Protein 9NA9 (pdb70)

B-factor: mean 200.67, std 48.1, range [132.58, 341.59]

InterPro domains:
  IPR026243 HAUS augmin-like complex subunit 1 [PF25762] (25-263)
  IPR026243 HAUS augmin-like complex subunit 1 [PR02087] (46-61)
  IPR026243 HAUS augmin-like complex subunit 1 [PR02087] (67-89)
  IPR026243 HAUS augmin-like complex subunit 1 [PR02087] (111-131)
  IPR026243 HAUS augmin-like complex subunit 1 [PR02087] (190-207)
  IPR026243 HAUS augmin-like complex subunit 1 [PTHR31570] (13-298)

Structure (mmCIF, N/CA/C/O backbone):
data_9NA9
#
_entry.id   9NA9
#
_cell.length_a   1.00
_cell.length_b   1.00
_cell.length_c   1.00
_cell.angle_alpha   90.00
_cell.angle_beta   90.00
_cell.angle_gamma   90.00
#
_symmetry.space_group_name_H-M   'P 1'
#
loop_
_entity.id
_entity.type
_entity.pdbx_description
1 polymer 'AUGMIN subunit 1'
2 polymer 'AUGMIN subunit 4'
3 polymer 'AUGMIN subunit 5,Green fluorescent protein'
4 polymer 'AUGMIN subunit 3'
#
loop_
_atom_site.group_PDB
_atom_site.id
_atom_site.type_symbol
_atom_site.label_atom_id
_atom_site.label_alt_id
_atom_site.label_comp_id
_atom_site.label_asym_id
_atom_site.label_entity_id
_atom_site.label_seq_id
_atom_site.pdbx_PDB_ins_code
_atom_site.Cartn_x
_atom_site.Cartn_y
_atom_site.Cartn_z
_atom_site.occupancy
_atom_site.B_iso_or_equiv
_atom_site.auth_seq_id
_atom_site.auth_comp_id
_atom_site.auth_asym_id
_atom_site.auth_atom_id
_atom_site.pdbx_PDB_model_num
ATOM 1 N N . THR A 1 196 ? 176.886 194.380 121.978 1.00 132.58 196 THR A N 1
ATOM 2 C CA . THR A 1 196 ? 175.533 194.163 121.481 1.00 132.58 196 THR A CA 1
ATOM 3 C C . THR A 1 196 ? 175.552 193.510 120.105 1.00 132.58 196 THR A C 1
ATOM 4 O O . THR A 1 196 ? 174.503 193.317 119.493 1.00 132.58 196 THR A O 1
ATOM 8 N N . ASN A 1 197 ? 176.752 193.157 119.635 1.00 132.75 197 ASN A N 1
ATOM 9 C CA . ASN A 1 197 ? 176.894 192.618 118.286 1.00 132.75 197 ASN A CA 1
ATOM 10 C C . ASN A 1 197 ? 176.076 191.346 118.106 1.00 132.75 197 ASN A C 1
ATOM 11 O O . ASN A 1 197 ? 175.432 191.158 117.067 1.00 132.75 197 ASN A O 1
ATOM 16 N N . LEU A 1 198 ? 176.091 190.459 119.104 1.00 132.82 198 LEU A N 1
ATOM 17 C CA . LEU A 1 198 ? 175.228 189.283 119.052 1.00 132.82 198 LEU A CA 1
ATOM 18 C C . LEU A 1 198 ? 173.761 189.691 119.003 1.00 132.82 198 LEU A C 1
ATOM 19 O O . LEU A 1 198 ? 172.973 189.119 118.241 1.00 132.82 198 LEU A O 1
ATOM 24 N N . GLU A 1 199 ? 173.378 190.681 119.813 1.00 132.78 199 GLU A N 1
ATOM 25 C CA . GLU A 1 199 ? 172.029 191.229 119.731 1.00 132.78 199 GLU A CA 1
ATOM 26 C C . GLU A 1 199 ? 171.827 191.937 118.397 1.00 132.78 199 GLU A C 1
ATOM 27 O O . GLU A 1 199 ? 170.761 191.823 117.782 1.00 132.78 199 GLU A O 1
ATOM 33 N N . VAL A 1 200 ? 172.844 192.665 117.927 1.00 132.74 200 VAL A N 1
ATOM 34 C CA . VAL A 1 200 ? 172.795 193.210 116.572 1.00 132.74 200 VAL A CA 1
ATOM 35 C C . VAL A 1 200 ? 172.718 192.081 115.553 1.00 132.74 200 VAL A C 1
ATOM 36 O O . VAL A 1 200 ? 171.978 192.168 114.566 1.00 132.74 200 VAL A O 1
ATOM 40 N N . MET A 1 201 ? 173.475 191.003 115.775 1.00 132.71 201 MET A N 1
ATOM 41 C CA . MET A 1 201 ? 173.339 189.827 114.923 1.00 132.71 201 MET A CA 1
ATOM 42 C C . MET A 1 201 ? 171.927 189.267 115.014 1.00 132.71 201 MET A C 1
ATOM 43 O O . MET A 1 201 ? 171.362 188.823 114.009 1.00 132.71 201 MET A O 1
ATOM 48 N N . ALA A 1 202 ? 171.342 189.279 116.215 1.00 132.76 202 ALA A N 1
ATOM 49 C CA . ALA A 1 202 ? 169.927 188.948 116.345 1.00 132.76 202 ALA A CA 1
ATOM 50 C C . ALA A 1 202 ? 169.062 189.949 115.591 1.00 132.76 202 ALA A C 1
ATOM 51 O O . ALA A 1 202 ? 168.117 189.560 114.897 1.00 132.76 202 ALA A O 1
ATOM 53 N N . VAL A 1 203 ? 169.372 191.244 115.705 1.00 132.78 203 VAL A N 1
ATOM 54 C CA . VAL A 1 203 ? 168.718 192.231 114.849 1.00 132.78 203 VAL A CA 1
ATOM 55 C C . VAL A 1 203 ? 169.022 191.932 113.390 1.00 132.78 203 VAL A C 1
ATOM 56 O O . VAL A 1 203 ? 168.156 192.058 112.516 1.00 132.78 203 VAL A O 1
ATOM 60 N N . LYS A 1 204 ? 170.251 191.499 113.112 1.00 132.88 204 LYS A N 1
ATOM 61 C CA . LYS A 1 204 ? 170.613 191.082 111.764 1.00 132.88 204 LYS A CA 1
ATOM 62 C C . LYS A 1 204 ? 169.914 189.773 111.398 1.00 132.88 204 LYS A C 1
ATOM 63 O O . LYS A 1 204 ? 169.934 189.350 110.236 1.00 132.88 204 LYS A O 1
ATOM 69 N N . GLU A 1 205 ? 169.259 189.134 112.377 1.00 132.78 205 GLU A N 1
ATOM 70 C CA . GLU A 1 205 ? 168.395 187.995 112.076 1.00 132.78 205 GLU A CA 1
ATOM 71 C C . GLU A 1 205 ? 166.961 188.428 111.786 1.00 132.78 205 GLU A C 1
ATOM 72 O O . GLU A 1 205 ? 166.280 187.807 110.962 1.00 132.78 205 GLU A O 1
ATOM 78 N N . GLU A 1 206 ? 166.478 189.490 112.438 1.00 132.76 206 GLU A N 1
ATOM 79 C CA . GLU A 1 206 ? 165.181 190.057 112.055 1.00 132.76 206 GLU A CA 1
ATOM 80 C C . GLU A 1 206 ? 165.363 191.073 110.925 1.00 132.76 206 GLU A C 1
ATOM 81 O O . GLU A 1 206 ? 164.630 192.051 110.789 1.00 132.76 206 GLU A O 1
ATOM 87 N N . GLN A 1 207 ? 166.418 190.848 110.143 1.00 132.98 207 GLN A N 1
ATOM 88 C CA . GLN A 1 207 ? 166.426 191.251 108.744 1.00 132.98 207 GLN A CA 1
ATOM 89 C C . GLN A 1 207 ? 166.331 190.020 107.848 1.00 132.98 207 GLN A C 1
ATOM 90 O O . GLN A 1 207 ? 165.673 190.071 106.804 1.00 132.98 207 GLN A O 1
ATOM 96 N N . TYR A 1 208 ? 166.964 188.906 108.235 1.00 132.83 208 TYR A N 1
ATOM 97 C CA . TYR A 1 208 ? 166.817 187.697 107.428 1.00 132.83 208 TYR A CA 1
ATOM 98 C C . TYR A 1 208 ? 165.453 187.035 107.593 1.00 132.83 208 TYR A C 1
ATOM 99 O O . TYR A 1 208 ? 165.025 186.275 106.715 1.00 132.83 208 TYR A O 1
ATOM 108 N N . ILE A 1 209 ? 164.753 187.287 108.698 1.00 133.10 209 ILE A N 1
ATOM 109 C CA . ILE A 1 209 ? 163.472 186.606 108.874 1.00 133.10 209 ILE A CA 1
ATOM 110 C C . ILE A 1 209 ? 162.382 187.275 108.030 1.00 133.10 209 ILE A C 1
ATOM 111 O O . ILE A 1 209 ? 161.241 186.799 107.984 1.00 133.10 209 ILE A O 1
ATOM 116 N N . GLN A 1 210 ? 162.706 188.373 107.330 1.00 133.07 210 GLN A N 1
ATOM 117 C CA . GLN A 1 210 ? 161.673 188.987 106.494 1.00 133.07 210 GLN A CA 1
ATOM 118 C C . GLN A 1 210 ? 161.893 188.775 104.995 1.00 133.07 210 GLN A C 1
ATOM 119 O O . GLN A 1 210 ? 161.013 189.127 104.205 1.00 133.07 210 GLN A O 1
ATOM 125 N N . GLN A 1 211 ? 163.050 188.264 104.548 1.00 133.16 211 GLN A N 1
ATOM 126 C CA . GLN A 1 211 ? 163.080 187.888 103.131 1.00 133.16 211 GLN A CA 1
ATOM 127 C C . GLN A 1 211 ? 162.351 186.573 102.907 1.00 133.16 211 GLN A C 1
ATOM 128 O O . GLN A 1 211 ? 161.967 186.255 101.776 1.00 133.16 211 GLN A O 1
ATOM 134 N N . TYR A 1 212 ? 162.127 185.804 103.973 1.00 133.33 212 TYR A N 1
ATOM 135 C CA . TYR A 1 212 ? 161.014 184.863 103.944 1.00 133.33 212 TYR A CA 1
ATOM 136 C C . TYR A 1 212 ? 159.728 185.593 103.578 1.00 133.33 212 TYR A C 1
ATOM 137 O O . TYR A 1 212 ? 158.846 185.029 102.921 1.00 133.33 212 TYR A O 1
ATOM 146 N N . LYS A 1 213 ? 159.601 186.849 104.024 1.00 133.38 213 LYS A N 1
ATOM 147 C CA . LYS A 1 213 ? 158.435 187.662 103.696 1.00 133.38 213 LYS A CA 1
ATOM 148 C C . LYS A 1 213 ? 158.700 188.588 102.504 1.00 133.38 213 LYS A C 1
ATOM 149 O O . LYS A 1 213 ? 157.836 189.393 102.138 1.00 133.38 213 LYS A O 1
ATOM 155 N N . LYS A 1 214 ? 159.884 188.496 101.877 1.00 133.68 214 LYS A N 1
ATOM 156 C CA . LYS A 1 214 ? 160.034 189.100 100.549 1.00 133.68 214 LYS A CA 1
ATOM 157 C C . LYS A 1 214 ? 159.947 188.073 99.419 1.00 133.68 214 LYS A C 1
ATOM 158 O O . LYS A 1 214 ? 159.467 188.397 98.328 1.00 133.68 214 LYS A O 1
ATOM 164 N N . TYR A 1 215 ? 160.445 186.852 99.624 1.00 139.34 215 TYR A N 1
ATOM 165 C CA . TYR A 1 215 ? 160.525 185.934 98.486 1.00 139.34 215 TYR A CA 1
ATOM 166 C C . TYR A 1 215 ? 159.250 185.122 98.274 1.00 139.34 215 TYR A C 1
ATOM 167 O O . TYR A 1 215 ? 159.121 184.446 97.249 1.00 139.34 215 TYR A O 1
ATOM 176 N N . GLU A 1 216 ? 158.287 185.180 99.200 1.00 141.48 216 GLU A N 1
ATOM 177 C CA . GLU A 1 216 ? 157.168 184.237 99.123 1.00 141.48 216 GLU A CA 1
ATOM 178 C C . GLU A 1 216 ? 156.327 184.466 97.871 1.00 141.48 216 GLU A C 1
ATOM 179 O O . GLU A 1 216 ? 155.818 183.508 97.281 1.00 141.48 216 GLU A O 1
ATOM 185 N N . MET A 1 217 ? 156.178 185.724 97.440 1.00 146.95 217 MET A N 1
ATOM 186 C CA . MET A 1 217 ? 155.398 185.999 96.233 1.00 146.95 217 MET A CA 1
ATOM 187 C C . MET A 1 217 ? 155.996 185.315 95.010 1.00 146.95 217 MET A C 1
ATOM 188 O O . MET A 1 217 ? 155.297 185.083 94.015 1.00 146.95 217 MET A O 1
ATOM 193 N N . LEU A 1 218 ? 157.287 184.989 95.058 1.00 146.74 218 LEU A N 1
ATOM 194 C CA . LEU A 1 218 ? 157.844 184.110 94.037 1.00 146.74 218 LEU A CA 1
ATOM 195 C C . LEU A 1 218 ? 158.093 182.710 94.595 1.00 146.74 218 LEU A C 1
ATOM 196 O O . LEU A 1 218 ? 158.089 181.728 93.844 1.00 146.74 218 LEU A O 1
ATOM 201 N N . LEU A 1 219 ? 158.287 182.596 95.914 1.00 144.68 219 LEU A N 1
ATOM 202 C CA . LEU A 1 219 ? 158.587 181.294 96.508 1.00 144.68 219 LEU A CA 1
ATOM 203 C C . LEU A 1 219 ? 157.376 180.369 96.476 1.00 144.68 219 LEU A C 1
ATOM 204 O O . LEU A 1 219 ? 157.526 179.156 96.304 1.00 144.68 219 LEU A O 1
ATOM 209 N N . ASN A 1 220 ? 156.168 180.911 96.656 1.00 145.56 220 ASN A N 1
ATOM 210 C CA . ASN A 1 220 ? 154.983 180.069 96.520 1.00 145.56 220 ASN A CA 1
ATOM 211 C C . ASN A 1 220 ? 154.902 179.490 95.114 1.00 145.56 220 ASN A C 1
ATOM 212 O O . ASN A 1 220 ? 154.435 178.362 94.919 1.00 145.56 220 ASN A O 1
ATOM 217 N N . ARG A 1 221 ? 155.352 180.259 94.122 1.00 145.07 221 ARG A N 1
ATOM 218 C CA . ARG A 1 221 ? 155.536 179.722 92.780 1.00 145.07 221 ARG A CA 1
ATOM 219 C C . ARG A 1 221 ? 156.732 178.774 92.732 1.00 145.07 221 ARG A C 1
ATOM 220 O O . ARG A 1 221 ? 156.742 177.815 91.953 1.00 145.07 221 ARG A O 1
ATOM 228 N N . VAL A 1 222 ? 157.754 179.032 93.557 1.00 145.99 222 VAL A N 1
ATOM 229 C CA . VAL A 1 222 ? 158.929 178.160 93.601 1.00 145.99 222 VAL A CA 1
ATOM 230 C C . VAL A 1 222 ? 158.667 176.939 94.477 1.00 145.99 222 VAL A C 1
ATOM 231 O O . VAL A 1 222 ? 159.093 175.823 94.158 1.00 145.99 222 VAL A O 1
ATOM 235 N N . GLY A 1 223 ? 157.987 177.134 95.607 1.00 146.76 223 GLY A N 1
ATOM 236 C CA . GLY A 1 223 ? 157.898 176.070 96.595 1.00 146.76 223 GLY A CA 1
ATOM 237 C C . GLY A 1 223 ? 156.940 174.960 96.208 1.00 146.76 223 GLY A C 1
ATOM 238 O O . GLY A 1 223 ? 157.089 173.820 96.653 1.00 146.76 223 GLY A O 1
ATOM 239 N N . TYR A 1 224 ? 155.936 175.274 95.392 1.00 146.93 224 TYR A N 1
ATOM 240 C CA . TYR A 1 224 ? 154.901 174.296 95.080 1.00 146.93 224 TYR A CA 1
ATOM 241 C C . TYR A 1 224 ? 155.080 173.637 93.717 1.00 146.93 224 TYR A C 1
ATOM 242 O O . TYR A 1 224 ? 155.246 172.417 93.643 1.00 146.93 224 TYR A O 1
ATOM 251 N N . THR A 1 225 ? 155.069 174.418 92.636 1.00 144.91 225 THR A N 1
ATOM 252 C CA . THR A 1 225 ? 155.055 173.821 91.300 1.00 144.91 225 THR A CA 1
ATOM 253 C C . THR A 1 225 ? 156.335 173.062 90.963 1.00 144.91 225 THR A C 1
ATOM 254 O O . THR A 1 225 ? 156.234 171.909 90.509 1.00 144.91 225 THR A O 1
ATOM 258 N N . PRO A 1 226 ? 157.543 173.618 91.133 1.00 145.84 226 PRO A N 1
ATOM 259 C CA . PRO A 1 226 ? 158.742 172.797 90.889 1.00 145.84 226 PRO A CA 1
ATOM 260 C C . PRO A 1 226 ? 158.822 171.580 91.789 1.00 145.84 226 PRO A C 1
ATOM 261 O O . PRO A 1 226 ? 159.306 170.525 91.362 1.00 145.84 226 PRO A O 1
ATOM 265 N N . LYS A 1 227 ? 158.359 171.701 93.034 1.00 144.88 227 LYS A N 1
ATOM 266 C CA . LYS A 1 227 ? 158.421 170.571 93.953 1.00 144.88 227 LYS A CA 1
ATOM 267 C C . LYS A 1 227 ? 157.444 169.474 93.551 1.00 144.88 227 LYS A C 1
ATOM 268 O O . LYS A 1 227 ? 157.820 168.299 93.486 1.00 144.88 227 LYS A O 1
ATOM 274 N N . ILE A 1 228 ? 156.190 169.832 93.258 1.00 146.18 228 ILE A N 1
ATOM 275 C CA . ILE A 1 228 ? 155.236 168.811 92.834 1.00 146.18 228 ILE A CA 1
ATOM 276 C C . ILE A 1 228 ? 155.661 168.220 91.498 1.00 146.18 228 ILE A C 1
ATOM 277 O O . ILE A 1 228 ? 155.477 167.025 91.246 1.00 146.18 228 ILE A O 1
ATOM 282 N N . SER A 1 229 ? 156.236 169.047 90.620 1.00 147.92 229 SER A N 1
ATOM 283 C CA . SER A 1 229 ? 156.708 168.545 89.335 1.00 147.92 229 SER A CA 1
ATOM 284 C C . SER A 1 229 ? 157.890 167.602 89.510 1.00 147.92 229 SER A C 1
ATOM 285 O O . SER A 1 229 ? 157.897 166.499 88.955 1.00 147.92 229 SER A O 1
ATOM 288 N N . HIS A 1 230 ? 158.901 168.011 90.280 1.00 150.15 230 HIS A N 1
ATOM 289 C CA . HIS A 1 230 ? 160.087 167.174 90.427 1.00 150.15 230 HIS A CA 1
ATOM 290 C C . HIS A 1 230 ? 159.777 165.883 91.175 1.00 150.15 230 HIS A C 1
ATOM 291 O O . HIS A 1 230 ? 160.277 164.813 90.810 1.00 150.15 230 HIS A O 1
ATOM 298 N N . ARG A 1 231 ? 158.963 165.964 92.233 1.00 150.19 231 ARG A N 1
ATOM 299 C CA . ARG A 1 231 ? 158.713 164.784 93.056 1.00 150.19 231 ARG A CA 1
ATOM 300 C C . ARG A 1 231 ? 158.034 163.679 92.259 1.00 150.19 231 ARG A C 1
ATOM 301 O O . ARG A 1 231 ? 158.406 162.506 92.379 1.00 150.19 231 ARG A O 1
ATOM 309 N N . GLU A 1 232 ? 157.038 164.024 91.437 1.00 151.93 232 GLU A N 1
ATOM 310 C CA . GLU A 1 232 ? 156.373 162.989 90.652 1.00 151.93 232 GLU A CA 1
ATOM 311 C C . GLU A 1 232 ? 157.331 162.366 89.643 1.00 151.93 232 GLU A C 1
ATOM 312 O O . GLU A 1 232 ? 157.349 161.143 89.482 1.00 151.93 232 GLU A O 1
ATOM 318 N N . LEU A 1 233 ? 158.151 163.186 88.972 1.00 154.08 233 LEU A N 1
ATOM 319 C CA . LEU A 1 233 ? 159.124 162.642 88.026 1.00 154.08 233 LEU A CA 1
ATOM 320 C C . LEU A 1 233 ? 160.164 161.776 88.726 1.00 154.08 233 LEU A C 1
ATOM 321 O O . LEU A 1 233 ? 160.574 160.740 88.193 1.00 154.08 233 LEU A O 1
ATOM 326 N N . VAL A 1 234 ? 160.624 162.196 89.907 1.00 147.42 234 VAL A N 1
ATOM 327 C CA . VAL A 1 234 ? 161.510 161.341 90.692 1.00 147.42 234 VAL A CA 1
ATOM 328 C C . VAL A 1 234 ? 160.787 160.065 91.097 1.00 147.42 234 VAL A C 1
ATOM 329 O O . VAL A 1 234 ? 161.337 158.961 90.994 1.00 147.42 234 VAL A O 1
ATOM 333 N N . GLU A 1 235 ? 159.542 160.191 91.558 1.00 154.29 235 GLU A N 1
ATOM 334 C CA . GLU A 1 235 ? 158.719 159.003 91.742 1.00 154.29 235 GLU A CA 1
ATOM 335 C C . GLU A 1 235 ? 158.480 158.304 90.410 1.00 154.29 235 GLU A C 1
ATOM 336 O O . GLU A 1 235 ? 158.485 157.070 90.341 1.00 154.29 235 GLU A O 1
ATOM 342 N N . MET A 1 236 ? 158.287 159.078 89.337 1.00 153.48 236 MET A N 1
ATOM 343 C CA . MET A 1 236 ? 158.182 158.481 88.010 1.00 153.48 236 MET A CA 1
ATOM 344 C C . MET A 1 236 ? 159.507 157.869 87.581 1.00 153.48 236 MET A C 1
ATOM 345 O O . MET A 1 236 ? 159.527 156.886 86.836 1.00 153.48 236 MET A O 1
ATOM 350 N N . ALA A 1 237 ? 160.627 158.438 88.039 1.00 151.75 237 ALA A N 1
ATOM 351 C CA . ALA A 1 237 ? 161.933 157.898 87.671 1.00 151.75 237 ALA A CA 1
ATOM 352 C C . ALA A 1 237 ? 162.052 156.434 88.069 1.00 151.75 237 ALA A C 1
ATOM 353 O O . ALA A 1 237 ? 162.400 155.586 87.242 1.00 151.75 237 ALA A O 1
ATOM 355 N N . GLU A 1 238 ? 161.744 156.114 89.326 1.00 154.01 238 GLU A N 1
ATOM 356 C CA . GLU A 1 238 ? 161.655 154.712 89.713 1.00 154.01 238 GLU A CA 1
ATOM 357 C C . GLU A 1 238 ? 160.455 154.052 89.049 1.00 154.01 238 GLU A C 1
ATOM 358 O O . GLU A 1 238 ? 160.491 152.861 88.719 1.00 154.01 238 GLU A O 1
ATOM 364 N N . HIS A 1 239 ? 159.382 154.818 88.838 1.00 160.78 239 HIS A N 1
ATOM 365 C CA . HIS A 1 239 ? 158.187 154.252 88.226 1.00 160.78 239 HIS A CA 1
ATOM 366 C C . HIS A 1 239 ? 158.409 153.989 86.740 1.00 160.78 239 HIS A C 1
ATOM 367 O O . HIS A 1 239 ? 158.002 152.945 86.224 1.00 160.78 239 HIS A O 1
ATOM 374 N N . ARG A 1 240 ? 159.067 154.913 86.034 1.00 157.01 240 ARG A N 1
ATOM 375 C CA . ARG A 1 240 ? 159.413 154.631 84.644 1.00 157.01 240 ARG A CA 1
ATOM 376 C C . ARG A 1 240 ? 160.413 153.486 84.560 1.00 157.01 240 ARG A C 1
ATOM 377 O O . ARG A 1 240 ? 160.350 152.668 83.635 1.00 157.01 240 ARG A O 1
ATOM 385 N N . LYS A 1 241 ? 161.342 153.406 85.520 1.00 160.08 241 LYS A N 1
ATOM 386 C CA . LYS A 1 241 ? 162.243 152.260 85.569 1.00 160.08 241 LYS A CA 1
ATOM 387 C C . LYS A 1 241 ? 161.480 150.970 85.828 1.00 160.08 241 LYS A C 1
ATOM 388 O O . LYS A 1 241 ? 161.917 149.894 85.406 1.00 160.08 241 LYS A O 1
ATOM 394 N N . GLU A 1 242 ? 160.356 151.039 86.546 1.00 164.45 242 GLU A N 1
ATOM 395 C CA . GLU A 1 242 ? 159.546 149.834 86.676 1.00 164.45 242 GLU A CA 1
ATOM 396 C C . GLU A 1 242 ? 158.614 149.672 85.479 1.00 164.45 242 GLU A C 1
ATOM 397 O O . GLU A 1 242 ? 158.316 148.544 85.079 1.00 164.45 242 GLU A O 1
ATOM 403 N N . LEU A 1 243 ? 158.180 150.784 84.867 1.00 167.34 243 LEU A N 1
ATOM 404 C CA . LEU A 1 243 ? 157.323 150.700 83.681 1.00 167.34 243 LEU A CA 1
ATOM 405 C C . LEU A 1 243 ? 158.003 149.969 82.533 1.00 167.34 243 LEU A C 1
ATOM 406 O O . LEU A 1 243 ? 157.398 149.102 81.896 1.00 167.34 243 LEU A O 1
ATOM 411 N N . ASP A 1 244 ? 159.247 150.326 82.225 1.00 175.46 244 ASP A N 1
ATOM 412 C CA . ASP A 1 244 ? 159.898 149.707 81.078 1.00 175.46 244 ASP A CA 1
ATOM 413 C C . ASP A 1 244 ? 160.341 148.282 81.389 1.00 175.46 244 ASP A C 1
ATOM 414 O O . ASP A 1 244 ? 160.608 147.498 80.471 1.00 175.46 244 ASP A O 1
ATOM 419 N N . LYS A 1 245 ? 160.421 147.918 82.675 1.00 177.68 245 LYS A N 1
ATOM 420 C CA . LYS A 1 245 ? 161.049 146.642 83.006 1.00 177.68 245 LYS A CA 1
ATOM 421 C C . LYS A 1 245 ? 160.062 145.478 82.939 1.00 177.68 245 LYS A C 1
ATOM 422 O O . LYS A 1 245 ? 160.387 144.441 82.351 1.00 177.68 245 LYS A O 1
ATOM 428 N N . MET A 1 246 ? 158.844 145.624 83.497 1.00 176.65 246 MET A N 1
ATOM 429 C CA . MET A 1 246 ? 158.048 144.422 83.766 1.00 176.65 246 MET A CA 1
ATOM 430 C C . MET A 1 246 ? 157.714 143.691 82.475 1.00 176.65 246 MET A C 1
ATOM 431 O O . MET A 1 246 ? 157.292 142.530 82.504 1.00 176.65 246 MET A O 1
ATOM 436 N N . THR A 1 247 ? 157.880 144.363 81.335 1.00 192.78 247 THR A N 1
ATOM 437 C CA . THR A 1 247 ? 157.791 143.680 80.052 1.00 192.78 247 THR A CA 1
ATOM 438 C C . THR A 1 247 ? 158.676 142.443 80.037 1.00 192.78 247 THR A C 1
ATOM 439 O O . THR A 1 247 ? 158.227 141.354 79.662 1.00 192.78 247 THR A O 1
ATOM 443 N N . LYS A 1 248 ? 159.929 142.589 80.465 1.00 211.13 248 LYS A N 1
ATOM 444 C CA . LYS A 1 248 ? 160.855 141.461 80.442 1.00 211.13 248 LYS A CA 1
ATOM 445 C C . LYS A 1 248 ? 160.431 140.321 81.368 1.00 211.13 248 LYS A C 1
ATOM 446 O O . LYS A 1 248 ? 160.434 139.166 80.909 1.00 211.13 248 LYS A O 1
ATOM 452 N N . PRO A 1 249 ? 160.078 140.545 82.644 1.00 225.66 249 PRO A N 1
ATOM 453 C CA . PRO A 1 249 ? 159.495 139.437 83.422 1.00 225.66 249 PRO A CA 1
ATOM 454 C C . PRO A 1 249 ? 158.206 138.897 82.830 1.00 225.66 249 PRO A C 1
ATOM 455 O O . PRO A 1 249 ? 157.941 137.695 82.939 1.00 225.66 249 PRO A O 1
ATOM 459 N N . VAL A 1 250 ? 157.386 139.753 82.216 1.00 227.23 250 VAL A N 1
ATOM 460 C CA . VAL A 1 250 ? 156.196 139.258 81.530 1.00 227.23 250 VAL A CA 1
ATOM 461 C C . VAL A 1 250 ? 156.597 138.417 80.327 1.00 227.23 250 VAL A C 1
ATOM 462 O O . VAL A 1 250 ? 155.980 137.384 80.044 1.00 227.23 250 VAL A O 1
ATOM 466 N N . LEU A 1 251 ? 157.642 138.836 79.607 1.00 234.02 251 LEU A N 1
ATOM 467 C CA . LEU A 1 251 ? 158.231 137.963 78.596 1.00 234.02 251 LEU A CA 1
ATOM 468 C C . LEU A 1 251 ? 158.669 136.642 79.215 1.00 234.02 251 LEU A C 1
ATOM 469 O O . LEU A 1 251 ? 158.511 135.577 78.607 1.00 234.02 251 LEU A O 1
ATOM 474 N N . ASP A 1 252 ? 159.221 136.694 80.429 1.00 253.18 252 ASP A N 1
ATOM 475 C CA . ASP A 1 252 ? 159.503 135.467 81.167 1.00 253.18 252 ASP A CA 1
ATOM 476 C C . ASP A 1 252 ? 158.215 134.807 81.644 1.00 253.18 252 ASP A C 1
ATOM 477 O O . ASP A 1 252 ? 158.094 133.577 81.624 1.00 253.18 252 ASP A O 1
ATOM 482 N N . THR A 1 253 ? 157.241 135.610 82.082 1.00 245.07 253 THR A N 1
ATOM 483 C CA . THR A 1 253 ? 155.975 135.050 82.546 1.00 245.07 253 THR A CA 1
ATOM 484 C C . THR A 1 253 ? 155.136 134.541 81.380 1.00 245.07 253 THR A C 1
ATOM 485 O O . THR A 1 253 ? 154.360 133.591 81.532 1.00 245.07 253 THR A O 1
ATOM 489 N N . LEU A 1 254 ? 155.274 135.166 80.207 1.00 250.39 254 LEU A N 1
ATOM 490 C CA . LEU A 1 254 ? 154.571 134.676 79.025 1.00 250.39 254 LEU A CA 1
ATOM 491 C C . LEU A 1 254 ? 155.045 133.278 78.653 1.00 250.39 254 LEU A C 1
ATOM 492 O O . LEU A 1 254 ? 154.280 132.482 78.098 1.00 250.39 254 LEU A O 1
ATOM 497 N N . ARG A 1 255 ? 156.309 132.963 78.949 1.00 278.96 255 ARG A N 1
ATOM 498 C CA . ARG A 1 255 ? 156.791 131.598 78.773 1.00 278.96 255 ARG A CA 1
ATOM 499 C C . ARG A 1 255 ? 156.079 130.637 79.718 1.00 278.96 255 ARG A C 1
ATOM 500 O O . ARG A 1 255 ? 155.773 129.499 79.344 1.00 278.96 255 ARG A O 1
ATOM 508 N N . SER A 1 256 ? 155.812 131.077 80.950 1.00 264.18 256 SER A N 1
ATOM 509 C CA . SER A 1 256 ? 155.090 130.233 81.898 1.00 264.18 256 SER A CA 1
ATOM 510 C C . SER A 1 256 ? 153.686 129.921 81.397 1.00 264.18 256 SER A C 1
ATOM 511 O O . SER A 1 256 ? 153.196 128.797 81.557 1.00 264.18 256 SER A O 1
ATOM 514 N N . TYR A 1 257 ? 153.023 130.902 80.789 1.00 262.50 257 TYR A N 1
ATOM 515 C CA . TYR A 1 257 ? 151.712 130.710 80.187 1.00 262.50 257 TYR A CA 1
ATOM 516 C C . TYR A 1 257 ? 151.780 130.632 78.667 1.00 262.50 257 TYR A C 1
ATOM 517 O O . TYR A 1 257 ? 150.834 131.047 77.989 1.00 262.50 257 TYR A O 1
ATOM 526 N N . GLN A 1 258 ? 152.884 130.114 78.120 1.00 290.71 258 GLN A N 1
ATOM 527 C CA . GLN A 1 258 ? 153.024 129.993 76.672 1.00 290.71 258 GLN A CA 1
ATOM 528 C C . GLN A 1 258 ? 152.072 128.947 76.105 1.00 290.71 258 GLN A C 1
ATOM 529 O O . GLN A 1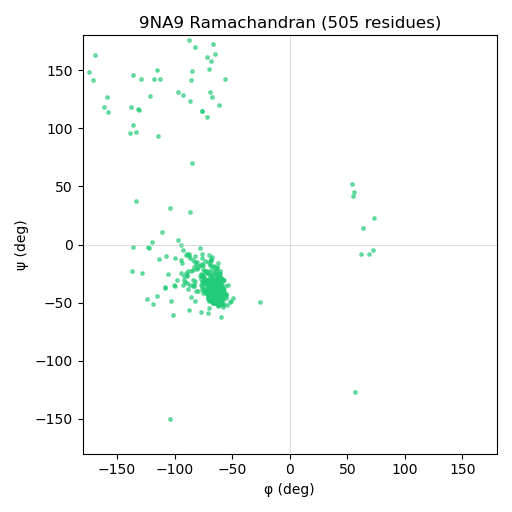 258 ? 151.801 128.931 74.900 1.00 290.71 258 GLN A O 1
ATOM 535 N N . ASP A 1 259 ? 151.545 128.069 76.961 1.00 290.21 259 ASP A N 1
ATOM 536 C CA . ASP A 1 259 ? 150.706 126.976 76.477 1.00 290.21 259 ASP A CA 1
ATOM 537 C C . ASP A 1 259 ? 149.416 127.489 75.843 1.00 290.21 259 ASP A C 1
ATOM 538 O O . ASP A 1 259 ? 148.963 126.953 74.825 1.00 290.21 259 ASP A O 1
ATOM 543 N N . LEU A 1 260 ? 148.808 128.518 76.432 1.00 295.04 260 LEU A N 1
ATOM 544 C CA . LEU A 1 260 ? 147.493 128.960 75.970 1.00 295.04 260 LEU A CA 1
ATOM 545 C C . LEU A 1 260 ? 147.467 129.508 74.543 1.00 295.04 260 LEU A C 1
ATOM 546 O O . LEU A 1 260 ? 146.600 129.066 73.769 1.00 295.04 260 LEU A O 1
ATOM 551 N N . PRO A 1 261 ? 148.327 130.446 74.135 1.00 319.15 261 PRO A N 1
ATOM 552 C CA . PRO A 1 261 ? 148.130 131.125 72.834 1.00 319.15 261 PRO A CA 1
ATOM 553 C C . PRO A 1 261 ? 148.080 130.165 71.653 1.00 319.15 261 PRO A C 1
ATOM 554 O O . PRO A 1 261 ? 147.251 130.359 70.751 1.00 319.15 261 PRO A O 1
ATOM 558 N N . PRO A 1 262 ? 148.935 129.129 71.589 1.00 322.41 262 PRO A N 1
ATOM 559 C CA . PRO A 1 262 ? 148.758 128.150 70.501 1.00 322.41 262 PRO A CA 1
ATOM 560 C C . PRO A 1 262 ? 147.421 127.434 70.547 1.00 322.41 262 PRO A C 1
ATOM 561 O O . PRO A 1 262 ? 146.851 127.121 69.494 1.00 322.41 262 PRO A O 1
ATOM 565 N N . ASP A 1 263 ? 146.903 127.162 71.746 1.00 284.08 263 ASP A N 1
ATOM 566 C CA . ASP A 1 263 ? 145.629 126.461 71.859 1.00 284.08 263 ASP A CA 1
ATOM 567 C C . ASP A 1 263 ? 144.470 127.343 71.408 1.00 284.08 263 ASP A C 1
ATOM 568 O O . ASP A 1 263 ? 143.529 126.863 70.766 1.00 284.08 263 ASP A O 1
ATOM 573 N N . LYS A 1 264 ? 144.520 128.632 71.735 1.00 271.02 264 LYS A N 1
ATOM 574 C CA . LYS A 1 264 ? 143.481 129.555 71.302 1.00 271.02 264 LYS A CA 1
ATOM 575 C C . LYS A 1 264 ? 143.589 129.821 69.806 1.00 271.02 264 LYS A C 1
ATOM 576 O O . LYS A 1 264 ? 144.629 129.575 69.188 1.00 271.02 264 LYS A O 1
ATOM 582 N N . ALA A 1 265 ? 142.496 130.319 69.221 1.00 257.72 265 ALA A N 1
ATOM 583 C CA . ALA A 1 265 ? 142.512 130.668 67.804 1.00 257.72 265 ALA A CA 1
ATOM 584 C C . ALA A 1 265 ? 143.526 131.769 67.521 1.00 257.72 265 ALA A C 1
ATOM 585 O O . ALA A 1 265 ? 144.286 131.688 66.549 1.00 257.72 265 ALA A O 1
ATOM 587 N N . LEU A 1 266 ? 143.554 132.803 68.359 1.00 259.72 266 LEU A N 1
ATOM 588 C CA . LEU A 1 266 ? 144.551 133.861 68.269 1.00 259.72 266 LEU A CA 1
ATOM 589 C C . LEU A 1 266 ? 144.652 134.553 69.622 1.00 259.72 266 LEU A C 1
ATOM 590 O O . LEU A 1 266 ? 143.679 135.146 70.099 1.00 259.72 266 LEU A O 1
ATOM 595 N N . ALA A 1 267 ? 145.808 134.409 70.270 1.00 251.64 267 ALA A N 1
ATOM 596 C CA . ALA A 1 267 ? 146.070 135.090 71.531 1.00 251.64 267 ALA A CA 1
ATOM 597 C C . ALA A 1 267 ? 147.478 135.672 71.543 1.00 251.64 267 ALA A C 1
ATOM 598 O O . ALA A 1 267 ? 147.765 136.611 72.293 1.00 251.64 267 ALA A O 1
ATOM 600 N N . ALA A 1 268 ? 148.362 135.115 70.713 1.00 253.15 268 ALA A N 1
ATOM 601 C CA . ALA A 1 268 ? 149.752 135.559 70.705 1.00 253.15 268 ALA A CA 1
ATOM 602 C C . ALA A 1 268 ? 149.904 136.901 70.000 1.00 253.15 268 ALA A C 1
ATOM 603 O O . ALA A 1 268 ? 150.766 137.707 70.365 1.00 253.15 268 ALA A O 1
ATOM 605 N N . LEU A 1 269 ? 149.084 137.152 68.977 1.00 266.63 269 LEU A N 1
ATOM 606 C CA . LEU A 1 269 ? 149.188 138.408 68.240 1.00 266.63 269 LEU A CA 1
ATOM 607 C C . LEU A 1 269 ? 148.840 139.602 69.122 1.00 266.63 269 LEU A C 1
ATOM 608 O O . LEU A 1 269 ? 149.503 140.643 69.057 1.00 266.63 269 LEU A O 1
ATOM 613 N N . ALA A 1 270 ? 147.804 139.467 69.955 1.00 270.05 270 ALA A N 1
ATOM 614 C CA . ALA A 1 270 ? 147.341 140.597 70.757 1.00 270.05 270 ALA A CA 1
ATOM 615 C C . ALA A 1 270 ? 148.419 141.082 71.719 1.00 270.05 270 ALA A C 1
ATOM 616 O O . ALA A 1 270 ? 148.638 142.291 71.857 1.00 270.05 270 ALA A O 1
ATOM 618 N N . ILE A 1 271 ? 149.097 140.157 72.401 1.00 266.94 271 ILE A N 1
ATOM 619 C CA . ILE A 1 271 ? 150.169 140.556 73.309 1.00 266.94 271 ILE A CA 1
ATOM 620 C C . ILE A 1 271 ? 151.378 141.049 72.523 1.00 266.94 271 ILE A C 1
ATOM 621 O O . ILE A 1 271 ? 152.119 141.927 72.980 1.00 266.94 271 ILE A O 1
ATOM 626 N N . GLU A 1 272 ? 151.590 140.502 71.323 1.00 287.07 272 GLU A N 1
ATOM 627 C CA . GLU A 1 272 ? 152.768 140.863 70.540 1.00 287.07 272 GLU A CA 1
ATOM 628 C C . GLU A 1 272 ? 152.705 142.311 70.066 1.00 287.07 272 GLU A C 1
ATOM 629 O O . GLU A 1 272 ? 153.690 143.050 70.178 1.00 287.07 272 GLU A O 1
ATOM 635 N N . ASP A 1 273 ? 151.556 142.735 69.533 1.00 271.63 273 ASP A N 1
ATOM 636 C CA . ASP A 1 273 ? 151.465 144.068 68.945 1.00 271.63 273 ASP A CA 1
ATOM 637 C C . ASP A 1 273 ? 151.502 145.161 70.008 1.00 271.63 273 ASP A C 1
ATOM 638 O O . ASP A 1 273 ? 152.115 146.215 69.800 1.00 271.63 273 ASP A O 1
ATOM 643 N N . LYS A 1 274 ? 150.848 144.935 71.152 1.00 267.40 274 LYS A N 1
ATOM 644 C CA . LYS A 1 274 ? 150.849 145.951 72.202 1.00 267.40 274 LYS A CA 1
ATOM 645 C C . LYS A 1 274 ? 152.253 146.168 72.753 1.00 267.40 274 LYS A C 1
ATOM 646 O O . LYS A 1 274 ? 152.611 147.288 73.135 1.00 267.40 274 LYS A O 1
ATOM 652 N N . LYS A 1 275 ? 153.061 145.106 72.805 1.00 262.68 275 LYS A N 1
ATOM 653 C CA . LYS A 1 275 ? 154.456 145.262 73.202 1.00 262.68 275 LYS A CA 1
ATOM 654 C C . LYS A 1 275 ? 155.233 146.068 72.169 1.00 262.68 275 LYS A C 1
ATOM 655 O O . LYS A 1 275 ? 156.129 146.843 72.523 1.00 262.68 275 LYS A O 1
ATOM 661 N N . ARG A 1 276 ? 154.908 145.895 70.885 1.00 250.23 276 ARG A N 1
ATOM 662 C CA . ARG A 1 276 ? 155.600 146.645 69.840 1.00 250.23 276 ARG A CA 1
ATOM 663 C C . ARG A 1 276 ? 155.351 148.142 69.974 1.00 250.23 276 ARG A C 1
ATOM 664 O O . ARG A 1 276 ? 156.275 148.947 69.808 1.00 250.23 276 ARG A O 1
ATOM 672 N N . GLN A 1 277 ? 154.109 148.536 70.266 1.00 220.04 277 GLN A N 1
ATOM 673 C CA . GLN A 1 277 ? 153.835 149.942 70.544 1.00 220.04 277 GLN A CA 1
ATOM 674 C C . GLN A 1 277 ? 154.581 150.398 71.791 1.00 220.04 277 GLN A C 1
ATOM 675 O O . GLN A 1 277 ? 155.115 151.513 71.834 1.00 220.04 277 GLN A O 1
ATOM 681 N N . PHE A 1 278 ? 154.621 149.547 72.819 1.00 216.03 278 PHE A N 1
ATOM 682 C CA . PHE A 1 278 ? 155.456 149.827 73.983 1.00 216.03 278 PHE A CA 1
ATOM 683 C C . PHE A 1 278 ? 156.927 149.885 73.594 1.00 216.03 278 PHE A C 1
ATOM 684 O O . PHE A 1 278 ? 157.671 150.746 74.078 1.00 216.03 278 PHE A O 1
ATOM 692 N N . THR A 1 279 ? 157.368 148.966 72.731 1.00 223.19 279 THR A N 1
ATOM 693 C CA . THR A 1 279 ? 158.739 149.017 72.235 1.00 223.19 279 THR A CA 1
ATOM 694 C C . THR A 1 279 ? 158.985 150.299 71.450 1.00 223.19 279 THR A C 1
ATOM 695 O O . THR A 1 279 ? 160.070 150.886 71.527 1.00 223.19 279 THR A O 1
ATOM 699 N N . ALA A 1 280 ? 157.983 150.747 70.689 1.00 227.22 280 ALA A N 1
ATOM 700 C CA . ALA A 1 280 ? 158.100 152.016 69.979 1.00 227.22 280 ALA A CA 1
ATOM 701 C C . ALA A 1 280 ? 158.228 153.183 70.951 1.00 227.22 280 ALA A C 1
ATOM 702 O O . ALA A 1 280 ? 158.861 154.198 70.634 1.00 227.22 280 ALA A O 1
ATOM 704 N N . ALA A 1 281 ? 157.627 153.061 72.138 1.00 216.94 281 ALA A N 1
ATOM 705 C CA . ALA A 1 281 ? 157.753 154.113 73.142 1.00 216.94 281 ALA A CA 1
ATOM 706 C C . ALA A 1 281 ? 159.201 154.282 73.584 1.00 216.94 281 ALA A C 1
ATOM 707 O O . ALA A 1 281 ? 159.672 155.408 73.777 1.00 216.94 281 ALA A O 1
ATOM 709 N N . GLU A 1 282 ? 159.922 153.174 73.763 1.00 223.98 282 GLU A N 1
ATOM 710 C CA . GLU A 1 282 ? 161.337 153.274 74.103 1.00 223.98 282 GLU A CA 1
ATOM 711 C C . GLU A 1 282 ? 162.215 153.198 72.859 1.00 223.98 282 GLU A C 1
ATOM 712 O O . GLU A 1 282 ? 163.446 153.263 72.958 1.00 223.98 282 GLU A O 1
ATOM 718 N N . LYS A 1 283 ? 161.605 153.053 71.678 1.00 245.18 283 LYS A N 1
ATOM 719 C CA . LYS A 1 283 ? 162.392 153.029 70.448 1.00 245.18 283 LYS A CA 1
ATOM 720 C C . LYS A 1 283 ? 163.072 154.370 70.204 1.00 245.18 283 LYS A C 1
ATOM 721 O O . LYS A 1 283 ? 164.283 154.424 69.963 1.00 245.18 283 LYS A O 1
ATOM 727 N N . TYR A 1 284 ? 162.310 155.465 70.263 1.00 211.06 284 TYR A N 1
ATOM 728 C CA . TYR A 1 284 ? 162.918 156.778 70.087 1.00 211.06 284 TYR A CA 1
ATOM 729 C C . TYR A 1 284 ? 163.775 157.144 71.294 1.00 211.06 284 TYR A C 1
ATOM 730 O O . TYR A 1 284 ? 164.784 157.845 71.157 1.00 211.06 284 TYR A O 1
ATOM 739 N N . LEU A 1 285 ? 163.405 156.650 72.477 1.00 206.86 285 LEU A N 1
ATOM 740 C CA . LEU A 1 285 ? 164.222 156.781 73.687 1.00 206.86 285 LEU A CA 1
ATOM 741 C C . LEU A 1 285 ? 164.567 158.249 73.942 1.00 206.86 285 LEU A C 1
ATOM 742 O O . LEU A 1 285 ? 165.730 158.632 74.064 1.00 206.86 285 LEU A O 1
ATOM 747 N N . GLU A 1 286 ? 163.534 159.089 73.959 1.00 195.74 286 GLU A N 1
ATOM 748 C CA . GLU A 1 286 ? 163.630 160.511 74.270 1.00 195.74 286 GLU A CA 1
ATOM 749 C C . GLU A 1 286 ? 164.475 161.298 73.272 1.00 195.74 286 GLU A C 1
ATOM 750 O O . GLU A 1 286 ? 164.846 162.440 73.555 1.00 195.74 286 GLU A O 1
ATOM 756 N N . GLU A 1 287 ? 164.793 160.730 72.104 1.00 193.58 287 GLU A N 1
ATOM 757 C CA . GLU A 1 287 ? 165.588 161.476 71.130 1.00 193.58 287 GLU A CA 1
ATOM 758 C C . GLU A 1 287 ? 164.837 162.708 70.637 1.00 193.58 287 GLU A C 1
ATOM 759 O O . GLU A 1 287 ? 165.424 163.787 70.493 1.00 193.58 287 GLU A O 1
ATOM 765 N N . VAL A 1 288 ? 163.536 162.568 70.374 1.00 195.81 288 VAL A N 1
ATOM 766 C CA . VAL A 1 288 ? 162.705 163.735 70.096 1.00 195.81 288 VAL A CA 1
ATOM 767 C C . VAL A 1 288 ? 162.523 164.557 71.365 1.00 195.81 288 VAL A C 1
ATOM 768 O O . VAL A 1 288 ? 162.509 165.794 71.328 1.00 195.81 288 VAL A O 1
ATOM 772 N N . LEU A 1 289 ? 162.384 163.879 72.509 1.00 199.84 289 LEU A N 1
ATOM 773 C CA . LEU A 1 289 ? 162.268 164.582 73.782 1.00 199.84 289 LEU A CA 1
ATOM 774 C C . LEU A 1 289 ? 163.516 165.407 74.067 1.00 199.84 289 LEU A C 1
ATOM 775 O O . LEU A 1 289 ? 163.432 166.479 74.678 1.00 199.84 289 LEU A O 1
ATOM 780 N N . GLN A 1 290 ? 164.685 164.920 73.641 1.00 184.62 290 GLN A N 1
ATOM 781 C CA . GLN A 1 290 ? 165.888 165.741 73.725 1.00 184.62 290 GLN A CA 1
ATOM 782 C C . GLN A 1 290 ? 165.712 167.038 72.950 1.00 184.62 290 GLN A C 1
ATOM 783 O O . GLN A 1 290 ? 166.010 168.120 73.465 1.00 184.62 290 GLN A O 1
ATOM 789 N N . SER A 1 291 ? 165.198 166.950 71.719 1.00 192.18 291 SER A N 1
ATOM 790 C CA . SER A 1 291 ? 164.933 168.153 70.936 1.00 192.18 291 SER A CA 1
ATOM 791 C C . SER A 1 291 ? 163.928 169.054 71.641 1.00 192.18 291 SER A C 1
ATOM 792 O O . SER A 1 291 ? 164.074 170.282 71.639 1.00 192.18 291 SER A O 1
ATOM 795 N N . ALA A 1 292 ? 162.895 168.461 72.244 1.00 197.98 292 ALA A N 1
ATOM 796 C CA . ALA A 1 292 ? 162.015 169.231 73.115 1.00 197.98 292 ALA A CA 1
ATOM 797 C C . ALA A 1 292 ? 162.781 169.775 74.312 1.00 197.98 292 ALA A C 1
ATOM 798 O O . ALA A 1 292 ? 162.561 170.916 74.736 1.00 197.98 292 ALA A O 1
ATOM 800 N N . LEU A 1 293 ? 163.685 168.969 74.874 1.00 182.00 293 LEU A N 1
ATOM 801 C CA . LEU A 1 293 ? 164.540 169.449 75.954 1.00 182.00 293 LEU A CA 1
ATOM 802 C C . LEU A 1 293 ? 165.537 170.483 75.441 1.00 182.00 293 LEU A C 1
ATOM 803 O O . LEU A 1 293 ? 165.947 171.381 76.188 1.00 182.00 293 LEU A O 1
ATOM 808 N N . GLU A 1 294 ? 165.941 170.377 74.169 1.00 187.72 294 GLU A N 1
ATOM 809 C CA . GLU A 1 294 ? 166.828 171.386 73.595 1.00 187.72 294 GLU A CA 1
ATOM 810 C C . GLU A 1 294 ? 166.164 172.757 73.590 1.00 187.72 294 GLU A C 1
ATOM 811 O O . GLU A 1 294 ? 166.806 173.767 73.902 1.00 187.72 294 GLU A O 1
ATOM 817 N N . THR A 1 295 ? 164.878 172.811 73.231 1.00 181.32 295 THR A N 1
ATOM 818 C CA . THR A 1 295 ? 164.162 174.083 73.213 1.00 181.32 295 THR A CA 1
ATOM 819 C C . THR A 1 295 ? 164.103 174.701 74.603 1.00 181.32 295 THR A C 1
ATOM 820 O O . THR A 1 295 ? 164.139 175.929 74.749 1.00 181.32 295 THR A O 1
ATOM 824 N N . ASN A 1 296 ? 164.000 173.867 75.639 1.00 176.59 296 ASN A N 1
ATOM 825 C CA . ASN A 1 296 ? 164.044 174.380 77.003 1.00 176.59 296 ASN A CA 1
ATOM 826 C C . ASN A 1 296 ? 165.462 174.775 77.395 1.00 176.59 296 ASN A C 1
ATOM 827 O O . ASN A 1 296 ? 165.667 175.779 78.088 1.00 176.59 296 ASN A O 1
ATOM 832 N N . ASP A 1 297 ? 166.455 173.996 76.961 1.00 188.21 297 ASP A N 1
ATOM 833 C CA . ASP A 1 297 ? 167.838 174.290 77.324 1.00 188.21 297 ASP A CA 1
ATOM 834 C C . ASP A 1 297 ? 168.372 175.494 76.558 1.00 188.21 297 ASP A C 1
A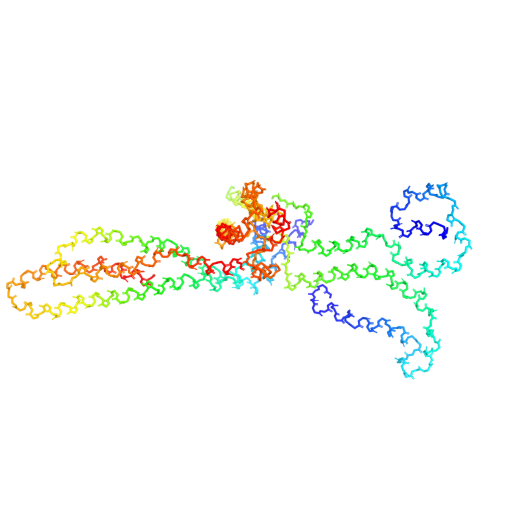TOM 835 O O . ASP A 1 297 ? 169.112 176.313 77.116 1.00 188.21 297 ASP A O 1
ATOM 840 N N . GLU A 1 298 ? 168.019 175.618 75.282 1.00 224.46 298 GLU A N 1
ATOM 841 C CA . GLU A 1 298 ? 168.444 176.772 74.493 1.00 224.46 298 GLU A CA 1
ATOM 842 C C . GLU A 1 298 ? 167.417 177.123 73.422 1.00 224.46 298 GLU A C 1
ATOM 843 O O . GLU A 1 298 ? 167.574 178.106 72.700 1.00 224.46 298 GLU A O 1
ATOM 850 N N . LYS B 2 322 ? 168.511 177.160 123.597 1.00 140.22 267 LYS D N 1
ATOM 851 C CA . LYS B 2 322 ? 167.634 177.070 122.436 1.00 140.22 267 LYS D CA 1
ATOM 852 C C . LYS B 2 322 ? 167.603 178.386 121.664 1.00 140.22 267 LYS D C 1
ATOM 853 O O . LYS B 2 322 ? 167.407 178.399 120.449 1.00 140.22 267 LYS D O 1
ATOM 859 N N . THR B 2 323 ? 167.801 179.495 122.380 1.00 137.30 268 THR D N 1
ATOM 860 C CA . THR B 2 323 ? 167.778 180.802 121.732 1.00 137.30 268 THR D CA 1
ATOM 861 C C . THR B 2 323 ? 169.014 181.012 120.868 1.00 137.30 268 THR D C 1
ATOM 862 O O . THR B 2 323 ? 168.930 181.610 119.789 1.00 137.30 268 THR D O 1
ATOM 866 N N . TRP B 2 324 ? 170.171 180.528 121.322 1.00 139.71 269 TRP D N 1
ATOM 867 C CA . TRP B 2 324 ? 171.393 180.701 120.542 1.00 139.71 269 TRP D CA 1
ATOM 868 C C . TRP B 2 324 ? 171.529 179.615 119.482 1.00 139.71 269 TRP D C 1
ATOM 869 O O . TRP B 2 324 ? 172.031 179.872 118.381 1.00 139.71 269 TRP D O 1
ATOM 880 N N . LEU B 2 325 ? 171.098 178.392 119.801 1.00 144.50 270 LEU D N 1
ATOM 881 C CA . LEU B 2 325 ? 171.185 177.303 118.833 1.00 144.50 270 LEU D CA 1
ATOM 882 C C . LEU B 2 325 ? 170.341 177.595 117.599 1.00 144.50 270 LEU D C 1
ATOM 883 O O . LEU B 2 325 ? 170.802 177.418 116.466 1.00 144.50 270 LEU D O 1
ATOM 888 N N . CYS B 2 326 ? 169.105 178.047 117.797 1.00 135.49 271 CYS D N 1
ATOM 889 C CA . CYS B 2 326 ? 168.317 178.538 116.680 1.00 135.49 271 CYS D CA 1
ATOM 890 C C . CYS B 2 326 ? 168.615 180.024 116.485 1.00 135.49 271 CYS D C 1
ATOM 891 O O . CYS B 2 326 ? 169.434 180.607 117.195 1.00 135.49 271 CYS D O 1
ATOM 894 N N . LYS B 2 327 ? 168.020 180.599 115.434 1.00 134.68 272 LYS D N 1
ATOM 895 C CA . LYS B 2 327 ? 168.242 181.951 114.901 1.00 134.68 272 LYS D CA 1
ATOM 896 C C . LYS B 2 327 ? 169.694 182.087 114.446 1.00 134.68 272 LYS D C 1
ATOM 897 O O . LYS B 2 327 ? 170.073 183.083 113.823 1.00 134.68 272 LYS D O 1
ATOM 903 N N . ARG B 2 328 ? 170.505 181.073 114.756 1.00 138.03 273 ARG D N 1
ATOM 904 C CA . ARG B 2 328 ? 171.542 180.631 113.835 1.00 138.03 273 ARG D CA 1
ATOM 905 C C . ARG B 2 328 ? 170.969 179.568 112.911 1.00 138.03 273 ARG D C 1
ATOM 906 O O . ARG B 2 328 ? 171.441 179.381 111.783 1.00 138.03 273 ARG D O 1
ATOM 914 N N . CYS B 2 329 ? 169.949 178.853 113.394 1.00 135.68 274 CYS D N 1
ATOM 915 C CA . CYS B 2 329 ? 169.040 178.128 112.514 1.00 135.68 274 CYS D CA 1
ATOM 916 C C . CYS B 2 329 ? 168.547 179.022 111.385 1.00 135.68 274 CYS D C 1
ATOM 917 O O . CYS B 2 329 ? 168.538 178.617 110.217 1.00 135.68 274 CYS D O 1
ATOM 920 N N . GLU B 2 330 ? 168.133 180.246 111.719 1.00 136.08 275 GLU D N 1
ATOM 921 C CA . GLU B 2 330 ? 167.628 181.163 110.703 1.00 136.08 275 GLU D CA 1
ATOM 922 C C . GLU B 2 330 ? 168.745 181.655 109.791 1.00 136.08 275 GLU D C 1
ATOM 923 O O . GLU B 2 330 ? 168.500 181.959 108.619 1.00 136.08 275 GLU D O 1
ATOM 929 N N . THR B 2 331 ? 169.973 181.761 110.311 1.00 140.83 276 THR D N 1
ATOM 930 C CA . THR B 2 331 ? 171.101 182.119 109.453 1.00 140.83 276 THR D CA 1
ATOM 931 C C . THR B 2 331 ? 171.259 181.112 108.324 1.00 140.83 276 THR D C 1
ATOM 932 O O . THR B 2 331 ? 171.420 181.490 107.157 1.00 140.83 276 THR D O 1
ATOM 936 N N . MET B 2 332 ? 171.226 179.820 108.659 1.00 146.43 277 MET D N 1
ATOM 937 C CA . MET B 2 332 ? 171.303 178.782 107.640 1.00 146.43 277 MET D CA 1
ATOM 938 C C . MET B 2 332 ? 170.110 178.849 106.696 1.00 146.43 277 MET D C 1
ATOM 939 O O . MET B 2 332 ? 170.279 178.901 105.473 1.00 146.43 277 MET D O 1
ATOM 944 N N . ASN B 2 333 ? 168.894 178.874 107.250 1.00 137.31 278 ASN D N 1
ATOM 945 C CA . ASN B 2 333 ? 167.698 178.852 106.414 1.00 137.31 278 ASN D CA 1
ATOM 946 C C . ASN B 2 333 ? 167.618 180.088 105.525 1.00 137.31 278 ASN D C 1
ATOM 947 O O . ASN B 2 333 ? 167.127 180.013 104.393 1.00 137.31 278 ASN D O 1
ATOM 952 N N . ALA B 2 334 ? 168.091 181.235 106.017 1.00 137.09 279 ALA D N 1
ATOM 953 C CA . ALA B 2 334 ? 168.158 182.421 105.168 1.00 137.09 279 ALA D CA 1
ATOM 954 C C . ALA B 2 334 ? 169.164 182.228 104.043 1.00 137.09 279 ALA D C 1
ATOM 955 O O . ALA B 2 334 ? 168.850 182.467 102.871 1.00 137.09 279 ALA D O 1
ATOM 957 N N . LYS B 2 335 ? 170.381 181.791 104.381 1.00 141.96 280 LYS D N 1
ATOM 958 C CA . LYS B 2 335 ? 171.344 181.411 103.352 1.00 141.96 280 LYS D CA 1
ATOM 959 C C . LYS B 2 335 ? 170.784 180.297 102.479 1.00 141.96 280 LYS D C 1
ATOM 960 O O . LYS B 2 335 ? 171.120 180.190 101.294 1.00 141.96 280 LYS D O 1
ATOM 966 N N . LEU B 2 336 ? 169.927 179.456 103.058 1.00 142.31 281 LEU D N 1
ATOM 967 C CA . LEU B 2 336 ? 169.254 178.413 102.295 1.00 142.31 281 LEU D CA 1
ATOM 968 C C . LEU B 2 336 ? 168.207 179.007 101.358 1.00 142.31 281 LEU D C 1
ATOM 969 O O . LEU B 2 336 ? 167.727 178.334 100.440 1.00 142.31 281 LEU D O 1
ATOM 974 N N . ARG B 2 337 ? 167.836 180.271 101.579 1.00 140.28 282 ARG D N 1
ATOM 975 C CA . ARG B 2 337 ? 166.808 180.894 100.751 1.00 140.28 282 ARG D CA 1
ATOM 976 C C . ARG B 2 337 ? 167.396 181.936 99.805 1.00 140.28 282 ARG D C 1
ATOM 977 O O . ARG B 2 337 ? 166.957 182.049 98.655 1.00 140.28 282 ARG D O 1
ATOM 985 N N . VAL B 2 338 ? 168.400 182.694 100.261 1.00 144.04 283 VAL D N 1
ATOM 986 C CA . VAL B 2 338 ? 168.836 183.883 99.525 1.00 144.04 283 VAL D CA 1
ATOM 987 C C . VAL B 2 338 ? 169.255 183.517 98.106 1.00 144.04 283 VAL D C 1
ATOM 988 O O . VAL B 2 338 ? 168.982 184.254 97.152 1.00 144.04 283 VAL D O 1
ATOM 992 N N . LEU B 2 339 ? 169.928 182.377 97.944 1.00 143.24 284 LEU D N 1
ATOM 993 C CA . LEU B 2 339 ? 170.295 181.936 96.603 1.00 143.24 284 LEU D CA 1
ATOM 994 C C . LEU B 2 339 ? 169.218 181.045 95.996 1.00 143.24 284 LEU D C 1
ATOM 995 O O . LEU B 2 339 ? 169.010 181.060 94.778 1.00 143.24 284 LEU D O 1
ATOM 1000 N N . GLU B 2 340 ? 168.516 180.270 96.827 1.00 142.94 285 GLU D N 1
ATOM 1001 C CA . GLU B 2 340 ? 167.556 179.299 96.309 1.00 142.94 285 GLU D CA 1
ATOM 1002 C C . GLU B 2 340 ? 166.454 179.977 95.504 1.00 142.94 285 GLU D C 1
ATOM 1003 O O . GLU B 2 340 ? 166.136 179.553 94.387 1.00 142.94 285 GLU D O 1
ATOM 1009 N N . ASN B 2 341 ? 165.849 181.027 96.062 1.00 143.28 286 ASN D N 1
ATOM 1010 C CA . ASN B 2 341 ? 164.745 181.690 95.376 1.00 143.28 286 ASN D CA 1
ATOM 1011 C C . ASN B 2 341 ? 165.200 182.342 94.075 1.00 143.28 286 ASN D C 1
ATOM 1012 O O . ASN B 2 341 ? 164.545 182.195 93.037 1.00 143.28 286 ASN D O 1
ATOM 1017 N N . VAL B 2 342 ? 166.318 183.069 94.107 1.00 142.47 287 VAL D N 1
ATOM 1018 C CA . VAL B 2 342 ? 166.759 183.790 92.915 1.00 142.47 287 VAL D CA 1
ATOM 1019 C C . VAL B 2 342 ? 167.273 182.820 91.855 1.00 142.47 287 VAL D C 1
ATOM 1020 O O . VAL B 2 342 ? 166.977 182.968 90.664 1.00 142.47 287 VAL D O 1
ATOM 1024 N N . LEU B 2 343 ? 168.049 181.814 92.266 1.00 142.92 288 LEU D N 1
ATOM 1025 C CA . LEU B 2 343 ? 168.624 180.885 91.297 1.00 142.92 288 LEU D CA 1
ATOM 1026 C C . LEU B 2 343 ? 167.545 180.046 90.625 1.00 142.92 288 LEU D C 1
ATOM 1027 O O . LEU B 2 343 ? 167.545 179.884 89.400 1.00 142.92 288 LEU D O 1
ATOM 1032 N N . LEU B 2 344 ? 166.613 179.503 91.411 1.00 142.24 289 LEU D N 1
ATOM 1033 C CA . LEU B 2 344 ? 165.576 178.654 90.834 1.00 142.24 289 LEU D CA 1
ATOM 1034 C C . LEU B 2 344 ? 164.660 179.445 89.909 1.00 142.24 289 LEU D C 1
ATOM 1035 O O . LEU B 2 344 ? 164.372 179.002 88.791 1.00 142.24 289 LEU D O 1
ATOM 1040 N N . LEU B 2 345 ? 164.229 180.632 90.344 1.00 143.34 290 LEU D N 1
ATOM 1041 C CA . LEU B 2 345 ? 163.206 181.385 89.621 1.00 143.34 290 LEU D CA 1
ATOM 1042 C C . LEU B 2 345 ? 163.602 181.614 88.167 1.00 143.34 290 LEU D C 1
ATOM 1043 O O . LEU B 2 345 ? 162.793 181.421 87.253 1.00 143.34 290 LEU D O 1
ATOM 1048 N N . GLU B 2 346 ? 164.846 182.030 87.932 1.00 147.11 291 GLU D N 1
ATOM 1049 C CA . GLU B 2 346 ? 165.292 182.281 86.566 1.00 147.11 291 GLU D CA 1
ATOM 1050 C C . GLU B 2 346 ? 165.465 180.981 85.788 1.00 147.11 291 GLU D C 1
ATOM 1051 O O . GLU B 2 346 ? 165.397 180.970 84.554 1.00 147.11 291 GLU D O 1
ATOM 1057 N N . THR B 2 347 ? 165.692 179.869 86.493 1.00 149.51 292 THR D N 1
ATOM 1058 C CA . THR B 2 347 ? 165.980 178.614 85.804 1.00 149.51 292 THR D CA 1
ATOM 1059 C C . THR B 2 347 ? 164.705 177.849 85.462 1.00 149.51 292 THR D C 1
ATOM 1060 O O . THR B 2 347 ? 164.474 177.507 84.296 1.00 149.51 292 THR D O 1
ATOM 1064 N N . TYR B 2 348 ? 163.874 177.545 86.463 1.00 145.28 293 TYR D N 1
ATOM 1065 C CA . TYR B 2 348 ? 162.772 176.620 86.213 1.00 145.28 293 TYR D CA 1
ATOM 1066 C C . TYR B 2 348 ? 161.640 177.288 85.439 1.00 145.28 293 TYR D C 1
ATOM 1067 O O . TYR B 2 348 ? 161.033 176.658 84.567 1.00 145.28 293 TYR D O 1
ATOM 1076 N N . THR B 2 349 ? 161.346 178.557 85.734 1.00 150.37 294 THR D N 1
ATOM 1077 C CA . THR B 2 349 ? 160.174 179.198 85.136 1.00 150.37 294 THR D CA 1
ATOM 1078 C C . THR B 2 349 ? 160.150 179.160 83.610 1.00 150.37 294 THR D C 1
ATOM 1079 O O . THR B 2 349 ? 159.066 178.907 83.054 1.00 150.37 294 THR D O 1
ATOM 1083 N N . PRO B 2 350 ? 161.247 179.395 82.877 1.00 153.12 295 PRO D N 1
ATOM 1084 C CA . PRO B 2 350 ? 161.159 179.232 81.417 1.00 153.12 295 PRO D CA 1
ATOM 1085 C C . PRO B 2 350 ? 160.906 177.795 80.991 1.00 153.12 295 PRO D C 1
ATOM 1086 O O . PRO B 2 350 ? 160.471 177.558 79.857 1.00 153.12 295 PRO D O 1
ATOM 1090 N N . ASP B 2 351 ? 161.166 176.827 81.869 1.00 157.84 296 ASP D N 1
ATOM 1091 C CA . ASP B 2 351 ? 161.077 175.415 81.525 1.00 157.84 296 ASP D CA 1
ATOM 1092 C C . ASP B 2 351 ? 160.120 174.630 82.416 1.00 157.84 296 ASP D C 1
ATOM 1093 O O . ASP B 2 351 ? 159.940 173.431 82.191 1.00 157.84 296 ASP D O 1
ATOM 1098 N N . SER B 2 352 ? 159.506 175.270 83.417 1.00 155.34 297 SER D N 1
ATOM 1099 C CA . SER B 2 352 ? 158.699 174.530 84.385 1.00 155.34 297 SER D CA 1
ATOM 1100 C C . SER B 2 352 ? 157.476 173.896 83.736 1.00 155.34 297 SER D C 1
ATOM 1101 O O . SER B 2 352 ? 157.170 172.724 83.987 1.00 155.34 297 SER D O 1
ATOM 1104 N N . ILE B 2 353 ? 156.760 174.654 82.904 1.00 173.73 298 ILE D N 1
ATOM 1105 C CA . ILE B 2 353 ? 155.546 174.127 82.285 1.00 173.73 298 ILE D CA 1
ATOM 1106 C C . ILE B 2 353 ? 155.879 172.965 81.356 1.00 173.73 298 ILE D C 1
ATOM 1107 O O . ILE B 2 353 ? 155.183 171.942 81.343 1.00 173.73 298 ILE D O 1
ATOM 1112 N N . SER B 2 354 ? 156.950 173.099 80.573 1.00 160.64 299 SER D N 1
ATOM 1113 C CA . SER B 2 354 ? 157.336 172.030 79.658 1.00 160.64 299 SER D CA 1
ATOM 1114 C C . SER B 2 354 ? 157.991 170.869 80.399 1.00 160.64 299 SER D C 1
ATOM 1115 O O . SER B 2 354 ? 158.044 169.747 79.881 1.00 160.64 299 SER D O 1
ATOM 1118 N N . ALA B 2 355 ? 158.508 171.121 81.605 1.00 156.43 300 ALA D N 1
ATOM 1119 C CA . ALA B 2 355 ? 159.197 170.071 82.352 1.00 156.43 300 ALA D CA 1
ATOM 1120 C C . ALA B 2 355 ? 158.269 168.906 82.663 1.00 156.43 300 ALA D C 1
ATOM 1121 O O . ALA B 2 355 ? 158.656 167.740 82.521 1.00 156.43 300 ALA D O 1
ATOM 1123 N N . LEU B 2 356 ? 157.046 169.200 83.102 1.00 154.38 301 LEU D N 1
ATOM 1124 C CA . LEU B 2 356 ? 156.087 168.136 83.368 1.00 154.38 301 LEU D CA 1
ATOM 1125 C C . LEU B 2 356 ? 155.537 167.550 82.075 1.00 154.38 301 LEU D C 1
ATOM 1126 O O . LEU B 2 356 ? 155.371 166.331 81.959 1.00 154.38 301 LEU D O 1
ATOM 1131 N N . HIS B 2 357 ? 155.259 168.405 81.086 1.00 163.40 302 HIS D N 1
ATOM 1132 C CA . HIS B 2 357 ? 154.532 167.967 79.898 1.00 163.40 302 HIS D CA 1
ATOM 1133 C C . HIS B 2 357 ? 155.298 166.897 79.129 1.00 163.40 302 HIS D C 1
ATOM 1134 O O . HIS B 2 357 ? 154.706 165.916 78.666 1.00 163.40 302 HIS D O 1
ATOM 1141 N N . ASN B 2 358 ? 156.613 167.067 78.978 1.00 159.64 303 ASN D N 1
ATOM 1142 C CA . ASN B 2 358 ? 157.372 166.152 78.130 1.00 159.64 303 ASN D CA 1
ATOM 1143 C C . ASN B 2 358 ? 157.441 164.752 78.734 1.00 159.64 303 ASN D C 1
ATOM 1144 O O . ASN B 2 358 ? 157.840 163.798 78.056 1.00 159.64 303 ASN D O 1
ATOM 1149 N N . ILE B 2 359 ? 157.073 164.603 80.009 1.00 166.83 304 ILE D N 1
ATOM 1150 C CA . ILE B 2 359 ? 156.807 163.264 80.525 1.00 166.83 304 ILE D CA 1
ATOM 1151 C C . ILE B 2 359 ? 155.323 162.933 80.389 1.00 166.83 304 ILE D C 1
ATOM 1152 O O . ILE B 2 359 ? 154.948 161.780 80.137 1.00 166.83 304 ILE D O 1
ATOM 1157 N N . ARG B 2 360 ? 154.457 163.942 80.544 1.00 165.08 305 ARG D N 1
ATOM 1158 C CA . ARG B 2 360 ? 153.016 163.720 80.437 1.00 165.08 305 ARG D CA 1
ATOM 1159 C C . ARG B 2 360 ? 152.637 163.174 79.065 1.00 165.08 305 ARG D C 1
ATOM 1160 O O . ARG B 2 360 ? 151.794 162.276 78.960 1.00 165.08 305 ARG D O 1
ATOM 1168 N N . ASN B 2 361 ? 153.246 163.704 77.999 1.00 170.10 306 ASN D N 1
ATOM 1169 C CA . ASN B 2 361 ? 153.018 163.143 76.670 1.00 170.10 306 ASN D CA 1
ATOM 1170 C C . ASN B 2 361 ? 153.501 161.699 76.592 1.00 170.10 306 ASN D C 1
ATOM 1171 O O . ASN B 2 361 ? 152.901 160.872 75.896 1.00 170.10 306 ASN D O 1
ATOM 1176 N N . TYR B 2 362 ? 154.591 161.381 77.295 1.00 192.45 307 TYR D N 1
ATOM 1177 C CA . TYR B 2 362 ? 155.032 159.993 77.383 1.00 192.45 307 TYR D CA 1
ATOM 1178 C C . TYR B 2 362 ? 154.126 159.190 78.309 1.00 192.45 307 TYR D C 1
ATOM 1179 O O . TYR B 2 362 ? 153.975 157.974 78.144 1.00 192.45 307 TYR D O 1
ATOM 1188 N N . LEU B 2 363 ? 153.528 159.852 79.301 1.00 194.58 308 LEU D N 1
ATOM 1189 C CA . LEU B 2 363 ? 152.625 159.156 80.212 1.00 194.58 308 LEU D CA 1
ATOM 1190 C C . LEU B 2 363 ? 151.319 158.781 79.521 1.00 194.58 308 LEU D C 1
ATOM 1191 O O . LEU B 2 363 ? 150.807 157.671 79.706 1.00 194.58 308 LEU D O 1
ATOM 1196 N N . VAL B 2 364 ? 150.761 159.697 78.725 1.00 208.64 309 VAL D N 1
ATOM 1197 C CA . VAL B 2 364 ? 149.465 159.445 78.099 1.00 208.64 309 VAL D CA 1
ATOM 1198 C C . VAL B 2 364 ? 149.584 158.391 77.003 1.00 208.64 309 VAL D C 1
ATOM 1199 O O . VAL B 2 364 ? 148.659 157.599 76.787 1.00 208.64 309 VAL D O 1
ATOM 1203 N N . GLU B 2 365 ? 150.714 158.363 76.288 1.00 215.76 310 GLU D N 1
ATOM 1204 C CA . GLU B 2 365 ? 150.863 157.391 75.209 1.00 215.76 310 GLU D CA 1
ATOM 1205 C C . GLU B 2 365 ? 150.924 155.970 75.756 1.00 215.76 310 GLU D C 1
ATOM 1206 O O . GLU B 2 365 ? 150.400 155.035 75.139 1.00 215.76 310 GLU D O 1
ATOM 1212 N N . ALA B 2 366 ? 151.562 155.785 76.914 1.00 225.50 311 ALA D N 1
ATOM 1213 C CA . ALA B 2 366 ? 151.505 154.491 77.585 1.00 225.50 311 ALA D CA 1
ATOM 1214 C C . ALA B 2 366 ? 150.117 154.239 78.159 1.00 225.50 311 ALA D C 1
ATOM 1215 O O . ALA B 2 366 ? 149.659 153.092 78.219 1.00 225.50 311 ALA D O 1
ATOM 1217 N N . THR B 2 367 ? 149.437 155.302 78.596 1.00 233.03 312 THR D N 1
ATOM 1218 C CA . THR B 2 367 ? 148.088 155.157 79.133 1.00 233.03 312 THR D CA 1
ATOM 1219 C C . THR B 2 367 ? 147.105 154.713 78.055 1.00 233.03 312 THR D C 1
ATOM 1220 O O . THR B 2 367 ? 146.308 153.792 78.273 1.00 233.03 312 THR D O 1
ATOM 1224 N N . GLU B 2 368 ? 147.147 155.353 76.883 1.00 245.77 313 GLU D N 1
ATOM 1225 C CA . GLU B 2 368 ? 146.207 155.008 75.821 1.00 245.77 313 GLU D CA 1
ATOM 1226 C C . GLU B 2 368 ? 146.491 153.622 75.257 1.00 245.77 313 GLU D C 1
ATOM 1227 O O . GLU B 2 368 ? 145.568 152.913 74.838 1.00 245.77 313 GLU D O 1
ATOM 1233 N N . GLU B 2 369 ? 147.764 153.220 75.228 1.00 237.07 314 GLU D N 1
ATOM 1234 C CA . GLU B 2 369 ? 148.103 151.877 74.767 1.00 237.07 314 GLU D CA 1
ATOM 1235 C C . GLU B 2 369 ? 147.530 150.818 75.700 1.00 237.07 314 GLU D C 1
ATOM 1236 O O . GLU B 2 369 ? 147.018 149.789 75.245 1.00 237.07 314 GLU D O 1
ATOM 1242 N N . ALA B 2 370 ? 147.608 151.055 77.011 1.00 207.36 315 ALA D N 1
ATOM 1243 C CA . ALA B 2 370 ? 147.027 150.120 77.967 1.00 207.36 315 ALA D CA 1
ATOM 1244 C C . ALA B 2 370 ? 145.506 150.100 77.870 1.00 207.36 315 ALA D C 1
ATOM 1245 O O . ALA B 2 370 ? 144.874 149.071 78.137 1.00 207.36 315 ALA D O 1
ATOM 1247 N N . SER B 2 371 ? 144.897 151.235 77.519 1.00 218.27 316 SER D N 1
ATOM 1248 C CA . SER B 2 371 ? 143.446 151.265 77.355 1.00 218.27 316 SER D CA 1
ATOM 1249 C C . SER B 2 371 ? 143.005 150.356 76.215 1.00 218.27 316 SER D C 1
ATOM 1250 O O . SER B 2 371 ? 142.074 149.556 76.373 1.00 218.27 316 SER D O 1
ATOM 1253 N N . ALA B 2 372 ? 143.672 150.452 75.063 1.00 208.16 317 ALA D N 1
ATOM 1254 C CA . ALA B 2 372 ? 143.464 149.465 74.010 1.00 208.16 317 ALA D CA 1
ATOM 1255 C C . ALA B 2 372 ? 143.870 148.079 74.485 1.00 208.16 317 ALA D C 1
ATOM 1256 O O . ALA B 2 372 ? 143.340 147.067 74.013 1.00 208.16 317 ALA D O 1
ATOM 1258 N N . ALA B 2 373 ? 144.823 148.016 75.415 1.00 198.42 318 ALA D N 1
ATOM 1259 C CA . ALA B 2 373 ? 145.300 146.728 75.897 1.00 198.42 318 ALA D CA 1
ATOM 1260 C C . ALA B 2 373 ? 144.263 146.040 76.777 1.00 198.42 318 ALA D C 1
ATOM 1261 O O . ALA B 2 373 ? 144.201 144.807 76.811 1.00 198.42 318 ALA D O 1
ATOM 1263 N N . TYR B 2 374 ? 143.465 146.809 77.529 1.00 204.57 319 TYR D N 1
ATOM 1264 C CA . TYR B 2 374 ? 142.244 146.235 78.091 1.00 204.57 319 TYR D CA 1
ATOM 1265 C C . TYR B 2 374 ? 141.295 145.819 76.975 1.00 204.57 319 TYR D C 1
ATOM 1266 O O . TYR B 2 374 ? 140.704 144.737 77.025 1.00 204.57 319 TYR D O 1
ATOM 1275 N N . ASN B 2 375 ? 141.147 146.670 75.952 1.00 219.71 320 ASN D N 1
ATOM 1276 C CA . ASN B 2 375 ? 140.302 146.332 74.811 1.00 219.71 320 ASN D CA 1
ATOM 1277 C C . ASN B 2 375 ? 140.778 145.049 74.147 1.00 219.71 320 ASN D C 1
ATOM 1278 O O . ASN B 2 375 ? 139.967 144.184 73.799 1.00 219.71 320 ASN D O 1
ATOM 1283 N N . LYS B 2 376 ? 142.094 144.902 73.982 1.00 224.76 321 LYS D N 1
ATOM 1284 C CA . LYS B 2 376 ? 142.644 143.636 73.511 1.00 224.76 321 LYS D CA 1
ATOM 1285 C C . LYS B 2 376 ? 142.415 142.529 74.533 1.00 224.76 321 LYS D C 1
ATOM 1286 O O . LYS B 2 376 ? 142.137 141.382 74.164 1.00 224.76 321 LYS D O 1
ATOM 1292 N N . ALA B 2 377 ? 142.544 142.848 75.823 1.00 231.49 322 ALA D N 1
ATOM 1293 C CA . ALA B 2 377 ? 142.150 141.899 76.859 1.00 231.49 322 ALA D CA 1
ATOM 1294 C C . ALA B 2 377 ? 140.647 141.648 76.825 1.00 231.49 322 ALA D C 1
ATOM 1295 O O . ALA B 2 377 ? 140.196 140.510 76.999 1.00 231.49 322 ALA D O 1
ATOM 1297 N N . VAL B 2 378 ? 139.855 142.702 76.610 1.00 228.53 323 VAL D N 1
ATOM 1298 C CA . VAL B 2 378 ? 138.420 142.525 76.401 1.00 228.53 323 VAL D CA 1
ATOM 1299 C C . VAL B 2 378 ? 138.172 141.739 75.120 1.00 228.53 323 VAL D C 1
ATOM 1300 O O . VAL B 2 378 ? 137.239 140.931 75.041 1.00 228.53 323 VAL D O 1
ATOM 1304 N N . THR B 2 379 ? 139.007 141.956 74.100 1.00 238.83 324 THR D N 1
ATOM 1305 C CA . THR B 2 379 ? 138.927 141.124 72.904 1.00 238.83 324 THR D CA 1
ATOM 1306 C C . THR B 2 379 ? 139.202 139.664 73.241 1.00 238.83 324 THR D C 1
ATOM 1307 O O . THR B 2 379 ? 138.608 138.758 72.646 1.00 238.83 324 THR D O 1
ATOM 1311 N N . ARG B 2 380 ? 140.099 139.417 74.200 1.00 249.23 325 ARG D N 1
ATOM 1312 C CA . ARG B 2 380 ? 140.296 138.054 74.682 1.00 249.23 325 ARG D CA 1
ATOM 1313 C C . ARG B 2 380 ? 139.089 137.580 75.481 1.00 249.23 325 ARG D C 1
ATOM 1314 O O . ARG B 2 380 ? 138.765 136.387 75.484 1.00 249.23 325 ARG D O 1
ATOM 1322 N N . LEU B 2 381 ? 138.418 138.500 76.177 1.00 246.97 326 LEU D N 1
ATOM 1323 C CA . LEU B 2 381 ? 137.097 138.188 76.711 1.00 246.97 326 LEU D CA 1
ATOM 1324 C C . LEU B 2 381 ? 136.074 138.084 75.587 1.00 246.97 326 LEU D C 1
ATOM 1325 O O . LEU B 2 381 ? 135.148 137.268 75.653 1.00 246.97 326 LEU D O 1
ATOM 1330 N N . ARG B 2 382 ? 136.223 138.911 74.548 1.00 246.65 327 ARG D N 1
ATOM 1331 C CA . ARG B 2 382 ? 135.315 138.847 73.406 1.00 246.65 327 ARG D CA 1
ATOM 1332 C C . ARG B 2 382 ? 135.475 137.541 72.638 1.00 246.65 327 ARG D C 1
ATOM 1333 O O . ARG B 2 382 ? 134.481 136.934 72.224 1.00 246.65 327 ARG D O 1
ATOM 1341 N N . GLU B 2 383 ? 136.716 137.096 72.423 1.00 259.06 328 GLU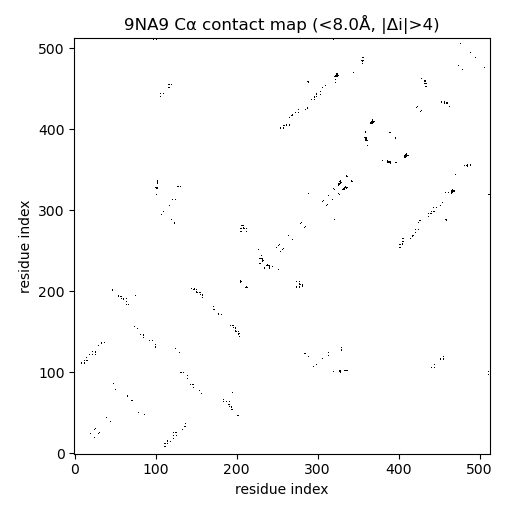 D N 1
ATOM 1342 C CA . GLU B 2 383 ? 136.909 135.815 71.751 1.00 259.06 328 GLU D CA 1
ATOM 1343 C C . GLU B 2 383 ? 136.427 134.668 72.628 1.00 259.06 328 GLU D C 1
ATOM 1344 O O . GLU B 2 383 ? 136.067 133.599 72.124 1.00 259.06 328 GLU D O 1
ATOM 1350 N N . TYR B 2 384 ? 136.410 134.874 73.949 1.00 286.10 329 TYR D N 1
ATOM 1351 C CA . TYR B 2 384 ? 135.780 133.903 74.837 1.00 286.10 329 TYR D CA 1
ATOM 1352 C C . TYR B 2 384 ? 134.282 133.822 74.569 1.00 286.10 329 TYR D C 1
ATOM 1353 O O . TYR B 2 384 ? 133.692 132.737 74.620 1.00 286.10 329 TYR D O 1
ATOM 1362 N N . GLN B 2 385 ? 133.647 134.965 74.287 1.00 279.57 330 GLN D N 1
ATOM 1363 C CA . GLN B 2 385 ? 132.276 134.934 73.791 1.00 279.57 330 GLN D CA 1
ATOM 1364 C C . GLN B 2 385 ? 132.199 134.190 72.465 1.00 279.57 330 GLN D C 1
ATOM 1365 O O . GLN B 2 385 ? 131.174 133.576 72.147 1.00 279.57 330 GLN D O 1
ATOM 1371 N N . GLY B 2 386 ? 133.268 134.251 71.667 1.00 274.91 331 GLY D N 1
ATOM 1372 C CA . GLY B 2 386 ? 133.343 133.412 70.482 1.00 274.91 331 GLY D CA 1
ATOM 1373 C C . GLY B 2 386 ? 133.701 131.976 70.813 1.00 274.91 331 GLY D C 1
ATOM 1374 O O . GLY B 2 386 ? 133.389 131.056 70.054 1.00 274.91 331 GLY D O 1
ATOM 1375 N N . VAL B 2 387 ? 134.378 131.766 71.946 1.00 289.93 332 VAL D N 1
ATOM 1376 C CA . VAL B 2 387 ? 134.636 130.410 72.422 1.00 289.93 332 VAL D CA 1
ATOM 1377 C C . VAL B 2 387 ? 133.353 129.782 72.952 1.00 289.93 332 VAL D C 1
ATOM 1378 O O . VAL B 2 387 ? 133.212 128.553 72.967 1.00 289.93 332 VAL D O 1
ATOM 1382 N N . ASP B 2 388 ? 132.388 130.606 73.364 1.00 291.60 333 ASP D N 1
ATOM 1383 C CA . ASP B 2 388 ? 131.130 130.071 73.879 1.00 291.60 333 ASP D CA 1
ATOM 1384 C C . ASP B 2 388 ? 130.398 129.178 72.880 1.00 291.60 333 ASP D C 1
ATOM 1385 O O . ASP B 2 388 ? 129.901 128.119 73.300 1.00 291.60 333 ASP D O 1
ATOM 1390 N N . PRO B 2 389 ? 130.276 129.522 71.589 1.00 291.22 334 PRO D N 1
ATOM 1391 C CA . PRO B 2 389 ? 129.760 128.524 70.636 1.00 291.22 334 PRO D CA 1
ATOM 1392 C C . PRO B 2 389 ? 130.608 127.266 70.578 1.00 291.22 334 PRO D C 1
ATOM 1393 O O . PRO B 2 389 ? 130.078 126.177 70.329 1.00 291.22 334 PRO D O 1
ATOM 1397 N N . HIS B 2 390 ? 131.921 127.389 70.782 1.00 297.34 335 HIS D N 1
ATOM 1398 C CA . HIS B 2 390 ? 132.764 126.204 70.898 1.00 297.34 335 HIS D CA 1
ATOM 1399 C C . HIS B 2 390 ? 132.614 125.558 72.270 1.00 297.34 335 HIS D C 1
ATOM 1400 O O . HIS B 2 390 ? 132.767 124.340 72.414 1.00 297.34 335 HIS D O 1
ATOM 1407 N N . PHE B 2 391 ? 132.311 126.365 73.292 1.00 278.64 336 PHE D N 1
ATOM 1408 C CA . PHE B 2 391 ? 132.284 125.864 74.664 1.00 278.64 336 PHE D CA 1
ATOM 1409 C C . PHE B 2 391 ? 131.170 124.844 74.869 1.00 278.64 336 PHE D C 1
ATOM 1410 O O . PHE B 2 391 ? 131.249 124.006 75.775 1.00 278.64 336 PHE D O 1
ATOM 1418 N N . ASP B 2 392 ? 130.120 124.902 74.047 1.00 276.07 337 ASP D N 1
ATOM 1419 C CA . ASP B 2 392 ? 129.028 123.942 74.185 1.00 276.07 337 ASP D CA 1
ATOM 1420 C C . ASP B 2 392 ? 129.490 122.526 73.856 1.00 276.07 337 ASP D C 1
ATOM 1421 O O . ASP B 2 392 ? 129.051 121.558 74.489 1.00 276.07 337 ASP D O 1
ATOM 1426 N N . THR B 2 393 ? 130.369 122.386 72.866 1.00 276.49 338 THR D N 1
ATOM 1427 C CA . THR B 2 393 ? 130.906 121.078 72.516 1.00 276.49 338 THR D CA 1
ATOM 1428 C C . THR B 2 393 ? 131.784 120.560 73.648 1.00 276.49 338 THR D C 1
ATOM 1429 O O . THR B 2 393 ? 132.717 121.240 74.084 1.00 276.49 338 THR D O 1
ATOM 1433 N N . ILE B 2 394 ? 131.489 119.344 74.112 1.00 254.83 339 ILE D N 1
ATOM 1434 C CA . ILE B 2 394 ? 132.140 118.815 75.309 1.00 254.83 339 ILE D CA 1
ATOM 1435 C C . ILE B 2 394 ? 133.622 118.566 75.056 1.00 254.83 339 ILE D C 1
ATOM 1436 O O . ILE B 2 394 ? 134.460 118.771 75.944 1.00 254.83 339 ILE D O 1
ATOM 1441 N N . ALA B 2 395 ? 133.970 118.122 73.845 1.00 243.15 340 ALA D N 1
ATOM 1442 C CA . ALA B 2 395 ? 135.347 117.728 73.561 1.00 243.15 340 ALA D CA 1
ATOM 1443 C C . ALA B 2 395 ? 136.321 118.879 73.786 1.00 243.15 340 ALA D C 1
ATOM 1444 O O . ALA B 2 395 ? 137.318 118.725 74.502 1.00 243.15 340 ALA D O 1
ATOM 1446 N N . ARG B 2 396 ? 136.052 120.041 73.187 1.00 260.56 341 ARG D N 1
ATOM 1447 C CA . ARG B 2 396 ? 136.954 121.174 73.365 1.00 260.56 341 ARG D CA 1
ATOM 1448 C C . ARG B 2 396 ? 136.664 121.920 74.662 1.00 260.56 341 ARG D C 1
ATOM 1449 O O . ARG B 2 396 ? 137.519 122.662 75.160 1.00 260.56 341 ARG D O 1
ATOM 1457 N N . GLN B 2 397 ? 135.465 121.740 75.225 1.00 251.92 342 GLN D N 1
ATOM 1458 C CA . GLN B 2 397 ? 135.141 122.400 76.487 1.00 251.92 342 GLN D CA 1
ATOM 1459 C C . GLN B 2 397 ? 136.055 121.926 77.607 1.00 251.92 342 GLN D C 1
ATOM 1460 O O . GLN B 2 397 ? 136.564 122.738 78.388 1.00 251.92 342 GLN D O 1
ATOM 1466 N N . TYR B 2 398 ? 136.277 120.612 77.701 1.00 255.10 343 TYR D N 1
ATOM 1467 C CA . TYR B 2 398 ? 137.227 120.092 78.679 1.00 255.10 343 TYR D CA 1
ATOM 1468 C C . TYR B 2 398 ? 138.610 120.685 78.455 1.00 255.10 343 TYR D C 1
ATOM 1469 O O . TYR B 2 398 ? 139.339 120.968 79.412 1.00 255.10 343 TYR D O 1
ATOM 1478 N N . HIS B 2 399 ? 138.991 120.870 77.190 1.00 212.89 344 HIS D N 1
ATOM 1479 C CA . HIS B 2 399 ? 140.182 121.653 76.887 1.00 212.89 344 HIS D CA 1
ATOM 1480 C C . HIS B 2 399 ? 139.984 123.115 77.268 1.00 212.89 344 HIS D C 1
ATOM 1481 O O . HIS B 2 399 ? 140.878 123.738 77.850 1.00 212.89 344 HIS D O 1
ATOM 1488 N N . ASP B 2 400 ? 138.811 123.676 76.962 1.00 193.52 345 ASP D N 1
ATOM 1489 C CA . ASP B 2 400 ? 138.581 125.098 77.205 1.00 193.52 345 ASP D CA 1
ATOM 1490 C C . ASP B 2 400 ? 138.630 125.436 78.690 1.00 193.52 345 ASP D C 1
ATOM 1491 O O . ASP B 2 400 ? 139.220 126.450 79.077 1.00 193.52 345 ASP D O 1
ATOM 1496 N N . ILE B 2 401 ? 138.021 124.602 79.539 1.00 203.06 346 ILE D N 1
ATOM 1497 C CA . ILE B 2 401 ? 137.894 124.953 80.953 1.00 203.06 346 ILE D CA 1
ATOM 1498 C C . ILE B 2 401 ? 139.267 125.125 81.596 1.00 203.06 346 ILE D C 1
ATOM 1499 O O . ILE B 2 401 ? 139.486 126.059 82.377 1.00 203.06 346 ILE D O 1
ATOM 1504 N N . VAL B 2 402 ? 140.213 124.237 81.283 1.00 197.12 347 VAL D N 1
ATOM 1505 C CA . VAL B 2 402 ? 141.576 124.436 81.765 1.00 197.12 347 VAL D CA 1
ATOM 1506 C C . VAL B 2 402 ? 142.244 125.576 81.004 1.00 197.12 347 VAL D C 1
ATOM 1507 O O . VAL B 2 402 ? 143.062 126.317 81.562 1.00 197.12 347 VAL D O 1
ATOM 1511 N N . LYS B 2 403 ? 141.906 125.738 79.721 1.00 194.57 348 LYS D N 1
ATOM 1512 C CA . LYS B 2 403 ? 142.409 126.886 78.973 1.00 194.57 348 LYS D CA 1
ATOM 1513 C C . LYS B 2 403 ? 141.808 128.187 79.488 1.00 194.57 348 LYS D C 1
ATOM 1514 O O . LYS B 2 403 ? 142.497 129.209 79.549 1.00 194.57 348 LYS D O 1
ATOM 1520 N N . LYS B 2 404 ? 140.522 128.175 79.851 1.00 194.45 349 LYS D N 1
ATOM 1521 C CA . LYS B 2 404 ? 139.951 129.335 80.528 1.00 194.45 349 LYS D CA 1
ATOM 1522 C C . LYS B 2 404 ? 140.635 129.568 81.868 1.00 194.45 349 LYS D C 1
ATOM 1523 O O . LYS B 2 404 ? 140.883 130.716 82.255 1.00 194.45 349 LYS D O 1
ATOM 1529 N N . LEU B 2 405 ? 140.944 128.490 82.591 1.00 193.00 350 LEU D N 1
ATOM 1530 C CA . LEU B 2 405 ? 141.802 128.616 83.762 1.00 193.00 350 LEU D CA 1
ATOM 1531 C C . LEU B 2 405 ? 143.172 129.149 83.366 1.00 193.00 350 LEU D C 1
ATOM 1532 O O . LEU B 2 405 ? 143.735 130.012 84.050 1.00 193.00 350 LEU D O 1
ATOM 1537 N N . GLU B 2 406 ? 143.725 128.644 82.260 1.00 200.10 351 GLU D N 1
ATOM 1538 C CA . GLU B 2 406 ? 144.931 129.242 81.700 1.00 200.10 351 GLU D CA 1
ATOM 1539 C C . GLU B 2 406 ? 144.670 130.674 81.250 1.00 200.10 351 GLU D C 1
ATOM 1540 O O . GLU B 2 406 ? 145.483 131.569 81.506 1.00 200.10 351 GLU D O 1
ATOM 1546 N N . ASN B 2 407 ? 143.533 130.909 80.586 1.00 207.42 352 ASN D N 1
ATOM 1547 C CA . ASN B 2 407 ? 143.180 132.264 80.172 1.00 207.42 352 ASN D CA 1
ATOM 1548 C C . ASN B 2 407 ? 143.019 133.178 81.375 1.00 207.42 352 ASN D C 1
ATOM 1549 O O . ASN B 2 407 ? 143.445 134.338 81.343 1.00 207.42 352 ASN D O 1
ATOM 1554 N N . MET B 2 408 ? 142.393 132.676 82.443 1.00 210.46 353 MET D N 1
ATOM 1555 C CA . MET B 2 408 ? 142.342 133.431 83.689 1.00 210.46 353 MET D CA 1
ATOM 1556 C C . MET B 2 408 ? 143.743 133.811 84.145 1.00 210.46 353 MET D C 1
ATOM 1557 O O . MET B 2 408 ? 144.021 134.987 84.404 1.00 210.46 353 MET D O 1
ATOM 1562 N N . GLN B 2 409 ? 144.645 132.830 84.228 1.00 218.19 354 GLN D N 1
ATOM 1563 C CA . GLN B 2 409 ? 146.031 133.119 84.585 1.00 218.19 354 GLN D CA 1
ATOM 1564 C C . GLN B 2 409 ? 146.721 133.951 83.511 1.00 218.19 354 GLN D C 1
ATOM 1565 O O . GLN B 2 409 ? 147.553 134.812 83.822 1.00 218.19 354 GLN D O 1
ATOM 1571 N N . TRP B 2 410 ? 146.399 133.701 82.238 1.00 214.42 355 TRP D N 1
ATOM 1572 C CA . TRP B 2 410 ? 147.041 134.434 81.149 1.00 214.42 355 TRP D CA 1
ATOM 1573 C C . TRP B 2 410 ? 146.759 135.928 81.246 1.00 214.42 355 TRP D C 1
ATOM 1574 O O . TRP B 2 410 ? 147.523 136.748 80.724 1.00 214.42 355 TRP D O 1
ATOM 1585 N N . THR B 2 411 ? 145.654 136.302 81.894 1.00 223.78 356 THR D N 1
ATOM 1586 C CA . THR B 2 411 ? 145.318 137.716 82.015 1.00 223.78 356 THR D CA 1
ATOM 1587 C C . THR B 2 411 ? 146.338 138.469 82.863 1.00 223.78 356 THR D C 1
ATOM 1588 O O . THR B 2 411 ? 146.779 139.557 82.479 1.00 223.78 356 THR D O 1
ATOM 1592 N N . ILE B 2 412 ? 146.747 137.895 84.002 1.00 223.73 357 ILE D N 1
ATOM 1593 C CA . ILE B 2 412 ? 147.469 138.673 85.012 1.00 223.73 357 ILE D CA 1
ATOM 1594 C C . ILE B 2 412 ? 148.748 139.274 84.444 1.00 223.73 357 ILE D C 1
ATOM 1595 O O . ILE B 2 412 ? 148.989 140.480 84.578 1.00 223.73 357 ILE D O 1
ATOM 1600 N N . HIS B 2 413 ? 149.588 138.459 83.799 1.00 219.19 358 HIS D N 1
ATOM 1601 C CA . HIS B 2 413 ? 150.833 139.008 83.271 1.00 219.19 358 HIS D CA 1
ATOM 1602 C C . HIS B 2 413 ? 150.551 139.973 82.128 1.00 219.19 358 HIS D C 1
ATOM 1603 O O . HIS B 2 413 ? 151.309 140.923 81.901 1.00 219.19 358 HIS D O 1
ATOM 1610 N N . GLN B 2 414 ? 149.461 139.742 81.395 1.00 218.47 359 GLN D N 1
ATOM 1611 C CA . GLN B 2 414 ? 149.039 140.701 80.382 1.00 218.47 359 GLN D CA 1
ATOM 1612 C C . GLN B 2 414 ? 148.365 141.912 81.022 1.00 218.47 359 GLN D C 1
ATOM 1613 O O . GLN B 2 414 ? 148.518 143.040 80.542 1.00 218.47 359 GLN D O 1
ATOM 1619 N N . VAL B 2 415 ? 147.615 141.697 82.107 1.00 225.96 360 VAL D N 1
ATOM 1620 C CA . VAL B 2 415 ? 146.973 142.812 82.803 1.00 225.96 360 VAL D CA 1
ATOM 1621 C C . VAL B 2 415 ? 148.002 143.646 83.558 1.00 225.96 360 VAL D C 1
ATOM 1622 O O . VAL B 2 415 ? 147.936 144.881 83.559 1.00 225.96 360 VAL D O 1
ATOM 1626 N N . GLU B 2 416 ? 148.965 142.994 84.217 1.00 235.39 361 GLU D N 1
ATOM 1627 C CA . GLU B 2 416 ? 149.988 143.751 84.935 1.00 235.39 361 GLU D CA 1
ATOM 1628 C C . GLU B 2 416 ? 150.828 144.577 83.969 1.00 235.39 361 GLU D C 1
ATOM 1629 O O . GLU B 2 416 ? 151.454 145.568 84.364 1.00 235.39 361 GLU D O 1
ATOM 1635 N N . MET B 2 417 ? 150.846 144.184 82.694 1.00 208.09 362 MET D N 1
ATOM 1636 C CA . MET B 2 417 ? 151.288 145.093 81.646 1.00 208.09 362 MET D CA 1
ATOM 1637 C C . MET B 2 417 ? 150.345 146.280 81.519 1.00 208.09 362 MET D C 1
ATOM 1638 O O . MET B 2 417 ? 150.788 147.429 81.384 1.00 208.09 362 MET D O 1
ATOM 1643 N N . ASP B 2 418 ? 149.039 146.017 81.576 1.00 202.89 363 ASP D N 1
ATOM 1644 C CA . ASP B 2 418 ? 148.059 147.034 81.224 1.00 202.89 363 ASP D CA 1
ATOM 1645 C C . ASP B 2 418 ? 147.735 147.927 82.417 1.00 202.89 363 ASP D C 1
ATOM 1646 O O . ASP B 2 418 ? 147.275 149.064 82.251 1.00 202.89 363 ASP D O 1
ATOM 1651 N N . LEU B 2 419 ? 147.967 147.420 83.630 1.00 215.13 364 LEU D N 1
ATOM 1652 C CA . LEU B 2 419 ? 147.602 148.158 84.831 1.00 215.13 364 LEU D CA 1
ATOM 1653 C C . LEU B 2 419 ? 148.507 149.366 85.038 1.00 215.13 364 LEU D C 1
ATOM 1654 O O . LEU B 2 419 ? 148.030 150.507 85.092 1.00 215.13 364 LEU D O 1
ATOM 1659 N N . LYS B 2 420 ? 149.817 149.136 85.156 1.00 212.04 365 LYS D N 1
ATOM 1660 C CA . LYS B 2 420 ? 150.731 150.223 85.491 1.00 212.04 365 LYS D CA 1
ATOM 1661 C C . LYS B 2 420 ? 150.988 151.126 84.291 1.00 212.04 365 LYS D C 1
ATOM 1662 O O . LYS B 2 420 ? 151.465 152.256 84.448 1.00 212.04 365 LYS D O 1
ATOM 1668 N N . SER B 2 421 ? 150.676 150.649 83.084 1.00 204.49 366 SER D N 1
ATOM 1669 C CA . SER B 2 421 ? 150.909 151.466 81.898 1.00 204.49 366 SER D CA 1
ATOM 1670 C C . SER B 2 421 ? 150.006 152.694 81.892 1.00 204.49 366 SER D C 1
ATOM 1671 O O . SER B 2 421 ? 150.386 153.750 81.373 1.00 204.49 366 SER D O 1
ATOM 1674 N N . HIS B 2 422 ? 148.802 152.575 82.460 1.00 213.54 367 HIS D N 1
ATOM 1675 C CA . HIS B 2 422 ? 148.003 153.768 82.726 1.00 213.54 367 HIS D CA 1
ATOM 1676 C C . HIS B 2 422 ? 148.709 154.683 83.719 1.00 213.54 367 HIS D C 1
ATOM 1677 O O . HIS B 2 422 ? 148.722 155.907 83.549 1.00 213.54 367 HIS D O 1
ATOM 1684 N N . ASP B 2 423 ? 149.298 154.105 84.762 1.00 205.34 368 ASP D N 1
ATOM 1685 C CA . ASP B 2 423 ? 149.980 154.872 85.797 1.00 205.34 368 ASP D CA 1
ATOM 1686 C C . ASP B 2 423 ? 151.287 155.460 85.276 1.00 205.34 368 ASP D C 1
ATOM 1687 O O . ASP B 2 423 ? 151.766 155.091 84.204 1.00 205.34 368 ASP D O 1
ATOM 1693 N N . MET C 3 1 ? 163.745 206.386 94.939 1.00 287.98 1 MET E N 1
ATOM 1694 C CA . MET C 3 1 ? 164.895 206.131 94.081 1.00 287.98 1 MET E CA 1
ATOM 1695 C C . MET C 3 1 ? 165.223 204.642 94.033 1.00 287.98 1 MET E C 1
ATOM 1696 O O . MET C 3 1 ? 164.821 203.936 93.109 1.00 287.98 1 MET E O 1
ATOM 1701 N N . GLN C 3 2 ? 165.965 204.172 95.038 1.00 310.57 2 GLN E N 1
ATOM 1702 C CA . GLN C 3 2 ? 166.331 202.760 95.087 1.00 310.57 2 GLN E CA 1
ATOM 1703 C C . GLN C 3 2 ? 165.159 201.900 95.544 1.00 310.57 2 GLN E C 1
ATOM 1704 O O . GLN C 3 2 ? 165.023 200.747 95.118 1.00 310.57 2 GLN E O 1
ATOM 1710 N N . SER C 3 3 ? 164.304 202.443 96.415 1.00 307.52 3 SER E N 1
ATOM 1711 C CA . SER C 3 3 ? 163.200 201.658 96.960 1.00 307.52 3 SER E CA 1
ATOM 1712 C C . SER C 3 3 ? 162.220 201.236 95.872 1.00 307.52 3 SER E C 1
ATOM 1713 O O . SER C 3 3 ? 161.775 200.082 95.840 1.00 307.52 3 SER E O 1
ATOM 1716 N N . LEU C 3 4 ? 161.872 202.152 94.972 1.00 311.67 4 LEU E N 1
ATOM 1717 C CA . LEU C 3 4 ? 160.941 201.876 93.886 1.00 311.67 4 LEU E CA 1
ATOM 1718 C C . LEU C 3 4 ? 161.625 202.142 92.554 1.00 311.67 4 LEU E C 1
ATOM 1719 O O . LEU C 3 4 ? 162.182 203.224 92.342 1.00 311.67 4 LEU E O 1
ATOM 1724 N N . SER C 3 5 ? 161.581 201.151 91.660 1.00 270.71 5 SER E N 1
ATOM 1725 C CA . SER C 3 5 ? 162.202 201.312 90.350 1.00 270.71 5 SER E CA 1
ATOM 1726 C C . SER C 3 5 ? 161.476 202.358 89.515 1.00 270.71 5 SER E C 1
ATOM 1727 O O . SER C 3 5 ? 162.109 203.114 88.772 1.00 270.71 5 SER E O 1
ATOM 1730 N N . SER C 3 6 ? 160.146 202.407 89.609 1.00 295.37 6 SER E N 1
ATOM 1731 C CA . SER C 3 6 ? 159.388 203.368 88.814 1.00 295.37 6 SER E CA 1
ATOM 1732 C C . SER C 3 6 ? 159.564 204.788 89.339 1.00 295.37 6 SER E C 1
ATOM 1733 O O . SER C 3 6 ? 159.374 205.760 88.599 1.00 295.37 6 SER E O 1
ATOM 1736 N N . SER C 3 7 ? 159.925 204.929 90.616 1.00 295.79 7 SER E N 1
ATOM 1737 C CA . SER C 3 7 ? 160.045 206.258 91.209 1.00 295.79 7 SER E CA 1
ATOM 1738 C C . SER C 3 7 ? 161.298 206.977 90.725 1.00 295.79 7 SER E C 1
ATOM 1739 O O . SER C 3 7 ? 161.279 208.194 90.513 1.00 295.79 7 SER E O 1
ATOM 1742 N N . ALA C 3 8 ? 162.399 206.244 90.559 1.00 250.13 8 ALA E N 1
ATOM 1743 C CA . ALA C 3 8 ? 163.676 206.879 90.241 1.00 250.13 8 ALA E CA 1
ATOM 1744 C C . ALA C 3 8 ? 163.701 207.644 88.919 1.00 250.13 8 ALA E C 1
ATOM 1745 O O . ALA C 3 8 ? 164.186 208.789 88.918 1.00 250.13 8 ALA E O 1
ATOM 1747 N N . PRO C 3 9 ? 163.230 207.107 87.785 1.00 239.59 9 PRO E N 1
ATOM 1748 C CA . PRO C 3 9 ? 163.476 207.813 86.517 1.00 239.59 9 PRO E CA 1
ATOM 1749 C C . PRO C 3 9 ? 162.512 208.954 86.253 1.00 239.59 9 PRO E C 1
ATOM 1750 O O . PRO C 3 9 ? 162.789 209.797 85.392 1.00 239.59 9 PRO E O 1
ATOM 1754 N N . THR C 3 10 ? 161.377 209.000 86.951 1.00 236.72 10 THR E N 1
ATOM 1755 C CA . THR C 3 10 ? 160.419 210.075 86.705 1.00 236.72 10 THR E CA 1
ATOM 1756 C C . THR C 3 10 ? 160.989 211.466 86.979 1.00 236.72 10 THR E C 1
ATOM 1757 O O . THR C 3 10 ? 160.742 212.366 86.157 1.00 236.72 10 THR E O 1
ATOM 1761 N N . PRO C 3 11 ? 161.728 211.727 88.068 1.00 224.23 11 PRO E N 1
ATOM 1762 C CA . PRO C 3 11 ? 162.471 212.997 88.118 1.00 224.23 11 PRO E CA 1
ATOM 1763 C C . PRO C 3 11 ? 163.503 213.113 87.013 1.00 224.23 11 PRO E C 1
ATOM 1764 O O . PRO C 3 11 ? 163.731 214.212 86.493 1.00 224.23 11 PRO E O 1
ATOM 1768 N N . GLU C 3 12 ? 164.136 211.998 86.637 1.00 217.44 12 GLU E N 1
ATOM 1769 C CA . GLU C 3 12 ? 165.127 212.031 85.566 1.00 217.44 12 GLU E CA 1
ATOM 1770 C C . GLU C 3 12 ? 164.471 212.266 84.212 1.00 217.44 12 GLU E C 1
ATOM 1771 O O . GLU C 3 12 ? 165.003 213.006 83.378 1.00 217.44 12 GLU E O 1
ATOM 1777 N N . ALA C 3 13 ? 163.310 211.648 83.976 1.00 213.96 13 ALA E N 1
ATOM 1778 C CA . ALA C 3 13 ? 162.652 211.778 82.679 1.00 213.96 13 ALA E CA 1
ATOM 1779 C C . ALA C 3 13 ? 162.297 213.229 82.383 1.00 213.96 13 ALA E C 1
ATOM 1780 O O . ALA C 3 13 ? 162.422 213.688 81.242 1.00 213.96 13 ALA E O 1
ATOM 1782 N N . ILE C 3 14 ? 161.848 213.965 83.400 1.00 198.99 14 ILE E N 1
ATOM 1783 C CA . ILE C 3 14 ? 161.552 215.382 83.215 1.00 198.99 14 ILE E CA 1
ATOM 1784 C C . ILE C 3 14 ? 162.819 216.217 83.352 1.00 198.99 14 ILE E C 1
ATOM 1785 O O . ILE C 3 14 ? 162.843 217.397 82.980 1.00 198.99 14 ILE E O 1
ATOM 1790 N N . LEU C 3 15 ? 163.896 215.616 83.872 1.00 201.45 15 LEU E N 1
ATOM 1791 C CA . LEU C 3 15 ? 165.083 216.391 84.229 1.00 201.45 15 LEU E CA 1
ATOM 1792 C C . LEU C 3 15 ? 165.703 217.074 83.017 1.00 201.45 15 LEU E C 1
ATOM 1793 O O . LEU C 3 15 ? 166.062 218.254 83.086 1.00 201.45 15 LEU E O 1
ATOM 1798 N N . GLU C 3 16 ? 165.836 216.356 81.896 1.00 198.12 16 GLU E N 1
ATOM 1799 C CA . GLU C 3 16 ? 166.429 216.971 80.710 1.00 198.12 16 GLU E CA 1
ATOM 1800 C C . GLU C 3 16 ? 165.594 218.151 80.234 1.00 198.12 16 GLU E C 1
ATOM 1801 O O . GLU C 3 16 ? 166.134 219.133 79.710 1.00 198.12 16 GLU E O 1
ATOM 1807 N N . TRP C 3 17 ? 164.274 218.074 80.405 1.00 200.10 17 TRP E N 1
ATOM 1808 C CA . TRP C 3 17 ? 163.442 219.249 80.179 1.00 200.10 17 TRP E CA 1
ATOM 1809 C C . TRP C 3 17 ? 163.586 220.241 81.326 1.00 200.10 17 TRP E C 1
ATOM 1810 O O . TRP C 3 17 ? 163.631 221.455 81.100 1.00 200.10 17 TRP E O 1
ATOM 1821 N N . LEU C 3 18 ? 163.666 219.738 82.563 1.00 196.36 18 LEU E N 1
ATOM 1822 C CA . LEU C 3 18 ? 163.772 220.619 83.722 1.00 196.36 18 LEU E CA 1
ATOM 1823 C C . LEU C 3 18 ? 165.045 221.452 83.680 1.00 196.36 18 LEU E C 1
ATOM 1824 O O . LEU C 3 18 ? 164.998 222.672 83.874 1.00 196.36 18 LEU E O 1
ATOM 1829 N N . GLN C 3 19 ? 166.191 220.814 83.413 1.00 189.15 19 GLN E N 1
ATOM 1830 C CA . GLN C 3 19 ? 167.473 221.495 83.581 1.00 189.15 19 GLN E CA 1
ATOM 1831 C C . GLN C 3 19 ? 167.559 222.735 82.704 1.00 189.15 19 GLN E C 1
ATOM 1832 O O . GLN C 3 19 ? 168.120 223.758 83.115 1.00 189.15 19 GLN E O 1
ATOM 1838 N N . LYS C 3 20 ? 167.009 222.666 81.493 1.00 183.11 20 LYS E N 1
ATOM 1839 C CA . LYS C 3 20 ? 167.079 223.818 80.606 1.00 183.11 20 LYS E CA 1
ATOM 1840 C C . LYS C 3 20 ? 166.063 224.876 81.021 1.00 183.11 20 LYS E C 1
ATOM 1841 O O . LYS C 3 20 ? 166.329 226.079 80.918 1.00 183.11 20 LYS E O 1
ATOM 1847 N N . GLU C 3 21 ? 164.893 224.450 81.510 1.00 187.23 21 GLU E N 1
ATOM 1848 C CA . GLU C 3 21 ? 163.883 225.423 81.915 1.00 187.23 21 GLU E CA 1
ATOM 1849 C C . GLU C 3 21 ? 164.089 225.869 83.361 1.00 187.23 21 GLU E C 1
ATOM 1850 O O . GLU C 3 21 ? 163.468 226.836 83.816 1.00 187.23 21 GLU E O 1
ATOM 1856 N N . MET C 3 22 ? 164.954 225.173 84.107 1.00 183.92 22 MET E N 1
ATOM 1857 C CA . MET C 3 22 ? 165.551 225.803 85.283 1.00 183.92 22 MET E CA 1
ATOM 1858 C C . MET C 3 22 ? 166.333 227.045 84.881 1.00 183.92 22 MET E C 1
ATOM 1859 O O . MET C 3 22 ? 166.309 228.063 85.583 1.00 183.92 22 MET E O 1
ATOM 1864 N N . GLY C 3 23 ? 167.046 226.973 83.756 1.00 181.76 23 GLY E N 1
ATOM 1865 C CA . GLY C 3 23 ? 167.633 228.174 83.190 1.00 181.76 23 GLY E CA 1
ATOM 1866 C C . GLY C 3 23 ? 166.588 229.100 82.597 1.00 181.76 23 GLY E C 1
ATOM 1867 O O . GLY C 3 23 ? 166.812 230.307 82.475 1.00 181.76 23 GLY E O 1
ATOM 1868 N N . TYR C 3 24 ? 165.438 228.545 82.202 1.00 191.67 24 TYR E N 1
ATOM 1869 C CA . TYR C 3 24 ? 164.377 229.371 81.631 1.00 191.67 24 TYR E CA 1
ATOM 1870 C C . TYR C 3 24 ? 163.454 229.934 82.704 1.00 191.67 24 TYR E C 1
ATOM 1871 O O . TYR C 3 24 ? 162.606 230.786 82.414 1.00 191.67 24 TYR E O 1
ATOM 1880 N N . ARG C 3 25 ? 163.590 229.472 83.949 1.00 190.04 25 ARG E N 1
ATOM 1881 C CA . ARG C 3 25 ? 162.696 229.962 84.994 1.00 190.04 25 ARG E CA 1
ATOM 1882 C C . ARG C 3 25 ? 163.310 231.135 85.748 1.00 190.04 25 ARG E C 1
ATOM 1883 O O . ARG C 3 25 ? 162.589 231.944 86.340 1.00 190.04 25 ARG E O 1
ATOM 1891 N N . GLN C 3 26 ? 164.634 231.236 85.765 1.00 193.25 26 GLN E N 1
ATOM 1892 C CA . GLN C 3 26 ? 165.264 232.270 86.576 1.00 193.25 26 GLN E CA 1
ATOM 1893 C C . GLN C 3 26 ? 164.840 233.664 86.115 1.00 193.25 26 GLN E C 1
ATOM 1894 O O . GLN C 3 26 ? 165.055 234.045 84.962 1.00 193.25 26 GLN E O 1
ATOM 1900 N N . LEU C 3 27 ? 164.213 234.414 87.024 1.00 200.41 27 LEU E N 1
ATOM 1901 C CA . LEU C 3 27 ? 163.742 235.791 86.857 1.00 200.41 27 LEU E CA 1
ATOM 1902 C C . LEU C 3 27 ? 162.498 235.783 85.958 1.00 200.41 27 LEU E C 1
ATOM 1903 O O . LEU C 3 27 ? 162.152 236.810 85.359 1.00 200.41 27 LEU E O 1
ATOM 1908 N N . GLY C 3 28 ? 161.792 234.661 85.867 1.00 253.93 28 GLY E N 1
ATOM 1909 C CA . GLY C 3 28 ? 160.558 234.610 85.121 1.00 253.93 28 GLY E CA 1
ATOM 1910 C C . GLY C 3 28 ? 159.668 233.454 85.534 1.00 253.93 28 GLY E C 1
ATOM 1911 O O . GLY C 3 28 ? 160.094 232.296 85.564 1.00 253.93 28 GLY E O 1
ATOM 1912 N N . PRO C 3 29 ? 158.404 233.747 85.865 1.00 325.61 29 PRO E N 1
ATOM 1913 C CA . PRO C 3 29 ? 157.491 232.656 86.259 1.00 325.61 29 PRO E CA 1
ATOM 1914 C C . PRO C 3 29 ? 157.327 231.600 85.181 1.00 325.61 29 PRO E C 1
ATOM 1915 O O . PRO C 3 29 ? 157.303 230.400 85.484 1.00 325.61 29 PRO E O 1
ATOM 1919 N N . TYR C 3 30 ? 157.225 232.018 83.924 1.00 327.86 30 TYR E N 1
ATOM 1920 C CA . TYR C 3 30 ? 157.310 231.133 82.774 1.00 327.86 30 TYR E CA 1
ATOM 1921 C C . TYR C 3 30 ? 158.187 231.805 81.730 1.00 327.86 30 TYR E C 1
ATOM 1922 O O . TYR C 3 30 ? 158.179 233.033 81.606 1.00 327.86 30 TYR E O 1
ATOM 1931 N N . ASN C 3 31 ? 158.950 230.997 80.989 1.00 320.67 31 ASN E N 1
ATOM 1932 C CA . ASN C 3 31 ? 159.918 231.555 80.050 1.00 320.67 31 ASN E CA 1
ATOM 1933 C C . ASN C 3 31 ? 159.238 232.400 78.978 1.00 320.67 31 ASN E C 1
ATOM 1934 O O . ASN C 3 31 ? 159.681 233.517 78.684 1.00 320.67 31 ASN E O 1
ATOM 1939 N N . GLY C 3 32 ? 158.163 231.883 78.381 1.00 305.47 32 GLY E N 1
ATOM 1940 C CA . GLY C 3 32 ? 157.457 232.646 77.366 1.00 305.47 32 GLY E CA 1
ATOM 1941 C C . GLY C 3 32 ? 156.720 233.845 77.929 1.00 305.47 32 GLY E C 1
ATOM 1942 O O . GLY C 3 32 ? 156.676 234.907 77.306 1.00 305.47 32 GLY E O 1
ATOM 1943 N N . SER C 3 33 ? 156.134 233.693 79.119 1.00 300.60 33 SER E N 1
ATOM 1944 C CA . SER C 3 33 ? 155.225 234.712 79.635 1.00 300.60 33 SER E CA 1
ATOM 1945 C C . SER C 3 33 ? 155.966 235.982 80.043 1.00 300.60 33 SER E C 1
ATOM 1946 O O . SER C 3 33 ? 155.492 237.093 79.781 1.00 300.60 33 SER E O 1
ATOM 1949 N N . SER C 3 34 ? 157.131 235.839 80.673 1.00 271.13 34 SER E N 1
ATOM 1950 C CA . SER C 3 34 ? 157.853 236.951 81.278 1.00 271.13 34 SER E CA 1
ATOM 1951 C C . SER C 3 34 ? 158.850 237.531 80.285 1.00 271.13 34 SER E C 1
ATOM 1952 O O . SER C 3 34 ? 159.645 236.797 79.689 1.00 271.13 34 SER E O 1
ATOM 1955 N N . LYS C 3 35 ? 158.799 238.851 80.110 1.00 250.03 35 LYS E N 1
ATOM 1956 C CA . LYS C 3 35 ? 159.773 239.526 79.261 1.00 250.03 35 LYS E CA 1
ATOM 1957 C C . LYS C 3 35 ? 161.098 239.720 79.990 1.00 250.03 35 LYS E C 1
ATOM 1958 O O . LYS C 3 35 ? 162.129 239.977 79.359 1.00 250.03 35 LYS E O 1
ATOM 1964 N N . SER C 3 36 ? 161.089 239.625 81.324 1.00 218.00 36 SER E N 1
ATOM 1965 C CA . SER C 3 36 ? 162.300 239.904 82.090 1.00 218.00 36 SER E CA 1
ATOM 1966 C C . SER C 3 36 ? 163.347 238.823 81.880 1.00 218.00 36 SER E C 1
ATOM 1967 O O . SER C 3 36 ? 164.542 239.052 82.110 1.00 218.00 36 SER E O 1
ATOM 1970 N N . HIS C 3 37 ? 162.916 237.628 81.472 1.00 214.73 37 HIS E N 1
ATOM 1971 C CA . HIS C 3 37 ? 163.855 236.517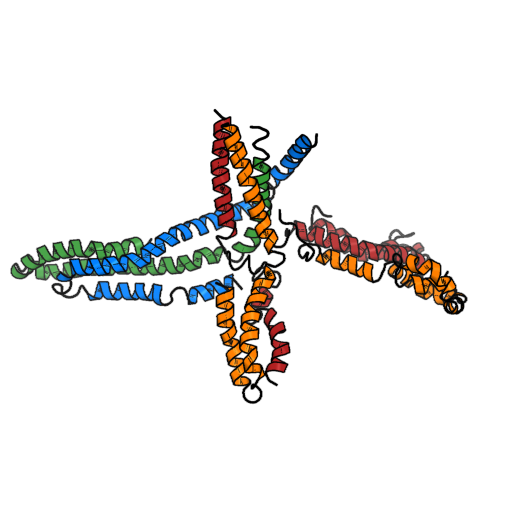 81.397 1.00 214.73 37 HIS E CA 1
ATOM 1972 C C . HIS C 3 37 ? 164.778 236.621 80.194 1.00 214.73 37 HIS E C 1
ATOM 1973 O O . HIS C 3 37 ? 165.979 236.333 80.293 1.00 214.73 37 HIS E O 1
ATOM 1980 N N . VAL C 3 38 ? 164.232 237.007 79.037 1.00 248.68 38 VAL E N 1
ATOM 1981 C CA . VAL C 3 38 ? 164.984 236.869 77.781 1.00 248.68 38 VAL E CA 1
ATOM 1982 C C . VAL C 3 38 ? 166.269 237.688 77.759 1.00 248.68 38 VAL E C 1
ATOM 1983 O O . VAL C 3 38 ? 167.211 237.292 77.055 1.00 248.68 38 VAL E O 1
ATOM 1987 N N . PRO C 3 39 ? 166.404 238.816 78.478 1.00 263.63 39 PRO E N 1
ATOM 1988 C CA . PRO C 3 39 ? 167.742 239.425 78.564 1.00 263.63 39 PRO E CA 1
ATOM 1989 C C . PRO C 3 39 ? 168.707 238.640 79.436 1.00 263.63 39 PRO E C 1
ATOM 1990 O O . PRO C 3 39 ? 169.917 238.672 79.184 1.00 263.63 39 PRO E O 1
ATOM 1994 N N . SER C 3 40 ? 168.214 237.937 80.461 1.00 278.38 40 SER E N 1
ATOM 1995 C CA . SER C 3 40 ? 169.120 237.267 81.390 1.00 278.38 40 SER E CA 1
ATOM 1996 C C . SER C 3 40 ? 169.921 236.173 80.694 1.00 278.38 40 SER E C 1
ATOM 1997 O O . SER C 3 40 ? 171.125 236.028 80.934 1.00 278.38 40 SER E O 1
ATOM 2000 N N . ILE C 3 41 ? 169.271 235.388 79.833 1.00 279.57 41 ILE E N 1
ATOM 2001 C CA . ILE C 3 41 ? 169.982 234.375 79.063 1.00 279.57 41 ILE E CA 1
ATOM 2002 C C . ILE C 3 41 ? 170.572 235.003 77.809 1.00 279.57 41 ILE E C 1
ATOM 2003 O O . ILE C 3 41 ? 170.026 235.967 77.255 1.00 279.57 41 ILE E O 1
ATOM 2008 N N . ASP C 3 42 ? 171.698 234.462 77.357 1.00 311.02 42 ASP E N 1
ATOM 2009 C CA . ASP C 3 42 ? 172.388 234.946 76.171 1.00 311.02 42 ASP E CA 1
ATOM 2010 C C . ASP C 3 42 ? 172.312 233.882 75.085 1.00 311.02 42 ASP E C 1
ATOM 2011 O O . ASP C 3 42 ? 172.392 232.684 75.378 1.00 311.02 42 ASP E O 1
ATOM 2016 N N . ALA C 3 43 ? 172.144 234.324 73.836 1.00 315.00 43 ALA E N 1
ATOM 2017 C CA . ALA C 3 43 ? 172.004 233.383 72.729 1.00 315.00 43 ALA E CA 1
ATOM 2018 C C . ALA C 3 43 ? 173.259 232.536 72.556 1.00 315.00 43 ALA E C 1
ATOM 2019 O O . ALA C 3 43 ? 173.172 231.322 72.335 1.00 315.00 43 ALA E O 1
ATOM 2021 N N . ILE C 3 44 ? 174.432 233.154 72.654 1.00 282.22 44 ILE E N 1
ATOM 2022 C CA . ILE C 3 44 ? 175.705 232.459 72.509 1.00 282.22 44 ILE E CA 1
ATOM 2023 C C . ILE C 3 44 ? 176.588 232.813 73.697 1.00 282.22 44 ILE E C 1
ATOM 2024 O O . ILE C 3 44 ? 176.561 233.948 74.186 1.00 282.22 44 ILE E O 1
ATOM 2029 N N . ARG C 3 45 ? 177.351 231.829 74.177 1.00 253.63 45 ARG E N 1
ATOM 2030 C CA . ARG C 3 45 ? 178.267 232.016 75.305 1.00 253.63 45 ARG E CA 1
ATOM 2031 C C . ARG C 3 45 ? 177.532 232.549 76.533 1.00 253.63 45 ARG E C 1
ATOM 2032 O O . ARG C 3 45 ? 177.987 233.479 77.203 1.00 253.63 45 ARG E O 1
ATOM 2040 N N . LYS C 3 46 ? 176.379 231.953 76.830 1.00 245.60 46 LYS E N 1
ATOM 2041 C CA . LYS C 3 46 ? 175.554 232.436 77.929 1.00 245.60 46 LYS E CA 1
ATOM 2042 C C . LYS C 3 46 ? 176.229 232.178 79.271 1.00 245.60 46 LYS E C 1
ATOM 2043 O O . LYS C 3 46 ? 177.099 231.311 79.395 1.00 245.60 46 LYS E O 1
ATOM 2049 N N . ILE C 3 47 ? 175.820 232.952 80.280 1.00 222.07 47 ILE E N 1
ATOM 2050 C CA . ILE C 3 47 ? 176.412 232.834 81.611 1.00 222.07 47 ILE E CA 1
ATOM 2051 C C . ILE C 3 47 ? 176.134 231.457 82.199 1.00 222.07 47 ILE E C 1
ATOM 2052 O O . ILE C 3 47 ? 176.969 230.889 82.914 1.00 222.07 47 ILE E O 1
ATOM 2057 N N . CYS C 3 48 ? 174.957 230.897 81.908 1.00 215.02 48 CYS E N 1
ATOM 2058 C CA . CYS C 3 48 ? 174.652 229.543 82.358 1.00 215.02 48 CYS E CA 1
ATOM 2059 C C . CYS C 3 48 ? 175.623 228.536 81.752 1.00 215.02 48 CYS E C 1
ATOM 2060 O O . CYS C 3 48 ? 176.065 227.601 82.430 1.00 215.02 48 CYS E O 1
ATOM 2063 N N . ARG C 3 49 ? 175.967 228.714 80.474 1.00 222.34 49 ARG E N 1
ATOM 2064 C CA . ARG C 3 49 ? 176.999 227.886 79.858 1.00 222.34 49 ARG E CA 1
ATOM 2065 C C . ARG C 3 49 ? 178.374 228.215 80.429 1.00 222.34 49 ARG E C 1
ATOM 2066 O O . ARG C 3 49 ? 179.328 227.446 80.264 1.00 222.34 49 ARG E O 1
ATOM 2074 N N . GLY C 3 50 ? 178.495 229.358 81.107 1.00 221.71 50 GLY E N 1
ATOM 2075 C CA . GLY C 3 50 ? 179.778 229.735 81.677 1.00 221.71 50 GLY E CA 1
ATOM 2076 C C . GLY C 3 50 ? 180.053 229.066 83.010 1.00 221.71 50 GLY E C 1
ATOM 2077 O O . GLY C 3 50 ? 181.139 228.527 83.231 1.00 221.71 50 GLY E O 1
ATOM 2078 N N . ASN C 3 51 ? 179.082 229.105 83.922 1.00 210.25 51 ASN E N 1
ATOM 2079 C CA . ASN C 3 51 ? 179.250 228.528 85.250 1.00 210.25 51 ASN E CA 1
ATOM 2080 C C . ASN C 3 51 ? 178.267 227.405 85.544 1.00 210.25 51 ASN E C 1
ATOM 2081 O O . ASN C 3 51 ? 178.686 226.321 85.965 1.00 210.25 51 ASN E O 1
ATOM 2086 N N . MET C 3 52 ? 176.967 227.630 85.331 1.00 201.31 52 MET E N 1
ATOM 2087 C CA . MET C 3 52 ? 175.967 226.656 85.764 1.00 201.31 52 MET E CA 1
ATOM 2088 C C . MET C 3 52 ? 176.094 225.342 85.005 1.00 201.31 52 MET E C 1
ATOM 2089 O O . MET C 3 52 ? 176.137 224.267 85.616 1.00 201.31 52 MET E O 1
ATOM 2094 N N . ILE C 3 53 ? 176.145 225.401 83.671 1.00 212.98 53 ILE E N 1
ATOM 2095 C CA . ILE C 3 53 ? 176.315 224.178 82.884 1.00 212.98 53 ILE E CA 1
ATOM 2096 C C . ILE C 3 53 ? 177.644 223.497 83.174 1.00 212.98 53 ILE E C 1
ATOM 2097 O O . ILE C 3 53 ? 177.653 222.273 83.368 1.00 212.98 53 ILE E O 1
ATOM 2102 N N . PRO C 3 54 ? 178.793 224.190 83.211 1.00 217.37 54 PRO E N 1
ATOM 2103 C CA . PRO C 3 54 ? 180.027 223.499 83.624 1.00 217.37 54 PRO E CA 1
ATOM 2104 C C . PRO C 3 54 ? 179.933 222.879 85.007 1.00 217.37 54 PRO E C 1
ATOM 2105 O O . PRO C 3 54 ? 180.455 221.778 85.219 1.00 217.37 54 PRO E O 1
ATOM 2109 N N . ILE C 3 55 ? 179.273 223.550 85.954 1.00 211.87 55 ILE E N 1
ATOM 2110 C CA . ILE C 3 55 ? 179.006 222.925 87.247 1.00 211.87 55 ILE E CA 1
ATOM 2111 C C . ILE C 3 55 ? 178.114 221.706 87.062 1.00 211.87 55 ILE E C 1
ATOM 2112 O O . ILE C 3 55 ? 178.350 220.646 87.656 1.00 211.87 55 ILE E O 1
ATOM 2117 N N . TRP C 3 56 ? 177.077 221.834 86.229 1.00 204.08 56 TRP E N 1
ATOM 2118 C CA . TRP C 3 56 ? 176.285 220.668 85.854 1.00 204.08 56 TRP E CA 1
ATOM 2119 C C . TRP C 3 56 ? 177.125 219.666 85.073 1.00 204.08 56 TRP E C 1
ATOM 2120 O O . TRP C 3 56 ? 177.019 218.455 85.291 1.00 204.08 56 TRP E O 1
ATOM 2131 N N . ASN C 3 57 ? 177.972 220.154 84.162 1.00 207.61 57 ASN E N 1
ATOM 2132 C CA . ASN C 3 57 ? 178.859 219.258 83.425 1.00 207.61 57 ASN E CA 1
ATOM 2133 C C . ASN C 3 57 ? 179.845 218.578 84.365 1.00 207.61 57 ASN E C 1
ATOM 2134 O O . ASN C 3 57 ? 180.156 217.393 84.200 1.00 207.61 57 ASN E O 1
ATOM 2139 N N . PHE C 3 58 ? 180.352 219.317 85.356 1.00 205.00 58 PHE E N 1
ATOM 2140 C CA . PHE C 3 58 ? 181.085 218.679 86.443 1.00 205.00 58 PHE E CA 1
ATOM 2141 C C . PHE C 3 58 ? 180.215 217.644 87.142 1.00 205.00 58 PHE E C 1
ATOM 2142 O O . PHE C 3 58 ? 180.690 216.562 87.505 1.00 205.00 58 PHE E O 1
ATOM 2150 N N . LEU C 3 59 ? 178.935 217.966 87.345 1.00 218.35 59 LEU E N 1
ATOM 2151 C CA . LEU C 3 59 ? 178.020 217.011 87.959 1.00 218.35 59 LEU E CA 1
ATOM 2152 C C . LEU C 3 59 ? 177.768 215.814 87.050 1.00 218.35 59 LEU E C 1
ATOM 2153 O O . LEU C 3 59 ? 177.719 214.676 87.527 1.00 218.35 59 LEU E O 1
ATOM 2158 N N . ILE C 3 60 ? 177.629 216.045 85.738 1.00 213.48 60 ILE E N 1
ATOM 2159 C CA . ILE C 3 60 ? 177.308 214.955 84.813 1.00 213.48 60 ILE E CA 1
ATOM 2160 C C . ILE C 3 60 ? 178.320 213.827 84.940 1.00 213.48 60 ILE E C 1
ATOM 2161 O O . ILE C 3 60 ? 177.955 212.646 84.950 1.00 213.48 60 ILE E O 1
ATOM 2166 N N . ASN C 3 61 ? 179.605 214.172 85.044 1.00 206.32 61 ASN E N 1
ATOM 2167 C CA . ASN C 3 61 ? 180.630 213.156 85.252 1.00 206.32 61 ASN E CA 1
ATOM 2168 C C . ASN C 3 61 ? 180.371 212.350 86.517 1.00 206.32 61 ASN E C 1
ATOM 2169 O O . ASN C 3 61 ? 180.726 211.168 86.584 1.00 206.32 61 ASN E O 1
ATOM 2174 N N . ARG C 3 62 ? 179.751 212.963 87.525 1.00 224.90 62 ARG E N 1
ATOM 2175 C CA . ARG C 3 62 ? 179.350 212.235 88.722 1.00 224.90 62 ARG E CA 1
ATOM 2176 C C . ARG C 3 62 ? 177.879 211.835 88.672 1.00 224.90 62 ARG E C 1
ATOM 2177 O O . ARG C 3 62 ? 177.497 210.809 89.247 1.00 224.90 62 ARG E O 1
ATOM 2185 N N . VAL C 3 63 ? 177.041 212.632 88.001 1.00 230.40 63 VAL E N 1
ATOM 2186 C CA . VAL C 3 63 ? 175.636 212.265 87.836 1.00 230.40 63 VAL E CA 1
ATOM 2187 C C . VAL C 3 63 ? 175.514 210.990 87.014 1.00 230.40 63 VAL E C 1
ATOM 2188 O O . VAL C 3 63 ? 174.790 210.061 87.390 1.00 230.40 63 VAL E O 1
ATOM 2192 N N . LYS C 3 64 ? 176.234 210.911 85.891 1.00 224.28 64 LYS E N 1
ATOM 2193 C CA . LYS C 3 64 ? 176.209 209.683 85.102 1.00 224.28 64 LYS E CA 1
ATOM 2194 C C . LYS C 3 64 ? 176.774 208.516 85.901 1.00 224.28 64 LYS E C 1
ATOM 2195 O O . LYS C 3 64 ? 176.429 207.356 85.650 1.00 224.28 64 LYS E O 1
ATOM 2201 N N . SER C 3 65 ? 177.649 208.805 86.869 1.00 229.37 65 SER E N 1
ATOM 2202 C CA . SER C 3 65 ? 178.114 207.763 87.777 1.00 229.37 65 SER E CA 1
ATOM 2203 C C . SER C 3 65 ? 177.003 207.317 88.719 1.00 229.37 65 SER E C 1
ATOM 2204 O O . SER C 3 65 ? 176.763 206.114 88.880 1.00 229.37 65 SER E O 1
ATOM 2207 N N . GLU C 3 66 ? 176.308 208.269 89.350 1.00 239.66 66 GLU E N 1
ATOM 2208 C CA . GLU C 3 66 ? 175.233 207.898 90.264 1.00 239.66 66 GLU E CA 1
ATOM 2209 C C . GLU C 3 66 ? 174.016 207.387 89.502 1.00 239.66 66 GLU E C 1
ATOM 2210 O O . GLU C 3 66 ? 173.298 206.506 89.989 1.00 239.66 66 GLU E O 1
ATOM 2216 N N . LYS C 3 67 ? 173.763 207.930 88.307 1.00 242.86 67 LYS E N 1
ATOM 2217 C CA . LYS C 3 67 ? 172.719 207.364 87.457 1.00 242.86 67 LYS E CA 1
ATOM 2218 C C . LYS C 3 67 ? 173.049 205.929 87.073 1.00 242.86 67 LYS E C 1
ATOM 2219 O O . LYS C 3 67 ? 172.171 205.059 87.093 1.00 242.86 67 LYS E O 1
ATOM 2225 N N . THR C 3 68 ? 174.313 205.658 86.735 1.00 238.66 68 THR E N 1
ATOM 2226 C CA . THR C 3 68 ? 174.719 204.291 86.423 1.00 238.66 68 THR E CA 1
ATOM 2227 C C . THR C 3 68 ? 174.370 203.345 87.564 1.00 238.66 68 THR E C 1
ATOM 2228 O O . THR C 3 68 ? 173.843 202.250 87.336 1.00 238.66 68 THR E O 1
ATOM 2232 N N . VAL C 3 69 ? 174.646 203.757 88.802 1.00 257.42 69 VAL E N 1
ATOM 2233 C CA . VAL C 3 69 ? 174.185 202.991 89.954 1.00 257.42 69 VAL E CA 1
ATOM 2234 C C . VAL C 3 69 ? 172.667 203.069 90.072 1.00 257.42 69 VAL E C 1
ATOM 2235 O O . VAL C 3 69 ? 172.012 202.095 90.461 1.00 257.42 69 VAL E O 1
ATOM 2239 N N . GLU C 3 70 ? 172.084 204.227 89.744 1.00 275.54 70 GLU E N 1
ATOM 2240 C CA . GLU C 3 70 ? 170.633 204.378 89.829 1.00 275.54 70 GLU E CA 1
ATOM 2241 C C . GLU C 3 70 ? 169.921 203.434 88.867 1.00 275.54 70 GLU E C 1
ATOM 2242 O O . GLU C 3 70 ? 168.887 202.850 89.215 1.00 275.54 70 GLU E O 1
ATOM 2248 N N . ARG C 3 71 ? 170.448 203.278 87.648 1.00 287.05 71 ARG E N 1
ATOM 2249 C CA . ARG C 3 71 ? 169.928 202.243 86.759 1.00 287.05 71 ARG E CA 1
ATOM 2250 C C . ARG C 3 71 ? 170.082 200.863 87.385 1.00 287.05 71 ARG E C 1
ATOM 2251 O O . ARG C 3 71 ? 169.167 200.034 87.309 1.00 287.05 71 ARG E O 1
ATOM 2259 N N . ILE C 3 72 ? 171.232 200.598 88.008 1.00 281.53 72 ILE E N 1
ATOM 2260 C CA . ILE C 3 72 ? 171.400 199.356 88.757 1.00 281.53 72 ILE E CA 1
ATOM 2261 C C . ILE C 3 72 ? 170.436 199.316 89.935 1.00 281.53 72 ILE E C 1
ATOM 2262 O O . ILE C 3 72 ? 169.819 198.281 90.215 1.00 281.53 72 ILE E O 1
ATOM 2267 N N . ARG C 3 73 ? 170.287 200.442 90.640 1.00 287.73 73 ARG E N 1
ATOM 2268 C CA . ARG C 3 73 ? 169.341 200.499 91.751 1.00 287.73 73 ARG E CA 1
ATOM 2269 C C . ARG C 3 73 ? 167.926 200.185 91.282 1.00 287.73 73 ARG E C 1
ATOM 2270 O O . ARG C 3 73 ? 167.168 199.503 91.982 1.00 287.73 73 ARG E O 1
ATOM 2278 N N . ARG C 3 74 ? 167.549 200.681 90.102 1.00 254.75 74 ARG E N 1
ATOM 2279 C CA . ARG C 3 74 ? 166.262 200.309 89.524 1.00 254.75 74 ARG E CA 1
ATOM 2280 C C . ARG C 3 74 ? 166.250 198.846 89.097 1.00 254.75 74 ARG E C 1
ATOM 2281 O O . ARG C 3 74 ? 165.263 198.135 89.315 1.00 254.75 74 ARG E O 1
ATOM 2289 N N . ASN C 3 75 ? 167.342 198.381 88.484 1.00 288.09 75 ASN E N 1
ATOM 2290 C CA . ASN C 3 75 ? 167.356 197.038 87.909 1.00 288.09 75 ASN E CA 1
ATOM 2291 C C . ASN C 3 75 ? 167.349 195.962 88.988 1.00 288.09 75 ASN E C 1
ATOM 2292 O O . ASN C 3 75 ? 166.742 194.901 88.807 1.00 288.09 75 ASN E O 1
ATOM 2297 N N . ILE C 3 76 ? 168.023 196.212 90.114 1.00 287.92 76 ILE E N 1
ATOM 2298 C CA . ILE C 3 76 ? 168.121 195.198 91.163 1.00 287.92 76 ILE E CA 1
ATOM 2299 C C . ILE C 3 76 ? 166.746 194.879 91.739 1.00 287.92 76 ILE E C 1
ATOM 2300 O O . ILE C 3 76 ? 166.412 193.711 91.974 1.00 287.92 76 ILE E O 1
ATOM 2305 N N . THR C 3 77 ? 165.928 195.907 91.974 1.00 318.87 77 THR E N 1
ATOM 2306 C CA . THR C 3 77 ? 164.625 195.685 92.596 1.00 318.87 77 THR E CA 1
ATOM 2307 C C . THR C 3 77 ? 163.696 194.884 91.690 1.00 318.87 77 THR E C 1
ATOM 2308 O O . THR C 3 77 ? 163.033 193.945 92.148 1.00 318.87 77 THR E O 1
ATOM 2312 N N . VAL C 3 78 ? 163.628 195.238 90.405 1.00 338.66 78 VAL E N 1
ATOM 2313 C CA . VAL C 3 78 ? 162.746 194.515 89.492 1.00 338.66 78 VAL E CA 1
ATOM 2314 C C . VAL C 3 78 ? 163.271 193.106 89.230 1.00 338.66 78 VAL E C 1
ATOM 2315 O O . VAL C 3 78 ? 162.494 192.147 89.156 1.00 338.66 78 VAL E O 1
ATOM 2319 N N . HIS C 3 79 ? 164.586 192.954 89.086 1.00 341.59 79 HIS E N 1
ATOM 2320 C CA . HIS C 3 79 ? 165.206 191.646 88.921 1.00 341.59 79 HIS E CA 1
ATOM 2321 C C . HIS C 3 79 ? 166.474 191.586 89.759 1.00 341.59 79 HIS E C 1
ATOM 2322 O O . HIS C 3 79 ? 167.411 192.358 89.534 1.00 341.59 79 HIS E O 1
ATOM 2329 N N . GLY C 3 80 ? 166.500 190.670 90.723 1.00 312.35 80 GLY E N 1
ATOM 2330 C CA . GLY C 3 80 ? 167.616 190.530 91.641 1.00 312.35 80 GLY E CA 1
ATOM 2331 C C . GLY C 3 80 ? 168.683 189.615 91.057 1.00 312.35 80 GLY E C 1
ATOM 2332 O O . GLY C 3 80 ? 168.401 188.473 90.694 1.00 312.35 80 GLY E O 1
ATOM 2333 N N . GLY C 3 81 ? 169.899 190.143 90.967 1.00 275.14 81 GLY E N 1
ATOM 2334 C CA . GLY C 3 81 ? 171.027 189.365 90.495 1.00 275.14 81 GLY E CA 1
ATOM 2335 C C . GLY C 3 81 ? 172.229 189.477 91.409 1.00 275.14 81 GLY E C 1
ATOM 2336 O O . GLY C 3 81 ? 172.799 190.561 91.564 1.00 275.14 81 GLY E O 1
ATOM 2337 N N . SER C 3 82 ? 172.623 188.364 92.022 1.00 252.47 82 SER E N 1
ATOM 2338 C CA . SER C 3 82 ? 173.749 188.329 92.945 1.00 252.47 82 SER E CA 1
ATOM 2339 C C . SER C 3 82 ? 174.660 187.164 92.590 1.00 252.47 82 SER E C 1
ATOM 2340 O O . SER C 3 82 ? 174.249 186.002 92.678 1.00 252.47 82 SER E O 1
ATOM 2343 N N . SER C 3 83 ? 175.894 187.483 92.197 1.00 242.45 83 SER E N 1
ATOM 2344 C CA . SER C 3 83 ? 176.911 186.482 91.872 1.00 242.45 83 SER E CA 1
ATOM 2345 C C . SER C 3 83 ? 176.414 185.502 90.812 1.00 242.45 83 SER E C 1
ATOM 2346 O O . SER C 3 83 ? 176.638 184.292 90.901 1.00 242.45 83 SER E O 1
ATOM 2349 N N . ASN C 3 84 ? 175.732 186.035 89.799 1.00 238.14 84 ASN E N 1
ATOM 2350 C CA . ASN C 3 84 ? 175.201 185.253 88.671 1.00 238.14 84 ASN E CA 1
ATOM 2351 C C . ASN C 3 84 ? 174.301 184.161 89.247 1.00 238.14 84 ASN E C 1
ATOM 2352 O O . ASN C 3 84 ? 173.390 184.476 90.028 1.00 238.14 84 ASN E O 1
ATOM 2357 N N . ALA C 3 85 ? 174.507 182.893 88.904 1.00 197.65 85 ALA E N 1
ATOM 2358 C CA . ALA C 3 85 ? 173.709 181.810 89.463 1.00 197.65 85 ALA E CA 1
ATOM 2359 C C . ALA C 3 85 ? 174.296 181.344 90.791 1.00 197.65 85 ALA E C 1
ATOM 2360 O O . ALA C 3 85 ? 174.473 182.137 91.715 1.00 197.65 85 ALA E O 1
ATOM 2362 N N . LEU C 3 729 ? 162.207 168.939 127.405 1.00 150.45 680 LEU E N 1
ATOM 2363 C CA . LEU C 3 729 ? 161.595 168.258 126.267 1.00 150.45 680 LEU E CA 1
ATOM 2364 C C . LEU C 3 729 ? 161.572 169.116 124.987 1.00 150.45 680 LEU E C 1
ATOM 2365 O O . LEU C 3 729 ? 161.974 168.627 123.931 1.00 150.45 680 LEU E O 1
ATOM 2370 N N . PRO C 3 730 ? 161.107 170.374 125.060 1.00 177.08 681 PRO E N 1
ATOM 2371 C CA . PRO C 3 730 ? 161.110 171.203 123.841 1.00 177.08 681 PRO E CA 1
ATOM 2372 C C . PRO C 3 730 ? 162.490 171.402 123.241 1.00 177.08 681 PRO E C 1
ATOM 2373 O O . PRO C 3 730 ? 162.611 171.495 122.013 1.00 177.08 681 PRO E O 1
ATOM 2377 N N . GLU C 3 731 ? 163.535 171.480 124.069 1.00 153.03 682 GLU E N 1
ATOM 2378 C CA . GLU C 3 731 ? 164.882 171.661 123.537 1.00 153.03 682 GLU E CA 1
ATOM 2379 C C . GLU C 3 731 ? 165.300 170.470 122.686 1.00 153.03 682 GLU E C 1
ATOM 2380 O O . GLU C 3 731 ? 165.954 170.636 121.650 1.00 153.03 682 GLU E O 1
ATOM 2386 N N . LEU C 3 732 ? 164.940 169.257 123.112 1.00 143.22 683 LEU E N 1
ATOM 2387 C CA . LEU C 3 732 ? 165.183 168.084 122.280 1.00 143.22 683 LEU E CA 1
ATOM 2388 C C . LEU C 3 732 ? 164.415 168.178 120.968 1.00 143.22 683 LEU E C 1
ATOM 2389 O O . LEU C 3 732 ? 164.938 167.817 119.908 1.00 143.22 683 LEU E O 1
ATOM 2394 N N . ARG C 3 733 ? 163.173 168.668 121.020 1.00 141.01 684 ARG E N 1
ATOM 2395 C CA . ARG C 3 733 ? 162.396 168.848 119.797 1.00 141.01 684 ARG E CA 1
ATOM 2396 C C . ARG C 3 733 ? 163.068 169.837 118.855 1.00 141.01 684 ARG E C 1
ATOM 2397 O O . ARG C 3 733 ? 163.093 169.623 117.638 1.00 141.01 684 ARG E O 1
ATOM 2405 N N . THR C 3 734 ? 163.618 170.928 119.396 1.00 137.78 685 THR E N 1
ATOM 2406 C CA . THR C 3 734 ? 164.362 171.860 118.555 1.00 137.78 685 THR E CA 1
ATOM 2407 C C . THR C 3 734 ? 165.563 171.182 117.911 1.00 137.78 685 THR E C 1
ATOM 2408 O O . THR C 3 734 ? 165.872 171.448 116.744 1.00 137.78 685 THR E O 1
ATOM 2412 N N . ALA C 3 735 ? 166.252 170.311 118.653 1.00 140.57 686 ALA E N 1
ATOM 2413 C CA . ALA C 3 735 ? 167.273 169.472 118.038 1.00 140.57 686 ALA E CA 1
ATOM 2414 C C . ALA C 3 735 ? 166.657 168.550 116.994 1.00 140.57 686 ALA E C 1
ATOM 2415 O O . ALA C 3 735 ? 167.232 168.344 115.918 1.00 140.57 686 ALA E O 1
ATOM 2417 N N . VAL C 3 736 ? 165.487 167.982 117.296 1.00 143.51 687 VAL E N 1
ATOM 2418 C CA . VAL C 3 736 ? 164.762 167.198 116.299 1.00 143.51 687 VAL E CA 1
ATOM 2419 C C . VAL C 3 736 ? 164.317 168.084 115.144 1.00 143.51 687 VAL E C 1
ATOM 2420 O O . VAL C 3 736 ? 164.470 167.719 113.974 1.00 143.51 687 VAL E O 1
ATOM 2424 N N . GLN C 3 737 ? 163.766 169.265 115.449 1.00 141.29 688 GLN E N 1
ATOM 2425 C CA . GLN C 3 737 ? 163.352 170.180 114.387 1.00 141.29 688 GLN E CA 1
ATOM 2426 C C . GLN C 3 737 ? 164.510 170.518 113.457 1.00 141.29 688 GLN E C 1
ATOM 2427 O O . GLN C 3 737 ? 164.295 170.770 112.267 1.00 141.29 688 GLN E O 1
ATOM 2433 N N . ASN C 3 738 ? 165.738 170.529 113.979 1.00 138.58 689 ASN E N 1
ATOM 2434 C CA . ASN C 3 738 ? 166.900 170.748 113.127 1.00 138.58 689 ASN E CA 1
ATOM 2435 C C . ASN C 3 738 ? 167.121 169.558 112.197 1.00 138.58 689 ASN E C 1
ATOM 2436 O O . ASN C 3 738 ? 167.656 169.716 111.094 1.00 138.58 689 ASN E O 1
ATOM 2441 N N . ALA C 3 739 ? 166.702 168.360 112.617 1.00 147.33 690 ALA E N 1
ATOM 2442 C CA . ALA C 3 739 ? 166.883 167.183 111.773 1.00 147.33 690 ALA E CA 1
ATOM 2443 C C . ALA C 3 739 ? 166.065 167.291 110.489 1.00 147.33 690 ALA E C 1
ATOM 2444 O O . ALA C 3 739 ? 166.585 167.043 109.395 1.00 147.33 690 ALA E O 1
ATOM 2446 N N . GLN C 3 740 ? 164.788 167.676 110.592 1.00 155.59 691 GLN E N 1
ATOM 2447 C CA . GLN C 3 740 ? 164.032 167.967 109.376 1.00 155.59 691 GLN E CA 1
ATOM 2448 C C . GLN C 3 740 ? 164.621 169.170 108.651 1.00 155.59 691 GLN E C 1
ATOM 2449 O O . GLN C 3 740 ? 164.613 169.225 107.415 1.00 155.59 691 GLN E O 1
ATOM 2455 N N . AL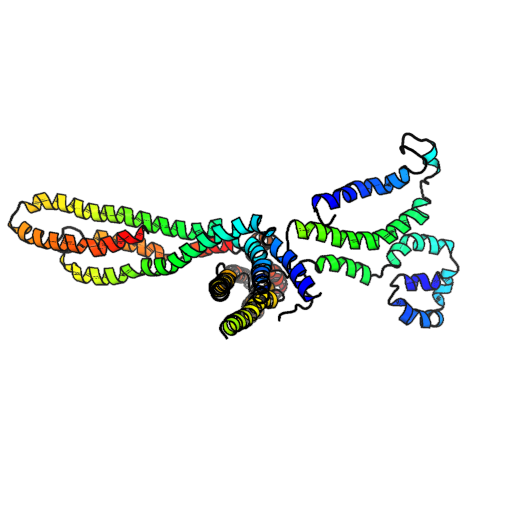A C 3 741 ? 165.135 170.147 109.404 1.00 145.70 692 ALA E N 1
ATOM 2456 C CA . ALA C 3 741 ? 165.879 171.237 108.782 1.00 145.70 692 ALA E CA 1
ATOM 2457 C C . ALA C 3 741 ? 167.135 170.721 108.089 1.00 145.70 692 ALA E C 1
ATOM 2458 O O . ALA C 3 741 ? 167.426 171.116 106.954 1.00 145.70 692 ALA E O 1
ATOM 2460 N N . SER C 3 742 ? 167.875 169.826 108.750 1.00 146.45 693 SER E N 1
ATOM 2461 C CA . SER C 3 742 ? 168.980 169.133 108.098 1.00 146.45 693 SER E CA 1
ATOM 2462 C C . SER C 3 742 ? 168.482 168.272 106.944 1.00 146.45 693 SER E C 1
ATOM 2463 O O . SER C 3 742 ? 169.123 168.193 105.894 1.00 146.45 693 SER E O 1
ATOM 2466 N N . SER C 3 743 ? 167.341 167.609 107.115 1.00 163.87 694 SER E N 1
ATOM 2467 C CA . SER C 3 743 ? 166.761 166.911 105.975 1.00 163.87 694 SER E CA 1
ATOM 2468 C C . SER C 3 743 ? 166.375 167.895 104.873 1.00 163.87 694 SER E C 1
ATOM 2469 O O . SER C 3 743 ? 166.417 167.556 103.684 1.00 163.87 694 SER E O 1
ATOM 2472 N N . GLU C 3 744 ? 166.012 169.125 105.249 1.00 148.39 695 GLU E N 1
ATOM 2473 C CA . GLU C 3 744 ? 165.473 170.062 104.269 1.00 148.39 695 GLU E CA 1
ATOM 2474 C C . GLU C 3 744 ? 166.561 170.620 103.357 1.00 148.39 695 GLU E C 1
ATOM 2475 O O . GLU C 3 744 ? 166.329 170.782 102.152 1.00 148.39 695 GLU E O 1
ATOM 2481 N N . HIS C 3 745 ? 167.757 170.912 103.890 1.00 151.16 696 HIS E N 1
ATOM 2482 C CA . HIS C 3 745 ? 168.763 171.486 102.998 1.00 151.16 696 HIS E CA 1
ATOM 2483 C C . HIS C 3 745 ? 169.293 170.452 102.025 1.00 151.16 696 HIS E C 1
ATOM 2484 O O . HIS C 3 745 ? 169.609 170.794 100.885 1.00 151.16 696 HIS E O 1
ATOM 2491 N N . CYS C 3 746 ? 169.401 169.196 102.454 1.00 195.99 697 CYS E N 1
ATOM 2492 C CA . CYS C 3 746 ? 169.817 168.148 101.532 1.00 195.99 697 CYS E CA 1
ATOM 2493 C C . CYS C 3 746 ? 168.834 168.035 100.376 1.00 195.99 697 CYS E C 1
ATOM 2494 O O . CYS C 3 746 ? 169.231 167.781 99.232 1.00 195.99 697 CYS E O 1
ATOM 2497 N N . LYS C 3 747 ? 167.542 168.218 100.656 1.00 155.67 698 LYS E N 1
ATOM 2498 C CA . LYS C 3 747 ? 166.587 168.406 99.573 1.00 155.67 698 LYS E CA 1
ATOM 2499 C C . LYS C 3 747 ? 166.890 169.680 98.795 1.00 155.67 698 LYS E C 1
ATOM 2500 O O . LYS C 3 747 ? 166.842 169.676 97.562 1.00 155.67 698 LYS E O 1
ATOM 2506 N N . TYR C 3 748 ? 167.207 170.775 99.496 1.00 163.88 699 TYR E N 1
ATOM 2507 C CA . TYR C 3 748 ? 167.641 171.994 98.817 1.00 163.88 699 TYR E CA 1
ATOM 2508 C C . TYR C 3 748 ? 168.962 171.788 98.087 1.00 163.88 699 TYR E C 1
ATOM 2509 O O . TYR C 3 748 ? 169.131 172.255 96.954 1.00 163.88 699 TYR E O 1
ATOM 2518 N N . VAL C 3 749 ? 169.918 171.107 98.725 1.00 152.85 700 VAL E N 1
ATOM 2519 C CA . VAL C 3 749 ? 171.162 170.765 98.040 1.00 152.85 700 VAL E CA 1
ATOM 2520 C C . VAL C 3 749 ? 170.860 169.916 96.815 1.00 152.85 700 VAL E C 1
ATOM 2521 O O . VAL C 3 749 ? 171.372 170.171 95.719 1.00 152.85 700 VAL E O 1
ATOM 2525 N N . ARG C 3 750 ? 170.004 168.905 96.979 1.00 147.92 701 ARG E N 1
ATOM 2526 C CA . ARG C 3 750 ? 169.492 168.178 95.823 1.00 147.92 701 ARG E CA 1
ATOM 2527 C C . ARG C 3 750 ? 168.663 169.094 94.932 1.00 147.92 701 ARG E C 1
ATOM 2528 O O . ARG C 3 750 ? 168.747 169.019 93.701 1.00 147.92 701 ARG E O 1
ATOM 2536 N N . GLY C 3 751 ? 167.865 169.975 95.539 1.00 154.78 702 GLY E N 1
ATOM 2537 C CA . GLY C 3 751 ? 167.063 170.900 94.755 1.00 154.78 702 GLY E CA 1
ATOM 2538 C C . GLY C 3 751 ? 167.899 171.931 94.022 1.00 154.78 702 GLY E C 1
ATOM 2539 O O . GLY C 3 751 ? 167.403 172.635 93.140 1.00 154.78 702 GLY E O 1
ATOM 2540 N N . LEU C 3 752 ? 169.176 172.047 94.389 1.00 145.76 703 LEU E N 1
ATOM 2541 C CA . LEU C 3 752 ? 170.061 172.957 93.673 1.00 145.76 703 LEU E CA 1
ATOM 2542 C C . LEU C 3 752 ? 170.422 172.397 92.302 1.00 145.76 703 LEU E C 1
ATOM 2543 O O . LEU C 3 752 ? 170.633 173.158 91.349 1.00 145.76 703 LEU E O 1
ATOM 2548 N N . LEU C 3 753 ? 170.493 171.072 92.177 1.00 146.34 704 LEU E N 1
ATOM 2549 C CA . LEU C 3 753 ? 170.840 170.439 90.912 1.00 146.34 704 LEU E CA 1
ATOM 2550 C C . LEU C 3 753 ? 169.749 169.524 90.376 1.00 146.34 704 LEU E C 1
ATOM 2551 O O . LEU C 3 753 ? 169.953 168.896 89.332 1.00 146.34 704 LEU E O 1
ATOM 2556 N N . ASP C 3 754 ? 168.608 169.417 91.063 1.00 149.88 705 ASP E N 1
ATOM 2557 C CA . ASP C 3 754 ? 167.587 168.469 90.629 1.00 149.88 705 ASP E CA 1
ATOM 2558 C C . ASP C 3 754 ? 167.065 168.819 89.242 1.00 149.88 705 ASP E C 1
ATOM 2559 O O . ASP C 3 754 ? 166.867 167.932 88.403 1.00 149.88 705 ASP E O 1
ATOM 2564 N N . GLU C 3 755 ? 166.830 170.107 88.982 1.00 153.37 706 GLU E N 1
ATOM 2565 C CA . GLU C 3 755 ? 166.429 170.516 87.641 1.00 153.37 706 GLU E CA 1
ATOM 2566 C C . GLU C 3 755 ? 167.552 170.260 86.641 1.00 153.37 706 GLU E C 1
ATOM 2567 O O . GLU C 3 755 ? 167.313 169.733 85.549 1.00 153.37 706 GLU E O 1
ATOM 2573 N N . TRP C 3 756 ? 168.790 170.587 87.018 1.00 166.79 707 TRP E N 1
ATOM 2574 C CA . TRP C 3 756 ? 169.966 170.339 86.194 1.00 166.79 707 TRP E CA 1
ATOM 2575 C C . TRP C 3 756 ? 171.217 170.631 87.013 1.00 166.79 707 TRP E C 1
ATOM 2576 O O . TRP C 3 756 ? 171.252 171.582 87.799 1.00 166.79 707 TRP E O 1
ATOM 2587 N N . TRP C 3 757 ? 172.243 169.803 86.814 1.00 173.36 708 TRP E N 1
ATOM 2588 C CA . TRP C 3 757 ? 173.596 170.083 87.281 1.00 173.36 708 TRP E CA 1
ATOM 2589 C C . TRP C 3 757 ? 174.578 170.298 86.141 1.00 173.36 708 TRP E C 1
ATOM 2590 O O . TRP C 3 757 ? 175.686 170.789 86.377 1.00 173.36 708 TRP E O 1
ATOM 2601 N N . GLU C 3 758 ? 174.198 169.965 84.910 1.00 200.99 709 GLU E N 1
ATOM 2602 C CA . GLU C 3 758 ? 175.051 170.186 83.751 1.00 200.99 709 GLU E CA 1
ATOM 2603 C C . GLU C 3 758 ? 174.846 171.575 83.155 1.00 200.99 709 GLU E C 1
ATOM 2604 O O . GLU C 3 758 ? 175.807 172.213 82.720 1.00 200.99 709 GLU E O 1
ATOM 2610 N N . GLN C 3 759 ? 173.604 172.057 83.126 1.00 222.43 710 GLN E N 1
ATOM 2611 C CA . GLN C 3 759 ? 173.344 173.365 82.527 1.00 222.43 710 GLN E CA 1
ATOM 2612 C C . GLN C 3 759 ? 173.744 174.521 83.436 1.00 222.43 710 GLN E C 1
ATOM 2613 O O . GLN C 3 759 ? 174.562 175.353 83.006 1.00 222.43 710 GLN E O 1
ATOM 2619 N N . PRO C 3 760 ? 173.225 174.654 84.667 1.00 218.24 711 PRO E N 1
ATOM 2620 C CA . PRO C 3 760 ? 173.621 175.815 85.485 1.00 218.24 711 PRO E CA 1
ATOM 2621 C C . PRO C 3 760 ? 175.105 175.855 85.798 1.00 218.24 711 PRO E C 1
ATOM 2622 O O . PRO C 3 760 ? 175.709 176.935 85.780 1.00 218.24 711 PRO E O 1
ATOM 2626 N N . ALA C 3 761 ? 175.716 174.701 86.074 1.00 197.68 712 ALA E N 1
ATOM 2627 C CA . ALA C 3 761 ? 177.133 174.675 86.418 1.00 197.68 712 ALA E CA 1
ATOM 2628 C C . ALA C 3 761 ? 178.000 175.020 85.214 1.00 197.68 712 ALA E C 1
ATOM 2629 O O . ALA C 3 761 ? 179.037 175.676 85.351 1.00 197.68 712 ALA E O 1
ATOM 2631 N N . SER C 3 762 ? 177.601 174.570 84.025 1.00 182.45 713 SER E N 1
ATOM 2632 C CA . SER C 3 762 ? 178.367 174.885 82.827 1.00 182.45 713 SER E CA 1
ATOM 2633 C C . SER C 3 762 ? 177.872 176.139 82.118 1.00 182.45 713 SER E C 1
ATOM 2634 O O . SER C 3 762 ? 178.494 176.559 81.136 1.00 182.45 713 SER E O 1
ATOM 2637 N N . THR C 3 763 ? 176.777 176.745 82.582 1.00 182.18 714 THR E N 1
ATOM 2638 C CA . THR C 3 763 ? 176.265 177.968 81.961 1.00 182.18 714 THR E CA 1
ATOM 2639 C C . THR C 3 763 ? 175.340 178.660 82.959 1.00 182.18 714 THR E C 1
ATOM 2640 O O . THR C 3 763 ? 174.315 178.095 83.351 1.00 182.18 714 THR E O 1
ATOM 2644 N N . VAL C 3 764 ? 175.700 179.880 83.355 1.00 180.12 715 VAL E N 1
ATOM 2645 C CA . VAL C 3 764 ? 174.820 180.703 84.176 1.00 180.12 715 VAL E CA 1
ATOM 2646 C C . VAL C 3 764 ? 173.548 181.004 83.395 1.00 180.12 715 VAL E C 1
ATOM 2647 O O . VAL C 3 764 ? 172.436 180.875 83.920 1.00 180.12 715 VAL E O 1
ATOM 2651 N N . VAL C 3 765 ? 173.706 181.399 82.133 1.00 194.05 716 VAL E N 1
ATOM 2652 C CA . VAL C 3 765 ? 172.576 181.796 81.302 1.00 194.05 716 VAL E CA 1
ATOM 2653 C C . VAL C 3 765 ? 172.684 181.190 79.904 1.00 194.05 716 VAL E C 1
ATOM 2654 O O . VAL C 3 765 ? 173.481 181.631 79.068 1.00 194.05 716 VAL E O 1
ATOM 2658 N N . ASP C 3 766 ? 171.900 180.141 79.653 1.00 209.45 717 ASP E N 1
ATOM 2659 C CA . ASP C 3 766 ? 171.910 179.507 78.338 1.00 209.45 717 ASP E CA 1
ATOM 2660 C C . ASP C 3 766 ? 170.683 179.908 77.528 1.00 209.45 717 ASP E C 1
ATOM 2661 O O . ASP C 3 766 ? 170.796 180.286 76.357 1.00 209.45 717 ASP E O 1
ATOM 2666 N N . TRP C 3 767 ? 169.499 179.822 78.133 1.00 202.78 718 TRP E N 1
ATOM 2667 C CA . TRP C 3 767 ? 168.272 180.230 77.465 1.00 202.78 718 TRP E CA 1
ATOM 2668 C C . TRP C 3 767 ? 167.517 181.313 78.228 1.00 202.78 718 TRP E C 1
ATOM 2669 O O . TRP C 3 767 ? 166.496 181.803 77.732 1.00 202.78 718 TRP E O 1
ATOM 2680 N N . VAL C 3 768 ? 167.997 181.706 79.409 1.00 221.57 719 VAL E N 1
ATOM 2681 C CA . VAL C 3 768 ? 167.404 182.801 80.171 1.00 221.57 719 VAL E CA 1
ATOM 2682 C C . VAL C 3 768 ? 167.596 184.080 79.357 1.00 221.57 719 VAL E C 1
ATOM 2683 O O . VAL C 3 768 ? 168.427 184.119 78.444 1.00 221.57 719 VAL E O 1
ATOM 2687 N N . THR C 3 769 ? 166.844 185.134 79.698 1.00 249.39 720 THR E N 1
ATOM 2688 C CA . THR C 3 769 ? 166.611 186.250 78.781 1.00 249.39 720 THR E CA 1
ATOM 2689 C C . THR C 3 769 ? 167.903 186.822 78.202 1.00 249.39 720 THR E C 1
ATOM 2690 O O . THR C 3 769 ? 168.015 186.996 76.982 1.00 249.39 720 THR E O 1
ATOM 2694 N N . VAL C 3 770 ? 168.886 187.122 79.048 1.00 264.05 721 VAL E N 1
ATOM 2695 C CA . VAL C 3 770 ? 170.092 187.825 78.615 1.00 264.05 721 VAL E CA 1
ATOM 2696 C C . VAL C 3 770 ? 170.938 186.864 77.780 1.00 264.05 721 VAL E C 1
ATOM 2697 O O . VAL C 3 770 ? 171.485 185.883 78.282 1.00 264.05 721 VAL E O 1
ATOM 2701 N N . ASP C 3 771 ? 171.002 187.128 76.475 1.00 237.09 722 ASP E N 1
ATOM 2702 C CA . ASP C 3 771 ? 171.785 186.425 75.465 1.00 237.09 722 ASP E CA 1
ATOM 2703 C C . ASP C 3 771 ? 171.238 185.009 75.235 1.00 237.09 722 ASP E C 1
ATOM 2704 O O . ASP C 3 771 ? 171.615 184.371 74.252 1.00 237.09 722 ASP E O 1
ATOM 2709 N N . GLY C 3 772 ? 170.292 184.535 76.049 1.00 230.73 723 GLY E N 1
ATOM 2710 C CA . GLY C 3 772 ? 169.732 183.212 75.825 1.00 230.73 723 GLY E CA 1
ATOM 2711 C C . GLY C 3 772 ? 168.929 183.121 74.542 1.00 230.73 723 GLY E C 1
ATOM 2712 O O . GLY C 3 772 ? 168.990 182.115 73.832 1.00 230.73 723 GLY E O 1
ATOM 2713 N N . GLN C 3 773 ? 168.152 184.160 74.235 1.00 212.26 724 GLN E N 1
ATOM 2714 C CA . GLN C 3 773 ? 167.473 184.196 72.946 1.00 212.26 724 GLN E CA 1
ATOM 2715 C C . GLN C 3 773 ? 168.463 184.379 71.804 1.00 212.26 724 GLN E C 1
ATOM 2716 O O . GLN C 3 773 ? 168.198 183.947 70.677 1.00 212.26 724 GLN E O 1
ATOM 2722 N N . SER C 3 774 ? 169.606 185.015 72.076 1.00 211.97 725 SER E N 1
ATOM 2723 C CA . SER C 3 774 ? 170.619 185.211 71.045 1.00 211.97 725 SER E CA 1
ATOM 2724 C C . SER C 3 774 ? 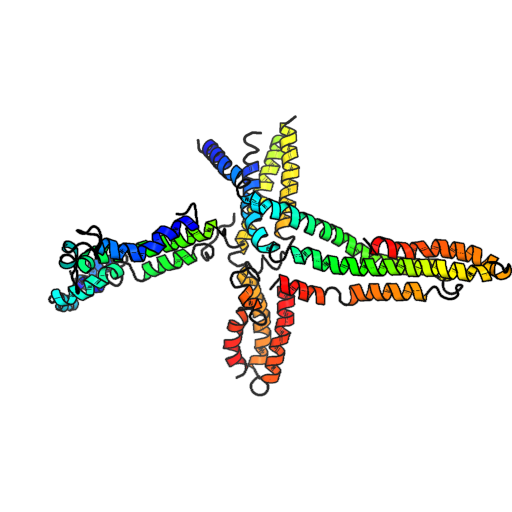171.188 183.885 70.553 1.00 211.97 725 SER E C 1
ATOM 2725 O O . SER C 3 774 ? 171.371 183.700 69.345 1.00 211.97 725 SER E O 1
ATOM 2728 N N . VAL C 3 775 ? 171.478 182.953 71.466 1.00 193.65 726 VAL E N 1
ATOM 2729 C CA . VAL C 3 775 ? 171.923 181.630 71.036 1.00 193.65 726 VAL E CA 1
ATOM 2730 C C . VAL C 3 775 ? 170.773 180.885 70.371 1.00 193.65 726 VAL E C 1
ATOM 2731 O O . VAL C 3 775 ? 170.980 180.072 69.461 1.00 193.65 726 VAL E O 1
ATOM 2735 N N . ALA C 3 776 ? 169.541 181.147 70.819 1.00 200.52 727 ALA E N 1
ATOM 2736 C CA . ALA C 3 776 ? 168.371 180.586 70.153 1.00 200.52 727 ALA E CA 1
ATOM 2737 C C . ALA C 3 776 ? 168.167 181.216 68.782 1.00 200.52 727 ALA E C 1
ATOM 2738 O O . ALA C 3 776 ? 167.783 180.531 67.826 1.00 200.52 727 ALA E O 1
ATOM 2740 N N . ALA C 3 777 ? 168.411 182.524 68.669 1.00 213.62 728 ALA E N 1
ATOM 2741 C CA . ALA C 3 777 ? 168.276 183.192 67.379 1.00 213.62 728 ALA E CA 1
ATOM 2742 C C . ALA C 3 777 ? 169.279 182.646 66.372 1.00 213.62 728 ALA E C 1
ATOM 2743 O O . ALA C 3 777 ? 168.945 182.446 65.198 1.00 213.62 728 ALA E O 1
ATOM 2745 N N . TRP C 3 778 ? 170.510 182.399 66.809 1.00 195.33 729 TRP E N 1
ATOM 2746 C CA . TRP C 3 778 ? 171.500 181.809 65.925 1.00 195.33 729 TRP E CA 1
ATOM 2747 C C . TRP C 3 778 ? 171.286 180.292 65.891 1.00 195.33 729 TRP E C 1
ATOM 2748 O O . TRP C 3 778 ? 170.495 179.738 66.660 1.00 195.33 729 TRP E O 1
ATOM 2759 N N . GLN C 3 779 ? 171.983 179.621 64.970 1.00 203.17 730 GLN E N 1
ATOM 2760 C CA . GLN C 3 779 ? 171.786 178.188 64.772 1.00 203.17 730 GLN E CA 1
ATOM 2761 C C . GLN C 3 779 ? 172.048 177.391 66.047 1.00 203.17 730 GLN E C 1
ATOM 2762 O O . GLN C 3 779 ? 171.189 176.614 66.482 1.00 203.17 730 GLN E O 1
ATOM 2768 N N . ASN C 3 780 ? 173.221 177.561 66.667 1.00 185.05 731 ASN E N 1
ATOM 2769 C CA . ASN C 3 780 ? 173.559 176.765 67.839 1.00 185.05 731 ASN E CA 1
ATOM 2770 C C . ASN C 3 780 ? 173.923 177.561 69.086 1.00 185.05 731 ASN E C 1
ATOM 2771 O O . ASN C 3 780 ? 173.384 177.256 70.156 1.00 185.05 731 ASN E O 1
ATOM 2776 N N . HIS C 3 781 ? 174.786 178.574 68.984 1.00 181.30 732 HIS E N 1
ATOM 2777 C CA . HIS C 3 781 ? 175.264 179.288 70.166 1.00 181.30 732 HIS E CA 1
ATOM 2778 C C . HIS C 3 781 ? 176.118 180.479 69.746 1.00 181.30 732 HIS E C 1
ATOM 2779 O O . HIS C 3 781 ? 176.810 180.418 68.725 1.00 181.30 732 HIS E O 1
ATOM 2786 N N . VAL C 3 782 ? 176.100 181.558 70.534 1.00 183.06 733 VAL E N 1
ATOM 2787 C CA . VAL C 3 782 ? 176.748 182.798 70.109 1.00 183.06 733 VAL E CA 1
ATOM 2788 C C . VAL C 3 782 ? 178.265 182.649 70.076 1.00 183.06 733 VAL E C 1
ATOM 2789 O O . VAL C 3 782 ? 178.969 183.511 69.537 1.00 183.06 733 VAL E O 1
ATOM 2793 N N . LYS C 3 783 ? 178.801 181.572 70.657 1.00 186.54 734 LYS E N 1
ATOM 2794 C CA . LYS C 3 783 ? 180.239 181.341 70.552 1.00 186.54 734 LYS E CA 1
ATOM 2795 C C . LYS C 3 783 ? 180.664 181.102 69.111 1.00 186.54 734 LYS E C 1
ATOM 2796 O O . LYS C 3 783 ? 181.813 181.373 68.748 1.00 186.54 734 LYS E O 1
ATOM 2802 N N . GLN C 3 784 ? 179.755 180.602 68.276 1.00 183.28 735 GLN E N 1
ATOM 2803 C CA . GLN C 3 784 ? 180.119 180.163 66.936 1.00 183.28 735 GLN E CA 1
ATOM 2804 C C . GLN C 3 784 ? 180.714 181.298 66.110 1.00 183.28 735 GLN E C 1
ATOM 2805 O O . GLN C 3 784 ? 181.548 181.050 65.237 1.00 183.28 735 GLN E O 1
ATOM 2811 N N . LEU C 3 785 ? 180.315 182.545 66.382 1.00 183.63 736 LEU E N 1
ATOM 2812 C CA . LEU C 3 785 ? 180.963 183.670 65.712 1.00 183.63 736 LEU E CA 1
ATOM 2813 C C . LEU C 3 785 ? 182.439 183.745 66.084 1.00 183.63 736 LEU E C 1
ATOM 2814 O O . LEU C 3 785 ? 183.283 184.070 65.241 1.00 183.63 736 LEU E O 1
ATOM 2819 N N . LEU C 3 786 ? 182.770 183.438 67.342 1.00 172.99 737 LEU E N 1
ATOM 2820 C CA . LEU C 3 786 ? 184.163 183.245 67.725 1.00 172.99 737 LEU E CA 1
ATOM 2821 C C . LEU C 3 786 ? 184.749 181.993 67.084 1.00 172.99 737 LEU E C 1
ATOM 2822 O O . LEU C 3 786 ? 185.964 181.781 67.145 1.00 172.99 737 LEU E O 1
ATOM 2827 N N . ALA C 3 787 ? 183.912 181.151 66.483 1.00 173.69 738 ALA E N 1
ATOM 2828 C CA . ALA C 3 787 ? 184.409 179.996 65.752 1.00 173.69 738 ALA E CA 1
ATOM 2829 C C . ALA C 3 787 ? 184.459 180.221 64.246 1.00 173.69 738 ALA E C 1
ATOM 2830 O O . ALA C 3 787 ? 185.051 179.402 63.538 1.00 173.69 738 ALA E O 1
ATOM 2832 N N . PHE C 3 788 ? 183.852 181.298 63.728 1.00 180.76 739 PHE E N 1
ATOM 2833 C CA . PHE C 3 788 ? 183.895 181.526 62.282 1.00 180.76 739 PHE E CA 1
ATOM 2834 C C . PHE C 3 788 ? 185.140 182.290 61.843 1.00 180.76 739 PHE E C 1
ATOM 2835 O O . PHE C 3 788 ? 185.641 182.058 60.737 1.00 180.76 739 PHE E O 1
ATOM 2843 N N . TYR C 3 789 ? 185.639 183.231 62.652 1.00 184.42 740 TYR E N 1
ATOM 2844 C CA . TYR C 3 789 ? 186.704 184.088 62.134 1.00 184.42 740 TYR E CA 1
ATOM 2845 C C . TYR C 3 789 ? 187.957 183.273 61.835 1.00 184.42 740 TYR E C 1
ATOM 2846 O O . TYR C 3 789 ? 188.745 183.632 60.953 1.00 184.42 740 TYR E O 1
ATOM 2855 N N . ASP C 3 790 ? 188.156 182.170 62.560 1.00 174.99 741 ASP E N 1
ATOM 2856 C CA . ASP C 3 790 ? 189.238 181.254 62.219 1.00 174.99 741 ASP E CA 1
ATOM 2857 C C . ASP C 3 790 ? 188.795 180.195 61.214 1.00 174.99 741 ASP E C 1
ATOM 2858 O O . ASP C 3 790 ? 189.634 179.437 60.713 1.00 174.99 741 ASP E O 1
ATOM 2863 N N . LYS C 3 791 ? 187.494 180.114 60.908 1.00 168.06 742 LYS E N 1
ATOM 2864 C CA . LYS C 3 791 ? 187.074 179.301 59.768 1.00 168.06 742 LYS E CA 1
ATOM 2865 C C . LYS C 3 791 ? 187.573 179.894 58.461 1.00 168.06 742 LYS E C 1
ATOM 2866 O O . LYS C 3 791 ? 187.894 179.152 57.526 1.00 168.06 742 LYS E O 1
ATOM 2872 N N . GLU C 3 792 ? 187.634 181.226 58.374 1.00 168.30 743 GLU E N 1
ATOM 2873 C CA . GLU C 3 792 ? 188.218 181.864 57.199 1.00 168.30 743 GLU E CA 1
ATOM 2874 C C . GLU C 3 792 ? 189.668 181.437 57.020 1.00 168.30 743 GLU E C 1
ATOM 2875 O O . GLU C 3 792 ? 190.144 181.279 55.889 1.00 168.30 743 GLU E O 1
ATOM 2881 N N . SER C 3 793 ? 190.386 181.249 58.128 1.00 172.57 744 SER E N 1
ATOM 2882 C CA . SER C 3 793 ? 191.716 180.656 58.067 1.00 172.57 744 SER E CA 1
ATOM 2883 C C . SER C 3 793 ? 191.653 179.150 57.849 1.00 172.57 744 SER E C 1
ATOM 2884 O O . SER C 3 793 ? 192.596 178.569 57.300 1.00 172.57 744 SER E O 1
ATOM 2887 N N . LEU C 3 794 ? 190.564 178.504 58.276 1.00 162.08 745 LEU E N 1
ATOM 2888 C CA . LEU C 3 794 ? 190.436 177.063 58.077 1.00 162.08 745 LEU E CA 1
ATOM 2889 C C . LEU C 3 794 ? 190.266 176.718 56.604 1.00 162.08 745 LEU E C 1
ATOM 2890 O O . LEU C 3 794 ? 190.939 175.816 56.091 1.00 162.08 745 LEU E O 1
ATOM 2895 N N . ARG C 3 795 ? 189.372 177.423 55.906 1.00 164.37 746 ARG E N 1
ATOM 2896 C CA . ARG C 3 795 ? 189.133 177.147 54.494 1.00 164.37 746 ARG E CA 1
ATOM 2897 C C . ARG C 3 795 ? 190.340 177.455 53.620 1.00 164.37 746 ARG E C 1
ATOM 2898 O O . ARG C 3 795 ? 190.415 176.944 52.498 1.00 164.37 746 ARG E O 1
ATOM 2906 N N . THR C 3 796 ? 191.276 178.269 54.098 1.00 162.07 747 THR E N 1
ATOM 2907 C CA . THR C 3 796 ? 192.481 178.578 53.339 1.00 162.07 747 THR E CA 1
ATOM 2908 C C . THR C 3 796 ? 193.680 177.819 53.897 1.00 162.07 747 THR E C 1
ATOM 2909 O O . THR C 3 796 ? 193.608 177.220 54.970 1.00 162.07 747 THR E O 1
ATOM 2913 N N . MET D 4 1 ? 199.594 227.249 85.323 1.00 253.10 1 MET C N 1
ATOM 2914 C CA . MET D 4 1 ? 198.203 227.672 85.218 1.00 253.10 1 MET C CA 1
ATOM 2915 C C . MET D 4 1 ? 197.531 226.961 84.045 1.00 253.10 1 MET C C 1
ATOM 2916 O O . MET D 4 1 ? 196.953 225.887 84.211 1.00 253.10 1 MET C O 1
ATOM 2921 N N . SER D 4 2 ? 197.607 227.566 82.856 1.00 230.17 2 SER C N 1
ATOM 2922 C CA . SER D 4 2 ? 197.072 226.914 81.665 1.00 230.17 2 SER C CA 1
ATOM 2923 C C . SER D 4 2 ? 198.121 226.023 81.011 1.00 230.17 2 SER C C 1
ATOM 2924 O O . SER D 4 2 ? 197.782 225.095 80.267 1.00 230.17 2 SER C O 1
ATOM 2927 N N . SER D 4 3 ? 199.402 226.297 81.269 1.00 209.09 3 SER C N 1
ATOM 2928 C CA . SER D 4 3 ? 200.461 225.430 80.762 1.00 209.09 3 SER C CA 1
ATOM 2929 C C . SER D 4 3 ? 200.343 224.028 81.344 1.00 209.09 3 SER C C 1
ATOM 2930 O O . SER D 4 3 ? 200.492 223.033 80.625 1.00 209.09 3 SER C O 1
ATOM 2933 N N . ALA D 4 4 ? 200.075 223.930 82.648 1.00 200.84 4 ALA C N 1
ATOM 2934 C CA . ALA D 4 4 ? 199.896 222.623 83.269 1.00 200.84 4 ALA C CA 1
ATOM 2935 C C . ALA D 4 4 ? 198.494 222.081 83.019 1.00 200.84 4 ALA C C 1
ATOM 2936 O O . ALA D 4 4 ? 198.238 220.889 83.224 1.00 200.84 4 ALA C O 1
ATOM 2938 N N . ARG D 4 5 ? 197.573 222.943 82.579 1.00 203.38 5 ARG C N 1
ATOM 2939 C CA . ARG D 4 5 ? 196.189 222.518 82.386 1.00 203.38 5 ARG C CA 1
ATOM 2940 C C . ARG D 4 5 ? 196.079 221.449 81.306 1.00 203.38 5 ARG C C 1
ATOM 2941 O O . ARG D 4 5 ? 195.354 220.461 81.475 1.00 203.38 5 ARG C O 1
ATOM 2949 N N . LEU D 4 6 ? 196.786 221.626 80.187 1.00 196.10 6 LEU C N 1
ATOM 2950 C CA . LEU D 4 6 ? 196.766 220.603 79.146 1.00 196.10 6 LEU C CA 1
ATOM 2951 C C . LEU D 4 6 ? 197.452 219.328 79.618 1.00 196.10 6 LEU C C 1
ATOM 2952 O O . LEU D 4 6 ? 197.128 218.229 79.152 1.00 196.10 6 LEU C O 1
ATOM 2957 N N . CYS D 4 7 ? 198.413 219.453 80.534 1.00 208.70 7 CYS C N 1
ATOM 2958 C CA . CYS D 4 7 ? 198.946 218.269 81.196 1.00 208.70 7 CYS C CA 1
ATOM 2959 C C . CYS D 4 7 ? 197.977 217.760 82.255 1.00 208.70 7 CYS C C 1
ATOM 2960 O O . CYS D 4 7 ? 197.970 216.568 82.583 1.00 208.70 7 CYS C O 1
ATOM 2963 N N . SER D 4 8 ? 197.152 218.655 82.805 1.00 198.90 8 SER C N 1
ATOM 2964 C CA . SER D 4 8 ? 196.200 218.253 83.836 1.00 198.90 8 SER C CA 1
ATOM 2965 C C . SER D 4 8 ? 194.956 217.612 83.233 1.00 198.90 8 SER C C 1
ATOM 2966 O O . SER D 4 8 ? 194.232 216.883 83.921 1.00 198.90 8 SER C O 1
ATOM 2969 N N . LEU D 4 9 ? 194.678 217.883 81.954 1.00 200.37 9 LEU C N 1
ATOM 2970 C CA . LEU D 4 9 ? 193.424 217.417 81.367 1.00 200.37 9 LEU C CA 1
ATOM 2971 C C . LEU D 4 9 ? 193.398 215.898 81.232 1.00 200.37 9 LEU C C 1
ATOM 2972 O O . LEU D 4 9 ? 192.324 215.285 81.259 1.00 200.37 9 LEU C O 1
ATOM 2977 N N . VAL D 4 10 ? 194.568 215.273 81.074 1.00 207.99 10 VAL C N 1
ATOM 2978 C CA . VAL D 4 10 ? 194.614 213.828 80.868 1.00 207.99 10 VAL C CA 1
ATOM 2979 C C . VAL D 4 10 ? 194.150 213.089 82.119 1.00 207.99 10 VAL C C 1
ATOM 2980 O O . VAL D 4 10 ? 193.431 212.085 82.032 1.00 207.99 10 VAL C O 1
ATOM 2984 N N . ALA D 4 11 ? 194.541 213.576 83.295 1.00 206.75 11 ALA C N 1
ATOM 2985 C CA . ALA D 4 11 ? 194.128 212.998 84.567 1.00 206.75 11 ALA C CA 1
ATOM 2986 C C . ALA D 4 11 ? 194.540 213.950 85.678 1.00 206.75 11 ALA C C 1
ATOM 2987 O O . ALA D 4 11 ? 195.373 214.838 85.480 1.00 206.75 11 ALA C O 1
ATOM 2989 N N . GLU D 4 12 ? 193.948 213.756 86.856 1.00 199.35 12 GLU C N 1
ATOM 2990 C CA . GLU D 4 12 ? 194.247 214.608 88.000 1.00 199.35 12 GLU C CA 1
ATOM 2991 C C . GLU D 4 12 ? 194.913 213.851 89.144 1.00 199.35 12 GLU C C 1
ATOM 2992 O O . GLU D 4 12 ? 195.873 214.355 89.731 1.00 199.35 12 GLU C O 1
ATOM 2998 N N . LEU D 4 13 ? 194.419 212.657 89.485 1.00 181.91 13 LEU C N 1
ATOM 2999 C CA . LEU D 4 13 ? 195.026 211.893 90.573 1.00 181.91 13 LEU C CA 1
ATOM 3000 C C . LEU D 4 13 ? 196.423 211.409 90.207 1.00 181.91 13 LEU C C 1
ATOM 3001 O O . LEU D 4 13 ? 197.335 211.432 91.041 1.00 181.91 13 LEU C O 1
ATOM 3006 N N . GLY D 4 14 ? 196.606 210.950 88.969 1.00 191.94 14 GLY C N 1
ATOM 3007 C CA . GLY D 4 14 ? 197.926 210.520 88.543 1.00 191.94 14 GLY C CA 1
ATOM 3008 C C . GLY D 4 14 ? 198.845 211.686 88.237 1.00 191.94 14 GLY C C 1
ATOM 3009 O O . GLY D 4 14 ? 200.040 211.501 87.994 1.00 191.94 14 GLY C O 1
ATOM 3010 N N . TYR D 4 15 ? 198.296 212.903 88.223 1.00 206.16 15 TYR C N 1
ATOM 3011 C CA . TYR D 4 15 ? 199.080 214.058 87.801 1.00 206.16 15 TYR C CA 1
ATOM 3012 C C . TYR D 4 15 ? 200.137 214.433 88.836 1.00 206.16 15 TYR C C 1
ATOM 3013 O O . TYR D 4 15 ? 201.277 214.742 88.474 1.00 206.16 15 TYR C O 1
ATOM 3022 N N . GLU D 4 16 ? 199.781 214.413 90.127 1.00 211.75 16 GLU C N 1
ATOM 3023 C CA . GLU D 4 16 ? 200.694 214.917 91.154 1.00 211.75 16 GLU C CA 1
ATOM 3024 C C . GLU D 4 16 ? 202.002 214.135 91.181 1.00 211.75 16 GLU C C 1
ATOM 3025 O O . GLU D 4 16 ? 203.043 214.672 91.580 1.00 211.75 16 GLU C O 1
ATOM 3031 N N . GLY D 4 17 ? 201.970 212.863 90.778 1.00 193.52 17 GLY C N 1
ATOM 3032 C CA . GLY D 4 17 ? 203.202 212.094 90.713 1.00 193.52 17 GLY C CA 1
ATOM 3033 C C . GLY D 4 17 ? 204.220 212.718 89.778 1.00 193.52 17 GLY C C 1
ATOM 3034 O O . GLY D 4 17 ? 205.402 212.829 90.114 1.00 193.52 17 GLY C O 1
ATOM 3035 N N . ALA D 4 18 ? 203.774 213.135 88.592 1.00 201.05 18 ALA C N 1
ATOM 3036 C CA . ALA D 4 18 ? 204.651 213.877 87.693 1.00 201.05 18 ALA C CA 1
ATOM 3037 C C . ALA D 4 18 ? 204.483 215.380 87.876 1.00 201.05 18 ALA C C 1
ATOM 3038 O O . ALA D 4 18 ? 205.336 216.164 87.443 1.00 201.05 18 ALA C O 1
ATOM 3040 N N . GLY D 4 19 ? 203.399 215.799 88.535 1.00 220.49 19 GLY C N 1
ATOM 3041 C CA . GLY D 4 19 ? 203.081 217.218 88.609 1.00 220.49 19 GLY C CA 1
ATOM 3042 C C . GLY D 4 19 ? 204.142 218.037 89.317 1.00 220.49 19 GLY C C 1
ATOM 3043 O O . GLY D 4 19 ? 204.308 219.226 89.039 1.00 220.49 19 GLY C O 1
ATOM 3044 N N . LYS D 4 20 ? 204.859 217.422 90.260 1.00 252.08 20 LYS C N 1
ATOM 3045 C CA . LYS D 4 20 ? 205.963 218.124 90.905 1.00 252.08 20 LYS C CA 1
ATOM 3046 C C . LYS D 4 20 ? 207.132 218.306 89.946 1.00 252.08 20 LYS C C 1
ATOM 3047 O O . LYS D 4 20 ? 207.697 219.402 89.842 1.00 252.08 20 LYS C O 1
ATOM 3053 N N . LEU D 4 21 ? 207.507 217.242 89.232 1.00 251.78 21 LEU C N 1
ATOM 3054 C CA . LEU D 4 21 ? 208.656 217.317 88.335 1.00 251.78 21 LEU C CA 1
ATOM 3055 C C . LEU D 4 21 ? 208.280 217.938 86.995 1.00 251.78 21 LEU C C 1
ATOM 3056 O O . LEU D 4 21 ? 209.161 218.322 86.217 1.00 251.78 21 LEU C O 1
ATOM 3061 N N . ASP D 4 22 ? 206.982 218.033 86.702 1.00 236.76 22 ASP C N 1
ATOM 3062 C CA . ASP D 4 22 ? 206.560 218.506 85.387 1.00 236.76 22 ASP C CA 1
ATOM 3063 C C . ASP D 4 22 ? 207.001 219.932 85.067 1.00 236.76 22 ASP C C 1
ATOM 3064 O O . ASP D 4 22 ? 207.631 220.121 84.012 1.00 236.76 22 ASP C O 1
ATOM 3069 N N . PRO D 4 23 ? 206.751 220.953 85.902 1.00 249.82 23 PRO C N 1
ATOM 3070 C CA . PRO D 4 23 ? 207.118 222.319 85.483 1.00 249.82 23 PRO C CA 1
ATOM 3071 C C . PRO D 4 23 ? 208.595 222.467 85.178 1.00 249.82 23 PRO C C 1
ATOM 3072 O O . PRO D 4 23 ? 208.978 223.304 84.351 1.00 249.82 23 PRO C O 1
ATOM 3076 N N . ASP D 4 24 ? 209.443 221.679 85.839 1.00 285.73 24 ASP C N 1
ATOM 3077 C CA . ASP D 4 24 ? 210.842 221.615 85.436 1.00 285.73 24 ASP C CA 1
ATOM 3078 C C . ASP D 4 24 ? 211.005 220.791 84.165 1.00 285.73 24 ASP C C 1
ATOM 3079 O O . ASP D 4 24 ? 211.893 221.064 83.349 1.00 285.73 24 ASP C O 1
ATOM 3084 N N . SER D 4 25 ? 210.148 219.782 83.976 1.00 284.00 25 SER C N 1
ATOM 3085 C CA . SER D 4 25 ? 210.291 218.891 82.828 1.00 284.00 25 SER C CA 1
ATOM 3086 C C . SER D 4 25 ? 209.945 219.597 81.521 1.00 284.00 25 SER C C 1
ATOM 3087 O O . SER D 4 25 ? 210.643 219.423 80.515 1.00 284.00 25 SER C O 1
ATOM 3090 N N . PHE D 4 26 ? 208.886 220.406 81.509 1.00 284.87 26 PHE C N 1
ATOM 3091 C CA . PHE D 4 26 ? 208.446 221.076 80.292 1.00 284.87 26 PHE C CA 1
ATOM 3092 C C . PHE D 4 26 ? 208.588 222.584 80.428 1.00 284.87 26 PHE C C 1
ATOM 3093 O O . PHE D 4 26 ? 208.472 223.128 81.531 1.00 284.87 26 PHE C O 1
ATOM 3101 N N . GLU D 4 27 ? 208.830 223.250 79.297 1.00 282.99 27 GLU C N 1
ATOM 3102 C CA . GLU D 4 27 ? 208.786 224.702 79.191 1.00 282.99 27 GLU C CA 1
ATOM 3103 C C . GLU D 4 27 ? 207.904 225.184 78.045 1.00 282.99 27 GLU C C 1
ATOM 3104 O O . GLU D 4 27 ? 207.411 226.317 78.097 1.00 282.99 27 GLU C O 1
ATOM 3110 N N . TRP D 4 28 ? 207.693 224.356 77.022 1.00 263.90 28 TRP C N 1
ATOM 3111 C CA . TRP D 4 28 ? 206.944 224.805 75.850 1.00 263.90 28 TRP C CA 1
ATOM 3112 C C . TRP D 4 28 ? 205.469 225.112 76.120 1.00 263.90 28 TRP C C 1
ATOM 3113 O O . TRP D 4 28 ? 204.923 225.987 75.425 1.00 263.90 28 TRP C O 1
ATOM 3124 N N . PRO D 4 29 ? 204.762 224.441 77.045 1.00 242.05 29 PRO C N 1
ATOM 3125 C CA . PRO D 4 29 ? 203.365 224.842 77.292 1.00 242.05 29 PRO C CA 1
ATOM 3126 C C . PRO D 4 29 ? 203.189 226.255 77.824 1.00 242.05 29 PRO C C 1
ATOM 3127 O O . PRO D 4 29 ? 202.088 226.811 77.711 1.00 242.05 29 PRO C O 1
ATOM 3131 N N . PHE D 4 30 ? 204.227 226.855 78.410 1.00 236.22 30 PHE C N 1
ATOM 3132 C CA . PHE D 4 30 ? 204.093 228.226 78.896 1.00 236.22 30 PHE C CA 1
ATOM 3133 C C . PHE D 4 30 ? 203.832 229.197 77.748 1.00 236.22 30 PHE C C 1
ATOM 3134 O O . PHE D 4 30 ? 203.278 230.284 77.957 1.00 236.22 30 PHE C O 1
ATOM 3142 N N . GLN D 4 31 ? 204.222 228.821 76.528 1.00 243.27 31 GLN C N 1
ATOM 3143 C CA . GLN D 4 31 ? 204.007 229.697 75.379 1.00 243.27 31 GLN C CA 1
ATOM 3144 C C . GLN D 4 31 ? 202.527 229.819 75.027 1.00 243.27 31 GLN C C 1
ATOM 3145 O O . GLN D 4 31 ? 202.029 230.931 74.819 1.00 243.27 31 GLN C O 1
ATOM 3151 N N . TYR D 4 32 ? 201.801 228.698 74.950 1.00 221.61 32 TYR C N 1
ATOM 3152 C CA . TYR D 4 32 ? 200.365 228.812 74.710 1.00 221.61 32 TYR C CA 1
ATOM 3153 C C . TYR D 4 32 ? 199.612 229.091 76.007 1.00 221.61 32 TYR C C 1
ATOM 3154 O O . TYR D 4 32 ? 198.412 229.391 75.985 1.00 221.61 32 TYR C O 1
ATOM 3163 N N . ASP D 4 33 ? 200.298 228.988 77.148 1.00 237.05 33 ASP C N 1
ATOM 3164 C CA . ASP D 4 33 ? 199.731 229.486 78.398 1.00 237.05 33 ASP C CA 1
ATOM 3165 C C . ASP D 4 33 ? 199.537 230.996 78.334 1.00 237.05 33 ASP C C 1
ATOM 3166 O O . ASP D 4 33 ? 198.527 231.522 78.815 1.00 237.05 33 ASP C O 1
ATOM 3171 N N . ASP D 4 34 ? 200.491 231.708 77.725 1.00 255.35 34 ASP C N 1
ATOM 3172 C CA . ASP D 4 34 ? 200.418 233.165 77.658 1.00 255.35 34 ASP C CA 1
ATOM 3173 C C . ASP D 4 34 ? 199.167 233.630 76.921 1.00 255.35 34 ASP C C 1
ATOM 3174 O O . ASP D 4 34 ? 198.628 234.703 77.217 1.00 255.35 34 ASP C O 1
ATOM 3179 N N . ALA D 4 35 ? 198.694 232.842 75.955 1.00 245.19 35 ALA C N 1
ATOM 3180 C CA . ALA D 4 35 ? 197.464 233.159 75.228 1.00 245.19 35 ALA C CA 1
ATOM 3181 C C . ALA D 4 35 ? 196.267 232.631 76.021 1.00 245.19 35 ALA C C 1
ATOM 3182 O O . ALA D 4 35 ? 195.599 231.663 75.649 1.00 245.19 35 ALA C O 1
ATOM 3184 N N . ARG D 4 36 ? 196.008 233.293 77.149 1.00 235.69 36 ARG C N 1
ATOM 3185 C CA . ARG D 4 36 ? 194.938 232.846 78.036 1.00 235.69 36 ARG C CA 1
ATOM 3186 C C . ARG D 4 36 ? 193.550 232.897 77.403 1.00 235.69 36 ARG C C 1
ATOM 3187 O O . ARG D 4 36 ? 192.851 231.870 77.452 1.00 235.69 36 ARG C O 1
ATOM 3195 N N . PRO D 4 37 ? 193.087 234.010 76.810 1.00 219.28 37 PRO C N 1
ATOM 3196 C CA . PRO D 4 37 ? 191.687 234.046 76.345 1.00 219.28 37 PRO C CA 1
ATOM 3197 C C . PRO D 4 37 ? 191.345 232.979 75.319 1.00 219.28 37 PRO C C 1
ATOM 3198 O O . PRO D 4 37 ? 190.242 232.419 75.360 1.00 219.28 37 PRO C O 1
ATOM 3202 N N . ILE D 4 38 ? 192.260 232.680 74.395 1.00 213.37 38 ILE C N 1
ATOM 3203 C CA . ILE D 4 38 ? 191.977 231.674 73.375 1.00 213.37 38 ILE C CA 1
ATOM 3204 C C . ILE D 4 38 ? 191.950 230.281 73.992 1.00 213.37 38 ILE C C 1
ATOM 3205 O O . ILE D 4 38 ? 191.049 229.479 73.716 1.00 213.37 38 ILE C O 1
ATOM 3210 N N . LEU D 4 39 ? 192.932 229.973 74.841 1.00 205.85 39 LEU C N 1
ATOM 3211 C CA . LEU D 4 39 ? 193.013 228.638 75.424 1.00 205.85 39 LEU C CA 1
ATOM 3212 C C . LEU D 4 39 ? 191.947 228.429 76.493 1.00 205.85 39 LEU C C 1
ATOM 3213 O O . LEU D 4 39 ? 191.432 227.317 76.655 1.00 205.85 39 LEU C O 1
ATOM 3218 N N . ASP D 4 40 ? 191.611 229.484 77.240 1.00 214.80 40 ASP C N 1
ATOM 3219 C CA . ASP D 4 40 ? 190.657 229.336 78.336 1.00 214.80 40 ASP C CA 1
ATOM 3220 C C . ASP D 4 40 ? 189.286 228.917 77.821 1.00 214.80 40 ASP C C 1
ATOM 3221 O O . ASP D 4 40 ? 188.634 228.050 78.414 1.00 214.80 40 ASP C O 1
ATOM 3226 N N . TRP D 4 41 ? 188.834 229.514 76.715 1.00 230.82 41 TRP C N 1
ATOM 3227 C CA . TRP D 4 41 ? 187.489 229.236 76.218 1.00 230.82 41 TRP C CA 1
ATOM 3228 C C . TRP D 4 41 ? 187.315 227.763 75.866 1.00 230.82 41 TRP C C 1
ATOM 3229 O O . TRP D 4 41 ? 186.344 227.124 76.288 1.00 230.82 41 TRP C O 1
ATOM 3240 N N . ILE D 4 42 ? 188.244 227.206 75.086 1.00 209.29 42 ILE C N 1
ATOM 3241 C CA . ILE D 4 42 ? 188.139 225.797 74.724 1.00 209.29 42 ILE C CA 1
ATOM 3242 C C . ILE D 4 42 ? 188.324 224.916 75.953 1.00 209.29 42 ILE C C 1
ATOM 3243 O O . ILE D 4 42 ? 187.659 223.883 76.098 1.00 209.29 42 ILE C O 1
ATOM 3248 N N . CYS D 4 43 ? 189.224 225.306 76.858 1.00 202.64 43 CYS C N 1
ATOM 3249 C CA . CYS D 4 43 ? 189.419 224.536 78.081 1.00 202.64 43 CYS C CA 1
ATOM 3250 C C . CYS D 4 43 ? 188.213 224.644 79.006 1.00 202.64 43 CYS C C 1
ATOM 3251 O O . CYS D 4 43 ? 187.805 223.650 79.616 1.00 202.64 43 CYS C O 1
ATOM 3254 N N . SER D 4 44 ? 187.620 225.839 79.113 1.00 208.17 44 SER C N 1
ATOM 3255 C CA . SER D 4 44 ? 186.532 226.048 80.066 1.00 208.17 44 SER C CA 1
ATOM 3256 C C . SER D 4 44 ? 185.356 225.123 79.782 1.00 208.17 44 SER C C 1
ATOM 3257 O O . SER D 4 44 ? 184.746 224.579 80.709 1.00 208.17 44 SER C O 1
ATOM 3260 N N . SER D 4 45 ? 185.013 224.943 78.506 1.00 203.09 45 SER C N 1
ATOM 3261 C CA . SER D 4 45 ? 183.977 223.979 78.156 1.00 203.09 45 SER C CA 1
ATOM 3262 C C . SER D 4 45 ? 184.442 222.553 78.422 1.00 203.09 45 SER C C 1
ATOM 3263 O O . SER D 4 45 ? 183.641 221.689 78.798 1.00 203.09 45 SER C O 1
ATOM 3266 N N . LEU D 4 46 ? 185.736 222.287 78.231 1.00 193.28 46 LEU C N 1
ATOM 3267 C CA . LEU D 4 46 ? 186.233 220.920 78.335 1.00 193.28 46 LEU C CA 1
ATOM 3268 C C . LEU D 4 46 ? 186.683 220.582 79.753 1.00 193.28 46 LEU C C 1
ATOM 3269 O O . LEU D 4 46 ? 186.697 219.406 80.138 1.00 193.28 46 LEU C O 1
ATOM 3274 N N . ARG D 4 47 ? 187.053 221.590 80.546 1.00 193.12 47 ARG C N 1
ATOM 3275 C CA . ARG D 4 47 ? 187.623 221.307 81.863 1.00 193.12 47 ARG C CA 1
ATOM 3276 C C . ARG D 4 47 ? 186.688 220.555 82.810 1.00 193.12 47 ARG C C 1
ATOM 3277 O O . ARG D 4 47 ? 187.207 219.823 83.671 1.00 193.12 47 ARG C O 1
ATOM 3285 N N . PRO D 4 48 ? 185.351 220.675 82.742 1.00 197.91 48 PRO C N 1
ATOM 3286 C CA . PRO D 4 48 ? 184.533 219.774 83.572 1.00 197.91 48 PRO C CA 1
ATOM 3287 C C . PRO D 4 48 ? 184.792 218.305 83.291 1.00 197.91 48 PRO C C 1
ATOM 3288 O O . PRO D 4 48 ? 184.845 217.498 84.226 1.00 197.91 48 PRO C O 1
ATOM 3292 N N . SER D 4 49 ? 184.977 217.939 82.020 1.00 199.32 49 SER C N 1
ATOM 3293 C CA . SER D 4 49 ? 185.226 216.542 81.682 1.00 199.32 49 SER C CA 1
ATOM 3294 C C . SER D 4 49 ? 186.691 216.172 81.884 1.00 199.32 49 SER C C 1
ATOM 3295 O O . SER D 4 49 ? 187.005 215.024 82.219 1.00 199.32 49 SER C O 1
ATOM 3298 N N . ASN D 4 50 ? 187.602 217.127 81.681 1.00 205.01 50 ASN C N 1
ATOM 3299 C CA . ASN D 4 50 ? 189.026 216.818 81.771 1.00 205.01 50 ASN C CA 1
ATOM 3300 C C . ASN D 4 50 ? 189.478 216.646 83.215 1.00 205.01 50 ASN C C 1
ATOM 3301 O O . ASN D 4 50 ? 190.450 215.928 83.483 1.00 205.01 50 ASN C O 1
ATOM 3306 N N . VAL D 4 51 ? 188.803 217.306 84.160 1.00 224.01 51 VAL C N 1
ATOM 3307 C CA . VAL D 4 51 ? 189.095 217.060 85.570 1.00 224.01 51 VAL C CA 1
ATOM 3308 C C . VAL D 4 51 ? 188.858 215.594 85.902 1.00 224.01 51 VAL C C 1
ATOM 3309 O O . VAL D 4 51 ? 189.634 214.972 86.638 1.00 224.01 51 VAL C O 1
ATOM 3313 N N . LEU D 4 52 ? 187.796 215.014 85.350 1.00 228.66 52 LEU C N 1
ATOM 3314 C CA . LEU D 4 52 ? 187.620 213.572 85.424 1.00 228.66 52 LEU C CA 1
ATOM 3315 C C . LEU D 4 52 ? 188.663 212.878 84.556 1.00 228.66 52 LEU C C 1
ATOM 3316 O O . LEU D 4 52 ? 188.865 213.237 83.393 1.00 228.66 52 LEU C O 1
ATOM 3321 N N . SER D 4 53 ? 189.331 211.882 85.129 1.00 245.01 53 SER C N 1
ATOM 3322 C CA . SER D 4 53 ? 190.352 211.154 84.391 1.00 245.01 53 SER C CA 1
ATOM 3323 C C . SER D 4 53 ? 189.717 210.288 83.308 1.00 245.01 53 SER C C 1
ATOM 3324 O O . SER D 4 53 ? 188.577 209.832 83.434 1.00 245.01 53 SER C O 1
ATOM 3327 N N . LEU D 4 54 ? 190.471 210.070 82.227 1.00 252.70 54 LEU C N 1
ATOM 3328 C CA . LEU D 4 54 ? 189.994 209.189 81.166 1.00 252.70 54 LEU C CA 1
ATOM 3329 C C . LEU D 4 54 ? 189.823 207.764 81.676 1.00 252.70 54 LEU C C 1
ATOM 3330 O O . LEU D 4 54 ? 188.960 207.021 81.193 1.00 252.70 54 LEU C O 1
ATOM 3335 N N . ALA D 4 55 ? 190.648 207.358 82.642 1.00 240.40 55 ALA C N 1
ATOM 3336 C CA . ALA D 4 55 ? 190.425 206.080 83.307 1.00 240.40 55 ALA C CA 1
ATOM 3337 C C . ALA D 4 55 ? 189.230 206.157 84.248 1.00 240.40 55 ALA C C 1
ATOM 3338 O O . ALA D 4 55 ? 188.509 205.169 84.431 1.00 240.40 55 ALA C O 1
ATOM 3340 N N . GLU D 4 56 ? 189.003 207.327 84.853 1.00 248.12 56 GLU C N 1
ATOM 3341 C CA . GLU D 4 56 ? 187.916 207.468 85.817 1.00 248.12 56 GLU C CA 1
ATOM 3342 C C . GLU D 4 56 ? 186.553 207.327 85.149 1.00 248.12 56 GLU C C 1
ATOM 3343 O O . GLU D 4 56 ? 185.628 206.750 85.732 1.00 248.12 56 GLU C O 1
ATOM 3349 N N . LEU D 4 57 ? 186.401 207.860 83.934 1.00 254.95 57 LEU C N 1
ATOM 3350 C CA . LEU D 4 57 ? 185.141 207.683 83.219 1.00 254.95 57 LEU C CA 1
ATOM 3351 C C . LEU D 4 57 ? 184.912 206.215 82.880 1.00 254.95 57 LEU C C 1
ATOM 3352 O O . LEU D 4 57 ? 183.767 205.750 82.836 1.00 254.95 57 LEU C O 1
ATOM 3357 N N . SER D 4 58 ? 185.993 205.469 82.635 1.00 233.14 58 SER C N 1
ATOM 3358 C CA . SER D 4 58 ? 185.871 204.024 82.481 1.00 233.14 58 SER C CA 1
ATOM 3359 C C . SER D 4 58 ? 185.516 203.363 83.807 1.00 233.14 58 SER C C 1
ATOM 3360 O O . SER D 4 58 ? 184.822 202.339 83.833 1.00 233.14 58 SER C O 1
ATOM 3363 N N . LEU D 4 59 ? 185.989 203.931 84.920 1.00 231.56 59 LEU C N 1
ATOM 3364 C CA . LEU D 4 59 ? 185.636 203.397 86.232 1.00 231.56 59 LEU C CA 1
ATOM 3365 C C . LEU D 4 59 ? 184.138 203.508 86.486 1.00 231.56 59 LEU C C 1
ATOM 3366 O O . LEU D 4 59 ? 183.541 202.633 87.123 1.00 231.56 59 LEU C O 1
ATOM 3371 N N . TYR D 4 60 ? 183.514 204.584 86.004 1.00 247.18 60 TYR C N 1
ATOM 3372 C CA . TYR D 4 60 ? 182.064 204.697 86.114 1.00 247.18 60 TYR C CA 1
ATOM 3373 C C . TYR D 4 60 ? 181.366 203.746 85.151 1.00 247.18 60 TYR C C 1
ATOM 3374 O O . TYR D 4 60 ? 180.263 203.264 85.432 1.00 247.18 60 TYR C O 1
ATOM 3383 N N . GLU D 4 61 ? 181.991 203.471 84.004 1.00 264.58 61 GLU C N 1
ATOM 3384 C CA . GLU D 4 61 ? 181.430 202.498 83.074 1.00 264.58 61 GLU C CA 1
ATOM 3385 C C . GLU D 4 61 ? 181.455 201.093 83.661 1.00 264.58 61 GLU C C 1
ATOM 3386 O O . GLU D 4 61 ? 180.488 200.336 83.520 1.00 264.58 61 GLU C O 1
ATOM 3392 N N . GLN D 4 62 ? 182.553 200.725 84.329 1.00 261.00 62 GLN C N 1
ATOM 3393 C CA . GLN D 4 62 ? 182.652 199.378 84.884 1.00 261.00 62 GLN C CA 1
ATOM 3394 C C . GLN D 4 62 ? 181.815 199.238 86.150 1.00 261.00 62 GLN C C 1
ATOM 3395 O O . GLN D 4 62 ? 181.609 198.123 86.644 1.00 261.00 62 GLN C O 1
ATOM 3401 N N . PHE D 4 63 ? 181.329 200.357 86.697 1.00 265.50 63 PHE C N 1
ATOM 3402 C CA . PHE D 4 63 ? 180.370 200.275 87.794 1.00 265.50 63 PHE C CA 1
ATOM 3403 C C . PHE D 4 63 ? 179.102 199.559 87.350 1.00 265.50 63 PHE C C 1
ATOM 3404 O O . PHE D 4 63 ? 178.521 198.776 88.112 1.00 265.50 63 PHE C O 1
ATOM 3412 N N . GLN D 4 64 ? 178.655 199.819 86.120 1.00 257.37 64 GLN C N 1
ATOM 3413 C CA . GLN D 4 64 ? 177.574 199.028 85.543 1.00 257.37 64 GLN C CA 1
ATOM 3414 C C . GLN D 4 64 ? 177.997 197.576 85.367 1.00 257.37 64 GLN C C 1
ATOM 3415 O O . GLN D 4 64 ? 177.200 196.656 85.585 1.00 257.37 64 GLN C O 1
ATOM 3421 N N . ARG D 4 65 ? 179.252 197.351 84.969 1.00 279.25 65 ARG C N 1
ATOM 3422 C CA . ARG D 4 65 ? 179.743 195.988 84.796 1.00 279.25 65 ARG C CA 1
ATOM 3423 C C . ARG D 4 65 ? 179.862 195.271 86.135 1.00 279.25 65 ARG C C 1
ATOM 3424 O O . ARG D 4 65 ? 179.715 194.046 86.207 1.00 279.25 65 ARG C O 1
ATOM 3432 N N . ASP D 4 66 ? 180.138 196.019 87.208 1.00 254.96 66 ASP C N 1
ATOM 3433 C CA . ASP D 4 66 ? 180.261 195.406 88.527 1.00 254.96 66 ASP C CA 1
ATOM 3434 C C . ASP D 4 66 ? 178.944 194.785 88.976 1.00 254.96 66 ASP C C 1
ATOM 3435 O O . ASP D 4 66 ? 178.929 193.687 89.545 1.00 254.96 66 ASP C O 1
ATOM 3440 N N . GLY D 4 67 ? 177.830 195.469 88.730 1.00 229.37 67 GLY C N 1
ATOM 3441 C CA . GLY D 4 67 ? 176.537 194.974 89.155 1.00 229.37 67 GLY C CA 1
ATOM 3442 C C . GLY D 4 67 ? 176.001 193.857 88.284 1.00 229.37 67 GLY C C 1
ATOM 3443 O O . GLY D 4 67 ? 175.729 194.065 87.097 1.00 229.37 67 GLY C O 1
ATOM 3444 N N . LYS D 4 68 ? 175.863 192.664 88.861 1.00 220.91 68 LYS C N 1
ATOM 3445 C CA . LYS D 4 68 ? 175.281 191.459 88.280 1.00 220.91 68 LYS C CA 1
ATOM 3446 C C . LYS D 4 68 ? 176.187 190.825 87.226 1.00 220.91 68 LYS C C 1
ATOM 3447 O O . LYS D 4 68 ? 175.859 189.749 86.726 1.00 220.91 68 LYS C O 1
ATOM 3453 N N . LEU D 4 69 ? 177.316 191.444 86.873 1.00 222.14 69 LEU C N 1
ATOM 3454 C CA . LEU D 4 69 ? 178.255 190.879 85.910 1.00 222.14 69 LEU C CA 1
ATOM 3455 C C . LEU D 4 69 ? 179.691 190.978 86.413 1.00 222.14 69 LEU C C 1
ATOM 3456 O O . LEU D 4 69 ? 180.607 191.227 85.622 1.00 222.14 69 LEU C O 1
ATOM 3461 N N . LEU D 4 70 ? 179.899 190.790 87.714 1.00 216.28 70 LEU C N 1
ATOM 3462 C CA . LEU D 4 70 ? 181.193 191.056 88.330 1.00 216.28 70 LEU C CA 1
ATOM 3463 C C . LEU D 4 70 ? 182.192 189.950 88.009 1.00 216.28 70 LEU C C 1
ATOM 3464 O O . LEU D 4 70 ? 182.033 188.804 88.439 1.00 216.28 70 LEU C O 1
ATOM 3469 N N . GLU D 4 71 ? 183.237 190.307 87.262 1.00 187.91 71 GLU C N 1
ATOM 3470 C CA . GLU D 4 71 ? 184.304 189.388 86.888 1.00 187.91 71 GLU C CA 1
ATOM 3471 C C . GLU D 4 71 ? 185.440 189.376 87.909 1.00 187.91 71 GLU C C 1
ATOM 3472 O O . GLU D 4 71 ? 186.322 188.514 87.841 1.00 187.91 71 GLU C O 1
ATOM 3478 N N . GLY D 4 72 ? 185.416 190.295 88.871 1.00 181.04 72 GLY C N 1
ATOM 3479 C CA . GLY D 4 72 ? 186.461 190.331 89.875 1.00 181.04 72 GLY C CA 1
ATOM 3480 C C . GLY D 4 72 ? 186.424 189.107 90.771 1.00 181.04 72 GLY C C 1
ATOM 3481 O O . GLY D 4 72 ? 185.505 188.287 90.708 1.00 181.04 72 GLY C O 1
ATOM 3482 N N . ASP D 4 73 ? 187.446 188.991 91.616 1.00 175.88 73 ASP C N 1
ATOM 3483 C CA . ASP D 4 73 ? 187.598 187.815 92.463 1.00 175.88 73 ASP C CA 1
ATOM 3484 C C . ASP D 4 73 ? 186.363 187.578 93.327 1.00 175.88 73 ASP C C 1
ATOM 3485 O O . ASP D 4 73 ? 185.705 188.517 93.785 1.00 175.88 73 ASP C O 1
ATOM 3490 N N . ASP D 4 74 ? 186.021 186.306 93.504 1.00 182.51 74 ASP C N 1
ATOM 3491 C CA . ASP D 4 74 ? 184.865 185.904 94.291 1.00 182.51 74 ASP C CA 1
ATOM 3492 C C . ASP D 4 74 ? 185.325 185.061 95.472 1.00 182.51 74 ASP C C 1
ATOM 3493 O O . ASP D 4 74 ? 186.251 184.253 95.341 1.00 182.51 74 ASP C O 1
ATOM 3498 N N . GLN D 4 77 ? 184.676 185.252 96.617 1.00 193.04 75 GLN C N 1
ATOM 3499 C CA . GLN D 4 77 ? 185.032 184.578 97.858 1.00 193.04 75 GLN C CA 1
ATOM 3500 C C . GLN D 4 77 ? 184.150 183.352 98.054 1.00 193.04 75 GLN C C 1
ATOM 3501 O O . GLN D 4 77 ? 182.925 183.433 97.915 1.00 193.04 75 GLN C O 1
ATOM 3507 N N . ALA D 4 78 ? 184.778 182.220 98.367 1.00 204.44 76 ALA C N 1
ATOM 3508 C CA . ALA D 4 78 ? 184.087 180.958 98.599 1.00 204.44 76 ALA C CA 1
ATOM 3509 C C . ALA D 4 78 ? 184.624 180.298 99.862 1.00 204.44 76 ALA C C 1
ATOM 3510 O O . ALA D 4 78 ? 185.651 179.613 99.818 1.00 204.44 76 ALA C O 1
ATOM 3512 N N . TYR D 4 79 ? 183.932 180.498 100.980 1.00 226.81 77 TYR C N 1
ATOM 3513 C CA . TYR D 4 79 ? 184.330 179.868 102.237 1.00 226.81 77 TYR C CA 1
ATOM 3514 C C . TYR D 4 79 ? 183.426 178.685 102.569 1.00 226.81 77 TYR C C 1
ATOM 3515 O O . TYR D 4 79 ? 182.421 178.835 103.265 1.00 226.81 77 TYR C O 1
ATOM 3524 N N . TRP D 4 540 ? 175.168 167.561 126.305 1.00 192.43 540 TRP C N 1
ATOM 3525 C CA . TRP D 4 540 ? 175.525 166.674 125.201 1.00 192.43 540 TRP C CA 1
ATOM 3526 C C . TRP D 4 540 ? 174.413 166.525 124.146 1.00 192.43 540 TRP C C 1
ATOM 3527 O O . TRP D 4 540 ? 174.712 166.480 122.954 1.00 192.43 540 TRP C O 1
ATOM 3538 N N . PRO D 4 541 ? 173.139 166.426 124.558 1.00 194.10 541 PRO C N 1
ATOM 3539 C CA . PRO D 4 541 ? 172.073 166.504 123.544 1.00 194.10 541 PRO C CA 1
ATOM 3540 C C . PRO D 4 541 ? 172.094 167.806 122.765 1.00 194.10 541 PRO C C 1
ATOM 3541 O O . PRO D 4 541 ? 171.809 167.810 121.561 1.00 194.10 541 PRO C O 1
ATOM 3545 N N . LEU D 4 542 ? 172.429 168.918 123.422 1.00 181.43 542 LEU C N 1
ATOM 3546 C CA . LEU D 4 542 ? 172.563 170.179 122.704 1.00 181.43 542 LEU C CA 1
ATOM 3547 C C . LEU D 4 542 ? 173.917 170.269 122.002 1.00 181.43 542 LEU C C 1
ATOM 3548 O O . LEU D 4 542 ? 174.084 171.053 121.061 1.00 181.43 542 LEU C O 1
ATOM 3553 N N . MET D 4 543 ? 174.896 169.466 122.441 1.00 175.64 543 MET C N 1
ATOM 3554 C CA . MET D 4 543 ? 176.095 169.243 121.631 1.00 175.64 543 MET C CA 1
ATOM 3555 C C . MET D 4 543 ? 175.753 168.598 120.294 1.00 175.64 543 MET C C 1
ATOM 3556 O O . MET D 4 543 ? 176.298 168.988 119.255 1.00 175.64 543 MET C O 1
ATOM 3561 N N . LYS D 4 544 ? 174.874 167.592 120.297 1.00 178.40 544 LYS C N 1
ATOM 3562 C CA . LYS D 4 544 ? 174.481 166.978 119.032 1.00 178.40 544 LYS C CA 1
ATOM 3563 C C . LYS D 4 544 ? 173.760 167.978 118.139 1.00 178.40 544 LYS C C 1
ATOM 3564 O O . LYS D 4 544 ? 173.958 167.984 116.919 1.00 178.40 544 LYS C O 1
ATOM 3570 N N . GLU D 4 545 ? 172.918 168.831 118.725 1.00 163.31 545 GLU C N 1
ATOM 3571 C CA . GLU D 4 545 ? 172.366 169.945 117.963 1.00 163.31 545 GLU C CA 1
ATOM 3572 C C . GLU D 4 545 ? 173.459 170.941 117.594 1.00 163.31 545 GLU C C 1
ATOM 3573 O O . GLU D 4 545 ? 173.443 171.515 116.499 1.00 163.31 545 GLU C O 1
ATOM 3579 N N . LEU D 4 546 ? 174.416 171.164 118.501 1.00 159.22 546 LEU C N 1
ATOM 3580 C CA . LEU D 4 546 ? 175.590 171.966 118.163 1.00 159.22 546 LEU C CA 1
ATOM 3581 C C . LEU D 4 546 ? 176.417 171.301 117.071 1.00 159.22 546 LEU C C 1
ATOM 3582 O O . LEU D 4 546 ? 176.854 171.964 116.123 1.00 159.22 546 LEU C O 1
ATOM 3587 N N . ASP D 4 547 ? 176.647 169.990 117.190 1.00 155.92 547 ASP C N 1
ATOM 3588 C CA . ASP D 4 547 ? 177.355 169.267 116.138 1.00 155.92 547 ASP C CA 1
ATOM 3589 C C . ASP D 4 547 ? 176.574 169.298 114.834 1.00 155.92 547 ASP C C 1
ATOM 3590 O O . ASP D 4 547 ? 177.156 169.469 113.756 1.00 155.92 547 ASP C O 1
ATOM 3595 N N . GLU D 4 548 ? 175.253 169.125 114.911 1.00 145.81 548 GLU C N 1
ATOM 3596 C CA . GLU D 4 548 ? 174.424 169.242 113.718 1.00 145.81 548 GLU C CA 1
ATOM 3597 C C . GLU D 4 548 ? 174.513 170.644 113.132 1.00 145.81 548 GLU C C 1
ATOM 3598 O O . GLU D 4 548 ? 174.835 170.810 111.952 1.00 145.81 548 GLU C O 1
ATOM 3604 N N . MET D 4 549 ? 174.277 171.668 113.955 1.00 145.65 549 MET C N 1
ATOM 3605 C CA . MET D 4 549 ? 174.408 173.043 113.483 1.00 145.65 549 MET C CA 1
ATOM 3606 C C . MET D 4 549 ? 175.829 173.315 113.009 1.00 145.65 549 MET C C 1
ATOM 3607 O O . MET D 4 549 ? 176.044 174.041 112.031 1.00 145.65 549 MET C O 1
ATOM 3612 N N . GLY D 4 550 ? 176.816 172.733 113.692 1.00 148.53 550 GLY C N 1
ATOM 3613 C CA . GLY D 4 550 ? 178.196 172.911 113.272 1.00 148.53 550 GLY C CA 1
ATOM 3614 C C . GLY D 4 550 ? 178.469 172.347 111.891 1.00 148.53 550 GLY C C 1
ATOM 3615 O O . GLY D 4 550 ? 179.109 172.998 111.061 1.00 148.53 550 GLY C O 1
ATOM 3616 N N . LYS D 4 551 ? 177.980 171.136 111.618 1.00 148.64 551 LYS C N 1
ATOM 3617 C CA . LYS D 4 551 ? 178.301 170.476 110.356 1.00 148.64 551 LYS C CA 1
ATOM 3618 C C . LYS D 4 551 ? 177.384 170.946 109.230 1.00 148.64 551 LYS C C 1
ATOM 3619 O O . LYS D 4 551 ? 177.813 171.062 108.076 1.00 148.64 551 LYS C O 1
ATOM 3625 N N . ILE D 4 552 ? 176.113 171.220 109.542 1.00 142.47 552 ILE C N 1
ATOM 3626 C CA . ILE D 4 552 ? 175.174 171.662 108.512 1.00 142.47 552 ILE C CA 1
ATOM 3627 C C . ILE D 4 552 ? 175.529 173.052 108.000 1.00 142.47 552 ILE C C 1
ATOM 3628 O O . ILE D 4 552 ? 175.503 173.299 106.788 1.00 142.47 552 ILE C O 1
ATOM 3633 N N . ASN D 4 553 ? 175.870 173.980 108.897 1.00 140.17 553 ASN C N 1
ATOM 3634 C CA . ASN D 4 553 ? 176.145 175.342 108.449 1.00 140.17 553 ASN C CA 1
ATOM 3635 C C . ASN D 4 553 ? 177.372 175.385 107.545 1.00 140.17 553 ASN C C 1
ATOM 3636 O O . ASN D 4 553 ? 177.387 176.114 106.548 1.00 140.17 553 ASN C O 1
ATOM 3641 N N . SER D 4 554 ? 178.407 174.606 107.870 1.00 142.22 554 SER C N 1
ATOM 3642 C CA . SER D 4 554 ? 179.562 174.519 106.982 1.00 142.22 554 SER C CA 1
ATOM 3643 C C . SER D 4 554 ? 179.176 173.911 105.640 1.00 142.22 554 SER C C 1
ATOM 3644 O O . SER D 4 554 ? 179.555 174.430 104.584 1.00 142.22 554 SER C O 1
ATOM 3647 N N . LYS D 4 555 ? 178.417 172.811 105.661 1.00 141.52 555 LYS C N 1
ATOM 3648 C CA . LYS D 4 555 ? 177.946 172.215 104.415 1.00 141.52 555 LYS C CA 1
ATOM 3649 C C . LYS D 4 555 ? 177.019 173.162 103.666 1.00 141.52 555 LYS C C 1
ATOM 3650 O O . LYS D 4 555 ? 177.143 173.330 102.447 1.00 141.52 555 LYS C O 1
ATOM 3656 N N . LEU D 4 556 ? 176.077 173.786 104.377 1.00 140.99 556 LEU C N 1
ATOM 3657 C CA . LEU D 4 556 ? 175.184 174.734 103.723 1.00 140.99 556 LEU C CA 1
ATOM 3658 C C . LEU D 4 556 ? 175.949 175.954 103.232 1.00 140.99 556 LEU C C 1
ATOM 3659 O O . LEU D 4 556 ? 175.675 176.467 102.141 1.00 140.99 556 LEU C O 1
ATOM 3664 N N . SER D 4 557 ? 176.915 176.436 104.020 1.00 139.80 557 SER C N 1
ATOM 3665 C CA . SER D 4 557 ? 177.831 177.443 103.497 1.00 139.80 557 SER C CA 1
ATOM 3666 C C . SER D 4 557 ? 178.572 176.906 102.282 1.00 139.80 557 SER C C 1
ATOM 3667 O O . SER D 4 557 ? 178.620 177.564 101.238 1.00 139.80 557 SER C O 1
ATOM 3670 N N . THR D 4 558 ? 179.119 175.693 102.385 1.00 142.85 558 THR C N 1
ATOM 3671 C CA . THR D 4 558 ? 179.756 175.075 101.227 1.00 142.85 558 THR C CA 1
ATOM 3672 C C . THR D 4 558 ? 178.779 174.969 100.065 1.00 142.85 558 THR C C 1
ATOM 3673 O O . THR D 4 558 ? 179.135 175.267 98.920 1.00 142.85 558 THR C O 1
ATOM 3677 N N . ALA D 4 559 ? 177.533 174.578 100.347 1.00 142.41 559 ALA C N 1
ATOM 3678 C CA . ALA D 4 559 ? 176.530 174.467 99.292 1.00 142.41 559 ALA C CA 1
ATOM 3679 C C . ALA D 4 559 ? 176.277 175.812 98.622 1.00 142.41 559 ALA C C 1
ATOM 3680 O O . ALA D 4 559 ? 176.120 175.883 97.397 1.00 142.41 559 ALA C O 1
ATOM 3682 N N . VAL D 4 560 ? 176.225 176.891 99.405 1.00 144.27 560 VAL C N 1
ATOM 3683 C CA . VAL D 4 560 ? 176.009 178.207 98.813 1.00 144.27 560 VAL C CA 1
ATOM 3684 C C . VAL D 4 560 ? 177.325 178.800 98.319 1.00 144.27 560 VAL C C 1
ATOM 3685 O O . VAL D 4 560 ? 177.331 179.686 97.458 1.00 144.27 560 VAL C O 1
ATOM 3689 N N . GLU D 4 561 ? 178.458 178.333 98.851 1.00 154.53 561 GLU C N 1
ATOM 3690 C CA . GLU D 4 561 ? 179.739 178.808 98.334 1.00 154.53 561 GLU C CA 1
ATOM 3691 C C . GLU D 4 561 ? 180.163 178.037 97.089 1.00 154.53 561 GLU C C 1
ATOM 3692 O O . GLU D 4 561 ? 180.791 178.608 96.190 1.00 154.53 561 GLU C O 1
ATOM 3698 N N . GLU D 4 562 ? 179.837 176.742 97.011 1.00 152.34 562 GLU C N 1
ATOM 3699 C CA . GLU D 4 562 ? 180.206 175.981 95.820 1.00 152.34 562 GLU C CA 1
ATOM 3700 C C . GLU D 4 562 ? 179.477 176.510 94.592 1.00 152.34 562 GLU C C 1
ATOM 3701 O O . GLU D 4 562 ? 180.049 176.570 93.498 1.00 152.34 562 GLU C O 1
ATOM 3707 N N . VAL D 4 563 ? 178.212 176.902 94.755 1.00 154.35 563 VAL C N 1
ATOM 3708 C CA . VAL D 4 563 ? 177.466 177.466 93.635 1.00 154.35 563 VAL C CA 1
ATOM 3709 C C . VAL D 4 563 ? 178.003 178.849 93.288 1.00 154.35 563 VAL C C 1
ATOM 3710 O O . VAL D 4 563 ? 177.871 179.316 92.151 1.00 154.35 563 VAL C O 1
ATOM 3714 N N . THR D 4 564 ? 178.617 179.528 94.262 1.00 171.05 564 THR C N 1
ATOM 3715 C CA . THR D 4 564 ? 179.288 180.789 93.963 1.00 171.05 564 THR C CA 1
ATOM 3716 C C . THR D 4 564 ? 180.742 180.561 93.569 1.00 171.05 564 THR C C 1
ATOM 3717 O O . THR D 4 564 ? 181.333 181.374 92.850 1.00 171.05 564 THR C O 1
ATOM 3721 N N . LEU D 4 565 ? 181.344 179.465 94.036 1.00 175.02 565 LEU C N 1
ATOM 3722 C CA . LEU D 4 565 ? 182.685 179.120 93.575 1.00 175.02 565 LEU C CA 1
ATOM 3723 C C . LEU D 4 565 ? 182.697 178.881 92.070 1.00 175.02 565 LEU C C 1
ATOM 3724 O O . LEU D 4 565 ? 183.728 179.058 91.411 1.00 175.02 565 LEU C O 1
ATOM 3729 N N . GLU D 4 566 ? 181.554 178.480 91.508 1.00 174.30 566 GLU C N 1
ATOM 3730 C CA . GLU D 4 566 ? 181.518 178.100 90.100 1.00 174.30 566 GLU C CA 1
ATOM 3731 C C . GLU D 4 566 ? 181.165 179.275 89.191 1.00 174.30 566 GLU C C 1
ATOM 3732 O O . GLU D 4 566 ? 181.615 179.319 88.040 1.00 174.30 566 GLU C O 1
ATOM 3738 N N . HIS D 4 567 ? 180.369 180.239 89.677 1.00 191.73 567 HIS C N 1
ATOM 3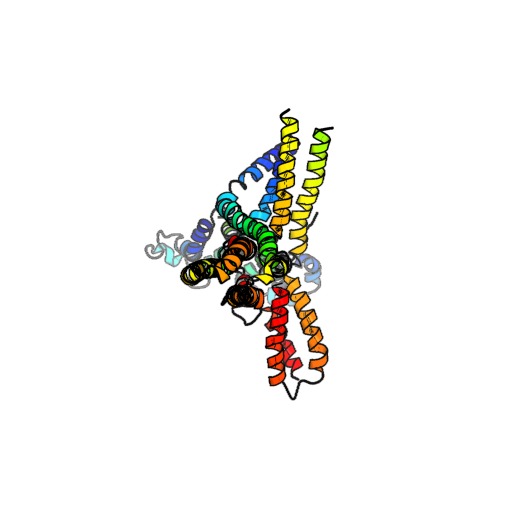739 C CA . HIS D 4 567 ? 179.751 181.190 88.750 1.00 191.73 567 HIS C CA 1
ATOM 3740 C C . HIS D 4 567 ? 180.804 182.032 88.041 1.00 191.73 567 HIS C C 1
ATOM 3741 O O . HIS D 4 567 ? 180.562 182.547 86.943 1.00 191.73 567 HIS C O 1
ATOM 3748 N N . ARG D 4 568 ? 181.975 182.191 88.660 1.00 174.91 568 ARG C N 1
ATOM 3749 C CA . ARG D 4 568 ? 183.072 182.888 88.000 1.00 174.91 568 ARG C CA 1
ATOM 3750 C C . ARG D 4 568 ? 183.480 182.161 86.724 1.00 174.91 568 ARG C C 1
ATOM 3751 O O . ARG D 4 568 ? 183.711 182.792 85.686 1.00 174.91 568 ARG C O 1
ATOM 3759 N N . ASN D 4 569 ? 183.561 180.833 86.779 1.00 175.53 569 ASN C N 1
ATOM 3760 C CA . ASN D 4 569 ? 183.883 180.012 85.620 1.00 175.53 569 ASN C CA 1
ATOM 3761 C C . ASN D 4 569 ? 182.703 179.172 85.145 1.00 175.53 569 ASN C C 1
ATOM 3762 O O . ASN D 4 569 ? 182.891 178.279 84.314 1.00 175.53 569 ASN C O 1
ATOM 3767 N N . LYS D 4 570 ? 181.495 179.429 85.659 1.00 176.79 570 LYS C N 1
ATOM 3768 C CA . LYS D 4 570 ? 180.328 178.658 85.237 1.00 176.79 570 LYS C CA 1
ATOM 3769 C C . LYS D 4 570 ? 180.081 178.796 83.743 1.00 176.79 570 LYS C C 1
ATOM 3770 O O . LYS D 4 570 ? 180.146 177.810 83.001 1.00 176.79 570 LYS C O 1
ATOM 3776 N N . ARG D 4 571 ? 179.806 180.019 83.287 1.00 174.55 571 ARG C N 1
ATOM 3777 C CA . ARG D 4 571 ? 179.410 180.268 81.906 1.00 174.55 571 ARG C CA 1
ATOM 3778 C C . ARG D 4 571 ? 180.437 179.752 80.905 1.00 174.55 571 ARG C C 1
ATOM 3779 O O . ARG D 4 571 ? 180.060 179.249 79.842 1.00 174.55 571 ARG C O 1
ATOM 3787 N N . GLU D 4 572 ? 181.727 179.844 81.238 1.00 171.15 572 GLU C N 1
ATOM 3788 C CA . GLU D 4 572 ? 182.775 179.549 80.267 1.00 171.15 572 GLU C CA 1
ATOM 3789 C C . GLU D 4 572 ? 182.919 178.056 79.995 1.00 171.15 572 GLU C C 1
ATOM 3790 O O . GLU D 4 572 ? 183.578 177.671 79.022 1.00 171.15 572 GLU C O 1
ATOM 3796 N N . ILE D 4 573 ? 182.330 177.200 80.835 1.00 170.06 573 ILE C N 1
ATOM 3797 C CA . ILE D 4 573 ? 182.579 175.763 80.720 1.00 170.06 573 ILE C CA 1
ATOM 3798 C C . ILE D 4 573 ? 182.079 175.225 79.384 1.00 170.06 573 ILE C C 1
ATOM 3799 O O . ILE D 4 573 ? 182.769 174.437 78.724 1.00 170.06 573 ILE C O 1
ATOM 3804 N N . VAL D 4 574 ? 180.878 175.630 78.962 1.00 168.42 574 VAL C N 1
ATOM 3805 C CA . VAL D 4 574 ? 180.395 175.203 77.651 1.00 168.42 574 VAL C CA 1
ATOM 3806 C C . VAL D 4 574 ? 181.294 175.743 76.548 1.00 168.42 574 VAL C C 1
ATOM 3807 O O . VAL D 4 574 ? 181.542 175.065 75.545 1.00 168.42 574 VAL C O 1
ATOM 3811 N N . LYS D 4 575 ? 181.800 176.966 76.713 1.00 167.42 575 LYS C N 1
ATOM 3812 C CA . LYS D 4 575 ? 182.839 177.450 75.812 1.00 167.42 575 LYS C CA 1
ATOM 3813 C C . LYS D 4 575 ? 184.101 176.604 75.924 1.00 167.42 575 LYS C C 1
ATOM 3814 O O . LYS D 4 575 ? 184.781 176.360 74.922 1.00 167.42 575 LYS C O 1
ATOM 3820 N N . HIS D 4 576 ? 184.426 176.140 77.134 1.00 166.27 576 HIS C N 1
ATOM 3821 C CA . HIS D 4 576 ? 185.665 175.392 77.326 1.00 166.27 576 HIS C CA 1
ATOM 3822 C C . HIS D 4 576 ? 185.621 174.029 76.642 1.00 166.27 576 HIS C C 1
ATOM 3823 O O . HIS D 4 576 ? 186.557 173.663 75.923 1.00 166.27 576 HIS C O 1
ATOM 3830 N N . HIS D 4 577 ? 184.551 173.258 76.852 1.00 166.33 577 HIS C N 1
ATOM 3831 C CA . HIS D 4 577 ? 184.522 171.914 76.282 1.00 166.33 577 HIS C CA 1
ATOM 3832 C C . HIS D 4 577 ? 184.223 171.958 74.789 1.00 166.33 577 HIS C C 1
ATOM 3833 O O . HIS D 4 577 ? 184.616 171.052 74.044 1.00 166.33 577 HIS C O 1
ATOM 3840 N N . ALA D 4 578 ? 183.525 173.001 74.333 1.00 164.39 578 ALA C N 1
ATOM 3841 C CA . ALA D 4 578 ? 183.228 173.115 72.909 1.00 164.39 578 ALA C CA 1
ATOM 3842 C C . ALA D 4 578 ? 184.495 173.342 72.096 1.00 164.39 578 ALA C C 1
ATOM 3843 O O . ALA D 4 578 ? 184.713 172.675 71.079 1.00 164.39 578 ALA C O 1
ATOM 3845 N N . LYS D 4 579 ? 185.347 174.279 72.528 1.00 164.15 579 LYS C N 1
ATOM 3846 C CA . LYS D 4 579 ? 186.585 174.525 71.796 1.00 164.15 579 LYS C CA 1
ATOM 3847 C C . LYS D 4 579 ? 187.504 173.315 71.864 1.00 164.15 579 LYS C C 1
ATOM 3848 O O . LYS D 4 579 ? 188.172 172.981 70.880 1.00 164.15 579 LYS C O 1
ATOM 3854 N N . ASP D 4 580 ? 187.532 172.631 73.012 1.00 165.30 580 ASP C N 1
ATOM 3855 C CA . ASP D 4 580 ? 188.317 171.406 73.122 1.00 165.30 580 ASP C CA 1
ATOM 3856 C C . ASP D 4 580 ? 187.856 170.376 72.098 1.00 165.30 580 ASP C C 1
ATOM 3857 O O . ASP D 4 580 ? 188.678 169.664 71.509 1.00 165.30 580 ASP C O 1
ATOM 3862 N N . VAL D 4 581 ? 186.543 170.276 71.878 1.00 159.36 581 VAL C N 1
ATOM 3863 C CA . VAL D 4 581 ? 186.050 169.537 70.720 1.00 159.36 581 VAL C CA 1
ATOM 3864 C C . VAL D 4 581 ? 186.382 170.287 69.436 1.00 159.36 581 VAL C C 1
ATOM 3865 O O . VAL D 4 581 ? 186.855 169.696 68.459 1.00 159.36 581 VAL C O 1
ATOM 3869 N N . GLU D 4 582 ? 186.160 171.606 69.422 1.00 158.72 582 GLU C N 1
ATOM 3870 C CA . GLU D 4 582 ? 186.305 172.362 68.180 1.00 158.72 582 GLU C CA 1
ATOM 3871 C C . GLU D 4 582 ? 187.750 172.375 67.699 1.00 158.72 582 GLU C C 1
ATOM 3872 O O . GLU D 4 582 ? 188.020 172.102 66.524 1.00 158.72 582 GLU C O 1
ATOM 3878 N N . LEU D 4 583 ? 188.697 172.678 68.591 1.00 156.73 583 LEU C N 1
ATOM 3879 C CA . LEU D 4 583 ? 190.093 172.758 68.172 1.00 156.73 583 LEU C CA 1
ATOM 3880 C C . LEU D 4 583 ? 190.611 171.400 67.712 1.00 156.73 583 LEU C C 1
ATOM 3881 O O . LEU D 4 583 ? 191.458 171.324 66.814 1.00 156.73 583 LEU C O 1
ATOM 3886 N N . GLN D 4 584 ? 190.119 170.316 68.318 1.00 153.17 584 GLN C N 1
ATOM 3887 C CA . GLN D 4 584 ? 190.607 168.985 67.964 1.00 153.17 584 GLN C CA 1
ATOM 3888 C C . GLN D 4 584 ? 190.302 168.651 66.508 1.00 153.17 584 GLN C C 1
ATOM 3889 O O . GLN D 4 584 ? 191.169 168.144 65.787 1.00 153.17 584 GLN C O 1
ATOM 3895 N N . ARG D 4 585 ? 189.078 168.934 66.056 1.00 154.19 585 ARG C N 1
ATOM 3896 C CA . ARG D 4 585 ? 188.762 168.773 64.640 1.00 154.19 585 ARG C CA 1
ATOM 3897 C C . ARG D 4 585 ? 189.577 169.735 63.784 1.00 154.19 585 ARG C C 1
ATOM 3898 O O . ARG D 4 585 ? 190.013 169.381 62.683 1.00 154.19 585 ARG C O 1
ATOM 3906 N N . ARG D 4 586 ? 189.803 170.953 64.283 1.00 159.35 586 ARG C N 1
ATOM 3907 C CA . ARG D 4 586 ? 190.494 171.972 63.498 1.00 159.35 586 ARG C CA 1
ATOM 3908 C C . ARG D 4 586 ? 191.928 171.564 63.181 1.00 159.35 586 ARG C C 1
ATOM 3909 O O . ARG D 4 586 ? 192.538 172.098 62.248 1.00 159.35 586 ARG C O 1
ATOM 3917 N N . VAL D 4 587 ? 192.481 170.617 63.944 1.00 156.61 587 VAL C N 1
ATOM 3918 C CA . VAL D 4 587 ? 193.891 170.261 63.792 1.00 156.61 587 VAL C CA 1
ATOM 3919 C C . VAL D 4 587 ? 194.168 169.708 62.399 1.00 156.61 587 VAL C C 1
ATOM 3920 O O . VAL D 4 587 ? 195.139 170.105 61.742 1.00 156.61 587 VAL C O 1
ATOM 3924 N N . PHE D 4 588 ? 193.327 168.792 61.921 1.00 156.17 588 PHE C N 1
ATOM 3925 C CA . PHE D 4 588 ? 193.600 168.156 60.637 1.00 156.17 588 PHE C CA 1
ATOM 3926 C C . PHE D 4 588 ? 192.937 168.886 59.471 1.00 156.17 588 PHE C C 1
ATOM 3927 O O . PHE D 4 588 ? 193.431 168.823 58.341 1.00 156.17 588 PHE C O 1
ATOM 3935 N N . VAL D 4 589 ? 191.827 169.579 59.720 1.00 159.06 589 VAL C N 1
ATOM 3936 C CA . VAL D 4 589 ? 191.141 170.317 58.665 1.00 159.06 589 VAL C CA 1
ATOM 3937 C C . VAL D 4 589 ? 191.978 171.526 58.262 1.00 159.06 589 VAL C C 1
ATOM 3938 O O . VAL D 4 589 ? 191.940 171.963 57.106 1.00 159.06 589 VAL C O 1
ATOM 3942 N N . ASP D 4 590 ? 192.742 172.078 59.212 1.00 165.97 590 ASP C N 1
ATOM 3943 C CA . ASP D 4 590 ? 193.650 173.176 58.886 1.00 165.97 590 ASP C CA 1
ATOM 3944 C C . ASP D 4 590 ? 194.682 172.754 57.848 1.00 165.97 590 ASP C C 1
ATOM 3945 O O . ASP D 4 590 ? 195.221 173.595 57.119 1.00 165.97 590 ASP C O 1
ATOM 3950 N N . PHE D 4 591 ? 194.973 171.454 57.768 1.00 167.07 591 PHE C N 1
ATOM 3951 C CA . PHE D 4 591 ? 195.992 170.980 56.838 1.00 167.07 591 PHE C CA 1
ATOM 3952 C C . PHE D 4 591 ? 195.529 171.108 55.391 1.00 167.07 591 PHE C C 1
ATOM 3953 O O . PHE D 4 591 ? 196.208 171.734 54.568 1.00 167.07 591 PHE C O 1
ATOM 3961 N N . PHE D 4 592 ? 194.367 170.523 55.058 1.00 160.77 592 PHE C N 1
ATOM 3962 C CA . PHE D 4 592 ? 193.875 170.467 53.682 1.00 160.77 592 PHE C CA 1
ATOM 3963 C C . PHE D 4 592 ? 192.367 170.747 53.671 1.00 160.77 592 PHE C C 1
ATOM 3964 O O . PHE D 4 592 ? 191.536 169.865 53.880 1.00 160.77 592 PHE C O 1
ATOM 3972 N N . CYS D 4 593 ? 192.005 172.004 53.418 1.00 152.70 593 CYS C N 1
ATOM 3973 C CA . CYS D 4 593 ? 190.605 172.399 53.329 1.00 152.70 593 CYS C CA 1
ATOM 3974 C C . CYS D 4 593 ? 190.320 173.317 52.145 1.00 152.70 593 CYS C C 1
ATOM 3975 O O . CYS D 4 593 ? 189.162 173.693 51.936 1.00 152.70 593 CYS C O 1
ATOM 3978 N N . ASN D 4 594 ? 191.340 173.679 51.368 1.00 154.63 594 ASN C N 1
ATOM 3979 C CA . ASN D 4 594 ? 191.126 174.577 50.235 1.00 154.63 594 ASN C CA 1
ATOM 3980 C C . ASN D 4 594 ? 190.169 174.028 49.180 1.00 154.63 594 ASN C C 1
ATOM 3981 O O . ASN D 4 594 ? 189.248 174.765 48.788 1.00 154.63 594 ASN C O 1
ATOM 3986 N N . PRO D 4 595 ? 190.309 172.792 48.681 1.00 157.29 595 PRO C N 1
ATOM 3987 C CA . PRO D 4 595 ? 189.430 172.373 47.575 1.00 157.29 595 PRO C CA 1
ATOM 3988 C C . PRO D 4 595 ? 187.988 172.136 47.992 1.00 157.29 595 PRO C C 1
ATOM 3989 O O . PRO D 4 595 ? 187.070 172.524 47.259 1.00 157.29 595 PRO C O 1
ATOM 3993 N N . GLU D 4 596 ? 187.755 171.515 49.152 1.00 158.76 596 GLU C N 1
ATOM 3994 C CA . GLU D 4 596 ? 186.407 171.148 49.586 1.00 158.76 596 GLU C CA 1
ATOM 3995 C C . GLU D 4 596 ? 186.035 171.953 50.840 1.00 158.76 596 GLU C C 1
ATOM 3996 O O . GLU D 4 596 ? 186.348 171.593 51.976 1.00 158.76 596 GLU C O 1
ATOM 4002 N N . ARG D 4 597 ? 185.369 173.087 50.616 1.00 159.73 597 ARG C N 1
ATOM 4003 C CA . ARG D 4 597 ? 184.795 173.831 51.732 1.00 159.73 597 ARG C CA 1
ATOM 40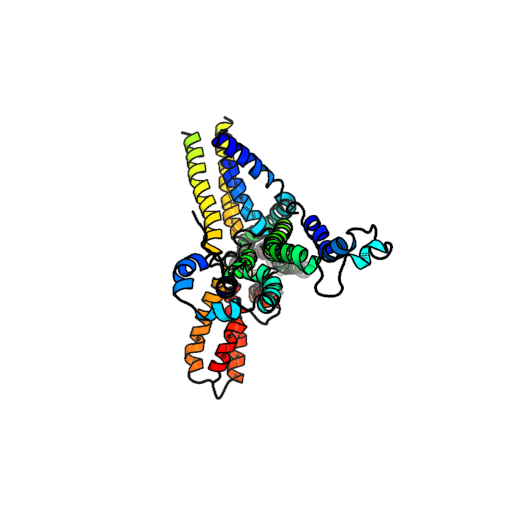04 C C . ARG D 4 597 ? 183.306 173.544 51.878 1.00 159.73 597 ARG C C 1
ATOM 4005 O O . ARG D 4 597 ? 182.785 173.492 52.999 1.00 159.73 597 ARG C O 1
ATOM 4013 N N . LEU D 4 598 ? 182.602 173.352 50.759 1.00 157.95 598 LEU C N 1
ATOM 4014 C CA . LEU D 4 598 ? 181.172 173.079 50.844 1.00 157.95 598 LEU C CA 1
ATOM 4015 C C . LEU D 4 598 ? 180.929 171.714 51.477 1.00 157.95 598 LEU C C 1
ATOM 4016 O O . LEU D 4 598 ? 179.929 171.513 52.176 1.00 157.95 598 LEU C O 1
ATOM 4021 N N . ARG D 4 599 ? 181.833 170.759 51.239 1.00 155.04 599 ARG C N 1
ATOM 4022 C CA . ARG D 4 599 ? 181.828 169.534 52.031 1.00 155.04 599 ARG C CA 1
ATOM 4023 C C . ARG D 4 599 ? 182.109 169.835 53.497 1.00 155.04 599 ARG C C 1
ATOM 4024 O O . ARG D 4 599 ? 181.473 169.266 54.392 1.00 155.04 599 ARG C O 1
ATOM 4032 N N . ASN D 4 600 ? 183.067 170.728 53.760 1.00 154.79 600 ASN C N 1
ATOM 4033 C CA . ASN D 4 600 ? 183.464 171.010 55.136 1.00 154.79 600 ASN C CA 1
ATOM 4034 C C . ASN D 4 600 ? 182.370 171.753 55.892 1.00 154.79 600 ASN C C 1
ATOM 4035 O O . ASN D 4 600 ? 182.146 171.498 57.082 1.00 154.79 600 ASN C O 1
ATOM 4040 N N . GLN D 4 601 ? 181.681 172.683 55.225 1.00 161.77 601 GLN C N 1
ATOM 4041 C CA . GLN D 4 601 ? 180.638 173.446 55.903 1.00 161.77 601 GLN C CA 1
ATOM 4042 C C . GLN D 4 601 ? 179.461 172.555 56.280 1.00 161.77 601 GLN C C 1
ATOM 4043 O O . GLN D 4 601 ? 178.680 172.891 57.177 1.00 161.77 601 GLN C O 1
ATOM 4049 N N . VAL D 4 602 ? 179.309 171.419 55.598 1.00 161.52 602 VAL C N 1
ATOM 4050 C CA . VAL D 4 602 ? 178.313 170.435 56.012 1.00 161.52 602 VAL C CA 1
ATOM 4051 C C . VAL D 4 602 ? 178.707 169.817 57.347 1.00 161.52 602 VAL C C 1
ATOM 4052 O O . VAL D 4 602 ? 177.860 169.593 58.222 1.00 161.52 602 VAL C O 1
ATOM 4056 N N . ARG D 4 603 ? 180.001 169.538 57.527 1.00 168.07 603 ARG C N 1
ATOM 4057 C CA . ARG D 4 603 ? 180.462 168.883 58.747 1.00 168.07 603 ARG C CA 1
ATOM 4058 C C . ARG D 4 603 ? 180.237 169.756 59.976 1.00 168.07 603 ARG C C 1
ATOM 4059 O O . ARG D 4 603 ? 179.832 169.257 61.032 1.00 168.07 603 ARG C O 1
ATOM 4067 N N . GLU D 4 604 ? 180.497 171.061 59.866 1.00 174.24 604 GLU C N 1
ATOM 4068 C CA . GLU D 4 604 ? 180.370 171.927 61.035 1.00 174.24 604 GLU C CA 1
ATOM 4069 C C . GLU D 4 604 ? 178.914 172.081 61.461 1.00 174.24 604 GLU C C 1
ATOM 4070 O O . GLU D 4 604 ? 178.632 172.478 62.598 1.00 174.24 604 GLU C O 1
ATOM 4076 N N . LEU D 4 605 ? 177.973 171.774 60.565 1.00 174.32 605 LEU C N 1
ATOM 4077 C CA . LEU D 4 605 ? 176.563 171.826 60.937 1.00 174.32 605 LEU C CA 1
ATOM 4078 C C . LEU D 4 605 ? 176.193 170.693 61.888 1.00 174.32 605 LEU C C 1
ATOM 4079 O O . LEU D 4 605 ? 175.535 170.922 62.909 1.00 174.32 605 LEU C O 1
ATOM 4084 N N . ASN D 4 606 ? 176.607 169.463 61.573 1.00 180.44 606 ASN C N 1
ATOM 4085 C CA . ASN D 4 606 ? 176.208 168.330 62.403 1.00 180.44 606 ASN C CA 1
ATOM 4086 C C . ASN D 4 606 ? 177.252 168.004 63.467 1.00 180.44 606 ASN C C 1
ATOM 4087 O O . ASN D 4 606 ? 176.974 167.235 64.393 1.00 180.44 606 ASN C O 1
ATOM 4092 N N . ALA D 4 607 ? 178.459 168.565 63.349 1.00 187.40 607 ALA C N 1
ATOM 4093 C CA . ALA D 4 607 ? 179.435 168.426 64.425 1.00 187.40 607 ALA C CA 1
ATOM 4094 C C . ALA D 4 607 ? 178.947 169.117 65.691 1.00 187.40 607 ALA C C 1
ATOM 4095 O O . ALA D 4 607 ? 179.115 168.597 66.800 1.00 187.40 607 ALA C O 1
ATOM 4097 N N . LEU D 4 608 ? 178.338 170.295 65.542 1.00 189.09 608 LEU C N 1
ATOM 4098 C CA . LEU D 4 608 ? 177.779 170.989 66.696 1.00 189.09 608 LEU C CA 1
ATOM 4099 C C . LEU D 4 608 ? 176.519 170.297 67.198 1.00 189.09 608 LEU C C 1
ATOM 4100 O O . LEU D 4 608 ? 176.138 170.457 68.364 1.00 189.09 608 LEU C O 1
ATOM 4105 N N . VAL D 4 609 ? 175.852 169.531 66.330 1.00 201.48 609 VAL C N 1
ATOM 4106 C CA . VAL D 4 609 ? 174.708 168.735 66.768 1.00 201.48 609 VAL C CA 1
ATOM 4107 C C . VAL D 4 609 ? 175.138 167.750 67.846 1.00 201.48 609 VAL C C 1
ATOM 4108 O O . VAL D 4 609 ? 174.437 167.551 68.847 1.00 201.48 609 VAL C O 1
ATOM 4112 N N . ARG D 4 610 ? 176.298 167.118 67.661 1.00 184.50 610 ARG C N 1
ATOM 4113 C CA . ARG D 4 610 ? 176.896 166.341 68.740 1.00 184.50 610 ARG C CA 1
ATOM 4114 C C . ARG D 4 610 ? 177.265 167.237 69.916 1.00 184.50 610 ARG C C 1
ATOM 4115 O O . ARG D 4 610 ? 177.084 166.857 71.079 1.00 184.50 610 ARG C O 1
ATOM 4123 N N . ALA D 4 611 ? 177.786 168.435 69.631 1.00 188.52 611 ALA C N 1
ATOM 4124 C CA . ALA D 4 611 ? 178.200 169.340 70.698 1.00 188.52 611 ALA C CA 1
ATOM 4125 C C . ALA D 4 611 ? 177.010 169.831 71.514 1.00 188.52 611 ALA C C 1
ATOM 4126 O O . ALA D 4 611 ? 177.071 169.867 72.748 1.00 188.52 611 ALA C O 1
ATOM 4128 N N . ARG D 4 612 ? 175.918 170.220 70.847 1.00 201.53 612 ARG C N 1
ATOM 4129 C CA . ARG D 4 612 ? 174.749 170.692 71.585 1.00 201.53 612 ARG C CA 1
ATOM 4130 C C . ARG D 4 612 ? 174.126 169.562 72.394 1.00 201.53 612 ARG C C 1
ATOM 4131 O O . ARG D 4 612 ? 173.541 169.799 73.457 1.00 201.53 612 ARG C O 1
ATOM 4139 N N . GLN D 4 613 ? 174.236 168.326 71.901 1.00 199.73 613 GLN C N 1
ATOM 4140 C CA . GLN D 4 613 ? 173.801 167.178 72.688 1.00 199.73 613 GLN C CA 1
ATOM 4141 C C . GLN D 4 613 ? 174.628 167.054 73.961 1.00 199.73 613 GLN C C 1
ATOM 4142 O O . GLN D 4 613 ? 174.085 166.799 75.041 1.00 199.73 613 GLN C O 1
ATOM 4148 N N . ALA D 4 614 ? 175.946 167.236 73.851 1.00 187.49 614 ALA C N 1
ATOM 4149 C CA . ALA D 4 614 ? 176.798 167.229 75.035 1.00 187.49 614 ALA C CA 1
ATOM 4150 C C . ALA D 4 614 ? 176.482 168.407 75.948 1.00 187.49 614 ALA C C 1
ATOM 4151 O O . ALA D 4 614 ? 176.463 168.264 77.176 1.00 187.49 614 ALA C O 1
ATOM 4153 N N . SER D 4 615 ? 176.238 169.584 75.366 1.00 182.44 615 SER C N 1
ATOM 4154 C CA . SER D 4 615 ? 175.919 170.756 76.175 1.00 182.44 615 SER C CA 1
ATOM 4155 C C . SER D 4 615 ? 174.572 170.598 76.868 1.00 182.44 615 SER C C 1
ATOM 4156 O O . SER D 4 615 ? 174.384 171.076 77.992 1.00 182.44 615 SER C O 1
ATOM 4159 N N . SER D 4 616 ? 173.614 169.948 76.204 1.00 190.46 616 SER C N 1
ATOM 4160 C CA . SER D 4 616 ? 172.313 169.716 76.824 1.00 190.46 616 SER C CA 1
ATOM 4161 C C . SER D 4 616 ? 172.368 168.569 77.825 1.00 190.46 616 SER C C 1
ATOM 4162 O O . SER D 4 616 ? 171.563 168.517 78.761 1.00 190.46 616 SER C O 1
ATOM 4165 N N . SER D 4 617 ? 173.291 167.631 77.635 1.00 217.64 617 SER C N 1
ATOM 4166 C CA . SER D 4 617 ? 173.418 166.496 78.544 1.00 217.64 617 SER C CA 1
ATOM 4167 C C . SER D 4 617 ? 174.279 166.854 79.749 1.00 217.64 617 SER C C 1
ATOM 4168 O O . SER D 4 617 ? 174.225 166.191 80.785 1.00 217.64 617 SER C O 1
#

Radius of gyration: 36.76 Å; Cα contacts (8 Å, |Δi|>4): 387; chains: 4; bounding box: 82×122×79 Å

Foldseek 3Di:
DVVVVVVVVVVVVVCVVVVCCVVVVVVVPPVVVVVVVVVVVVVVVVVVLPVVVVVVVVCVVVVVPQVVDPHDVVVVVVVVVVVVVVCVCPCVVVVVVVVVVVD/DVVVPVVVVVVVVVVPVCVVVVCVVPCVVPVVVVVVVVVVVLVVLQVVLVVLVVVVVVVVVVVVVCVVVCVDPVCVVVVVVVVVVNVVVVPVSVVSSPVSND/DLVALVPPCVCVVCVVVVVVCVLQPVVHVGNVPDPRNVVQADPPPGVCVVPVVVVVVVVCVVVVVVVVVSNVSSVCVVPNQDPQAVVVVVVVVVVVVVVVVVVVVVCVSAVVHDVDCVVHSACLPDVCNVVCVVDDHHPCCVVVVVCVVVVVD/DVLCVVVQLQEPPVCVVCVVVVVVVDDVSVVVVVVCVVSVVVCVVSVVVSHQHPVNVVVVVCVVCCPPNNLDDDDQAVVVVVVVVVCVVVVRVVSNVVRVVVVCPSVVVCVLVVVVVVLVVVVVPVCVVDVVPPPVVVVVCVVCSCVVSVVVVVD

Organism: Arabidopsis thaliana (NCBI:txid3702)

Solvent-accessible surface area: 30702 Å² total; per-residue (Å²): 130,105,105,100,72,29,26,51,78,8,83,92,76,64,51,16,51,114,111,56,68,126,42,34,93,81,0,31,144,44,23,52,74,10,36,70,52,41,51,118,35,27,109,37,114,110,32,13,39,101,18,9,115,58,0,77,104,42,26,171,72,53,66,63,0,8,95,66,12,106,101,1,54,114,7,4,68,51,6,21,120,72,28,60,51,7,48,157,57,117,62,92,103,32,54,59,40,39,16,84,20,6,39,129,99,115,12,53,54,86,22,43,24,12,37,2,73,6,30,51,20,6,0,22,24,17,44,66,30,14,49,47,32,10,120,30,36,41,116,21,39,88,85,32,30,87,35,14,39,93,18,0,53,36,0,90,93,57,14,78,54,9,83,146,31,78,84,30,15,52,91,93,58,102,52,99,82,109,37,144,79,8,84,75,14,33,90,32,10,105,49,1,31,91,2,1,47,49,18,1,85,68,13,52,76,104,90,89,112,21,87,34,4,40,81,64,23,74,90,42,104,179,46,73,78,33,74,16,67,133,70,117,7,110,158,67,64,69,18,162,50,1,90,104,42,51,71,107,109,131,36,124,37,120,52,76,106,32,12,96,65,33,61,78,66,16,138,25,61,7,42,30,25,57,6,115,23,63,32,56,62,62,102,80,41,27,59,38,45,12,155,91,64,87,92,27,22,64,116,17,41,110,32,19,72,68,1,60,52,10,35,93,4,21,67,39,55,85,108,31,18,25,14,16,2,29,16,17,66,32,112,100,56,0,100,51,2,43,93,99,91,29,35,37,27,13,127,93,15,71,148,42,28,102,66,1,105,86,142,1,13,25,46,63,38,36,67,77,23,60,139,60,39,94,59,50,17,152,115,23,84,116,73,19,114,176,3,113,121,72,4,77,43,96,104,129,17,62,131,78,10,36,63,103,97,1,49,35,70,20,10,112,54,40,82,52,89,33,88,60,81,79,126,53,20,49,112,94,114,41,145,60,102,38,189,200,65,76,91,92,8,51,94,21,5,34,109,11,32,57,83,2,16,78,6,6,33,43,5,13,110,30,14,105,59,2,61,50,58,13,37,81,55,22,71,85,59,41,89,84,112,19,84,110,26,64,163,141,4,102,92,72,59,119,154,22,65,60,140,30,71,66,40,41,63,142,14,69,47,35,23,4,77

Sequence (513 aa):
TNLEVMAVKEEQYIQQYKKYEMLLNRVGYTPKISHRELVEMAEHRKELDKMTKPVLDTLRSYQDLPPDKALAALAIEDKKRQFTAAEKYLEEVLQSALETNDEKTWLCKRCETMNAKLRVLENVLLLETYTPDSISALHNIRNYLVEATEEASAAYNKAVTRLREYQGVDPHFDTIARQYHDIVKKLENMQWTIHQVEMDLKSHDMQSLSSSAPTPEAILEWLQKEMGYRQLGPYNGSSKSHVPSIDAIRKICRGNMIPIWNFLINRVKSEKTVERIRRNITVHGGSSNALPELRTAVQNAQASSEHCKYVRGLLDEWWEQPASTVVDWVTVDGQSVAAWQNHVKQLLAFYDKESLRTMSSARLCSLVAELGYEGAGKLDPDSFEWPFQYDDARPILDWICSSLRPSNVLSLAELSLYEQFQRDGKLLEGDDQAYWPLMKELDEMGKINSKLSTAVEEVTLEHRNKREIVKHHAKDVELQRRVFVDFFCNPERLRNQVRELNALVRARQASSS

GO terms:
  GO:0005819 spindle (C, IDA)

Secondary structure (DSSP, 8-state):
-HHHHHHHTHHHHTTTHHHHHHHHHHHHSHHHHHHHHHHHHHHHHHHHTTTHHHHHHHHHHTTTHHHHSSS-HHHHHHHHHHHHHHHHHTTHHHHHHHHHHH-/--HHHHHHSS-STTHHHHHTTHHHH--THHHHHH-HHHHHHHHHHHHHHHHS-HHHHHHHHHHHHHTT---S------HHHHHHHHHHHHHHHHHHHHHHHHHHHHHHTHHHHHHHHHHHHHHHHHHTTS-SS-SHHHHHHHHHHHHHHHHHHH-/-TTTSSSHHHHHHHHHHHHHHHHHHHHHHHHHHHHHHHHHHHHHHHHHHHHHHHHHHHHHHHHHHHHHHHTSHHHHHHHHHHHHHHHHHHHHHHHHHHHHH-/--S-TTTTHHHHHHHHHHHHHHHHHTT-SSTTT-SSHHHHS-SSS-HIIIIIHHHHHHHHHHHHHHHHHHHHHHHHHHS--SS---HHHHHHHHHHHHHHHHHHHHHHHHSS-SSHHHH-S-SSSHHHHHHHHHSSS-THHHHHHTTHHHHH-